Protein AF-0000000086077188 (afdb_homodimer)

Solvent-accessible surface area (backbone atoms only — not comparable to full-atom values): 38128 Å² total; per-residue (Å²): 114,81,85,46,65,80,54,94,76,17,74,54,53,53,44,50,48,44,51,46,35,63,73,73,45,93,58,84,50,59,42,67,45,66,60,66,55,94,80,36,67,49,43,49,51,17,54,76,50,73,48,75,47,53,58,31,38,67,69,42,44,50,51,50,52,52,46,48,45,72,72,55,52,38,40,27,48,40,46,48,25,54,90,45,52,26,71,56,63,38,34,66,61,51,51,51,39,43,57,68,67,40,98,37,30,90,65,47,43,34,44,10,26,53,7,46,84,23,62,64,72,44,51,73,26,22,64,50,86,70,82,50,75,48,97,54,51,28,36,47,78,46,40,46,42,60,80,41,76,53,59,59,92,83,64,51,63,88,41,39,61,48,64,69,55,48,50,49,52,46,50,52,31,32,12,21,36,25,40,74,42,81,43,76,36,42,44,98,86,65,45,69,53,54,51,55,52,49,44,54,50,53,50,48,58,46,38,73,52,46,31,65,58,55,62,85,38,34,46,37,90,36,40,48,36,72,73,30,82,62,30,36,20,21,24,35,53,45,96,88,63,45,62,31,42,27,41,37,35,61,56,74,44,72,94,34,44,45,62,33,40,22,51,45,74,42,87,81,40,46,57,29,34,57,70,40,61,89,45,63,44,42,80,74,46,73,58,98,63,35,25,33,33,36,48,56,90,41,37,73,80,61,47,64,49,98,60,51,47,40,34,42,34,31,60,49,65,48,64,44,67,65,76,69,78,70,70,66,75,66,68,70,75,69,69,66,74,62,80,68,68,73,73,78,77,128,114,83,84,48,64,80,54,94,76,17,73,55,51,56,45,50,48,43,52,48,36,64,74,74,47,91,56,82,50,60,42,68,43,67,58,66,55,92,80,36,66,48,42,50,50,17,53,78,50,74,47,74,47,55,60,30,37,67,67,41,43,50,50,50,52,53,45,48,45,71,74,56,52,38,40,28,48,40,46,48,24,54,91,45,52,27,74,56,62,40,34,66,60,51,51,51,40,40,56,69,66,38,96,37,30,90,64,47,45,33,44,10,27,53,7,48,85,23,61,64,72,45,53,71,26,21,63,50,86,71,82,51,77,46,99,53,52,28,36,47,78,44,41,46,42,56,75,40,77,54,59,60,91,82,63,53,62,88,40,38,61,49,64,68,53,48,51,49,51,45,51,51,30,33,12,22,36,26,40,72,42,80,42,76,38,42,45,97,86,66,43,69,53,54,50,56,52,50,45,53,50,52,49,49,56,46,38,73,51,47,32,65,58,56,62,85,39,36,46,38,90,38,40,48,36,73,72,29,82,60,30,35,21,22,25,37,51,45,97,87,63,46,61,30,41,26,41,38,35,60,57,75,46,72,94,34,44,45,64,33,41,24,52,46,71,42,87,81,40,45,55,28,34,54,68,40,62,88,45,65,44,43,80,74,47,74,59,98,64,36,24,34,32,38,49,57,90,43,38,74,79,61,47,66,51,97,60,52,49,40,34,42,34,32,62,47,65,48,66,43,67,67,77,67,79,73,68,65,79,66,66,69,76,65,68,65,68,62,80,70,66,73,73,78,77,127

Organism: Haemaphysalis longicornis (NCBI:txid44386)

Radius of gyration: 31.58 Å; Cα contacts (8 Å, |Δi|>4): 1269; chains: 2; bounding box: 71×87×63 Å

pLDDT: mean 87.76, std 18.7, range [20.22, 98.88]

InterPro domains:
  IPR000933 Glycoside hydrolase, family 29 [PTHR10030] (13-274)
  IPR000933 Glycoside hydrolase, family 29 [SM00812] (1-263)
  IPR016286 Alpha-L-fucosidase, metazoa-type [PR00741] (27-46)
  IPR016286 Alpha-L-fucosidase, metazoa-type [PR00741] (67-83)
  IPR016286 Alpha-L-fucosidase, metazoa-type [PR00741] (94-115)
  IPR016286 Alpha-L-fucosidase, metazoa-type [PR00741] (165-186)
  IPR016286 Alpha-L-fucosidase, metazoa-type [PR00741] (198-220)
  IPR017853 Glycoside hydrolase superfamily [SSF51445] (14-215)
  IPR031919 Alpha-L-fucosidase, C-terminal [PF16757] (223-314)
  IPR057739 Glycoside hydrolase family 29, N-terminal [PF01120] (14-212)

Secondary structure (DSSP, 8-state):
-----SSSS-HHHHHHHHHHHHHH-SPPPEEEEES--TT-HHHHHHHHTTT---HHIIIIIHHHHHHHHHHH--SEEEEE-TTSBHHHHTHHHHHHHHHHTSTTTTT-EE-S-SSBTTTTTSSSSB--S--S--SS-EEEEEESBTT-SS--TT--GGGBPPHHHHHHHHHHHHHTTEEEEEE----TTSPPPHHHHHHHHHHHHHHHHHGGGTTT-EEEEEEE-SSSTTEEEEEEE-TTS-EEEEEEESSPPGGGEEEESSEEE-TT-EEEETT-TTS--EEEEE-SS-EEEE-----GGG-S-SS-EEEEEESSEEE---------------------------/----TTSSS-HHHHHHHHHHHHHH-SPPPEEEEES--TT-HHHHHHHHTTT---HHIIIIIHHHHHHHHHHH--SEEEEE-TTSBHHHHTHHHHHHHHHHTSTTTTT-EE-S-SSBTTTTTSSSSB--S--S--SS-EEEEEESBTT-SS--TT--GGGBPPHHHHHHHHHHHHHTTEEEEEE----TTSPPPHHHHHHHHHHHHHHHHHGGGTTT-EEEEEEE-SSSTTEEEEEEE-TTS-EEEEEEESSPPGGGEEEESSEEE-TT-EEEETT-TTS--EEEEE-SS-EEEE-----GGG-S-SS-EEEEEESSEEE------S--------------------

Structure (mmCIF, N/CA/C/O backbone):
data_AF-0000000086077188-model_v1
#
loop_
_entity.id
_entity.type
_entity.pdbx_description
1 polymer alpha-L-fucosidase
#
loop_
_atom_site.group_PDB
_atom_site.id
_atom_site.type_symbol
_atom_site.label_atom_id
_atom_site.label_alt_id
_atom_site.label_comp_id
_atom_site.label_asym_id
_atom_site.label_entity_id
_atom_site.label_seq_id
_atom_site.pdbx_PDB_ins_code
_atom_site.Cartn_x
_atom_site.Cartn_y
_atom_site.Cartn_z
_atom_site.occupancy
_atom_site.B_iso_or_equiv
_atom_site.auth_seq_id
_atom_site.auth_comp_id
_atom_site.auth_asym_id
_atom_site.auth_atom_id
_atom_site.pdbx_PDB_model_num
ATOM 1 N N . MET A 1 1 ? 12.008 19.062 2.436 1 27.91 1 MET A N 1
ATOM 2 C CA . MET A 1 1 ? 13.016 20.109 2.51 1 27.91 1 MET A CA 1
ATOM 3 C C . MET A 1 1 ? 14.383 19.594 2.08 1 27.91 1 MET A C 1
ATOM 5 O O . MET A 1 1 ? 14.859 18.578 2.607 1 27.91 1 MET A O 1
ATOM 9 N N . ALA A 1 2 ? 14.664 19.609 0.819 1 37 2 ALA A N 1
ATOM 10 C CA . ALA A 1 2 ? 15.875 19.062 0.235 1 37 2 ALA A CA 1
ATOM 11 C C . ALA A 1 2 ? 17.109 19.812 0.728 1 37 2 ALA A C 1
ATOM 13 O O . ALA A 1 2 ? 17.141 21.047 0.713 1 37 2 ALA A O 1
ATOM 14 N N . ALA A 1 3 ? 17.906 19.156 1.637 1 36.53 3 ALA A N 1
ATOM 15 C CA . ALA A 1 3 ? 19.219 19.719 1.94 1 36.53 3 ALA A CA 1
ATOM 16 C C . ALA A 1 3 ? 20.125 19.688 0.714 1 36.53 3 ALA A C 1
ATOM 18 O O . ALA A 1 3 ? 20.453 18.625 0.204 1 36.53 3 ALA A O 1
ATOM 19 N N . ALA A 1 4 ? 20.188 20.531 -0.135 1 38.97 4 ALA A N 1
ATOM 20 C CA . ALA A 1 4 ? 20.812 20.672 -1.448 1 38.97 4 ALA A CA 1
ATOM 21 C C . ALA A 1 4 ? 22.328 20.797 -1.327 1 38.97 4 ALA A C 1
ATOM 23 O O . ALA A 1 4 ? 23.016 21.109 -2.307 1 38.97 4 ALA A O 1
ATOM 24 N N . PHE A 1 5 ? 23.031 20.75 -0.168 1 38.28 5 PHE A N 1
ATOM 25 C CA . PHE A 1 5 ? 24.203 21.609 -0.259 1 38.28 5 PHE A CA 1
ATOM 26 C C . PHE A 1 5 ? 25.375 20.875 -0.865 1 38.28 5 PHE A C 1
ATOM 28 O O . PHE A 1 5 ? 26.453 21.453 -1.056 1 38.28 5 PHE A O 1
ATOM 35 N N . ARG A 1 6 ? 25.594 19.578 -0.832 1 36.03 6 ARG A N 1
ATOM 36 C CA . ARG A 1 6 ? 27.031 19.328 -0.754 1 36.03 6 ARG A CA 1
ATOM 37 C C . ARG A 1 6 ? 27.703 19.578 -2.1 1 36.03 6 ARG A C 1
ATOM 39 O O . ARG A 1 6 ? 28.922 19.438 -2.227 1 36.03 6 ARG A O 1
ATOM 46 N N . ASN A 1 7 ? 27.094 19.141 -3.188 1 38.06 7 ASN A N 1
ATOM 47 C CA . ASN A 1 7 ? 28.062 19.156 -4.281 1 38.06 7 ASN A CA 1
ATOM 48 C C . ASN A 1 7 ? 28.406 20.578 -4.711 1 38.06 7 ASN A C 1
ATOM 50 O O . ASN A 1 7 ? 27.656 21.516 -4.449 1 38.06 7 ASN A O 1
ATOM 54 N N . ASN A 1 8 ? 29.641 20.891 -5.184 1 40.06 8 ASN A N 1
ATOM 55 C CA . ASN A 1 8 ? 30.25 22.125 -5.652 1 40.06 8 ASN A CA 1
ATOM 56 C C . ASN A 1 8 ? 29.234 23 -6.383 1 40.06 8 ASN A C 1
ATOM 58 O O . ASN A 1 8 ? 29.5 24.172 -6.648 1 40.06 8 ASN A O 1
ATOM 62 N N . GLN A 1 9 ? 28.5 22.531 -7.32 1 42.41 9 GLN A N 1
ATOM 63 C CA . GLN A 1 9 ? 27.484 23.422 -7.875 1 42.41 9 GLN A CA 1
ATOM 64 C C . GLN A 1 9 ? 26.141 23.219 -7.172 1 42.41 9 GLN A C 1
ATOM 66 O O . GLN A 1 9 ? 25.219 22.625 -7.738 1 42.41 9 GLN A O 1
ATOM 71 N N . PRO A 1 10 ? 26.078 22.969 -5.926 1 45.88 10 PRO A N 1
ATOM 72 C CA . PRO A 1 10 ? 24.953 22.688 -5.027 1 45.88 10 PRO A CA 1
ATOM 73 C C . PRO A 1 10 ? 23.75 23.594 -5.297 1 45.88 10 PRO A C 1
ATOM 75 O O . PRO A 1 10 ? 22.609 23.156 -5.156 1 45.88 10 PRO A O 1
ATOM 78 N N . LEU A 1 11 ? 24.141 24.906 -5.289 1 48.66 11 LEU A N 1
ATOM 79 C CA . LEU A 1 11 ? 23.203 26.031 -5.238 1 48.66 11 LEU A CA 1
ATOM 80 C C . LEU A 1 11 ? 22.125 25.906 -6.309 1 48.66 11 LEU A C 1
ATOM 82 O O . LEU A 1 11 ? 21 26.359 -6.117 1 48.66 11 LEU A O 1
ATOM 86 N N . SER A 1 12 ? 22.453 25.031 -7.316 1 62.97 12 SER A N 1
ATOM 87 C CA . SER A 1 12 ? 21.625 25.078 -8.523 1 62.97 12 SER A CA 1
ATOM 88 C C . SER A 1 12 ? 20.422 24.156 -8.398 1 62.97 12 SER A C 1
ATOM 90 O O . SER A 1 12 ? 19.344 24.453 -8.922 1 62.97 12 SER A O 1
ATOM 92 N N . PHE A 1 13 ? 20.516 23.297 -7.34 1 77.88 13 PHE A N 1
ATOM 93 C CA . PHE A 1 13 ? 19.406 22.375 -7.32 1 77.88 13 PHE A CA 1
ATOM 94 C C . PHE A 1 13 ? 18.188 23 -6.652 1 77.88 13 PHE A C 1
ATOM 96 O O . PHE A 1 13 ? 17.062 22.844 -7.129 1 77.88 13 PHE A O 1
ATOM 103 N N . ALA A 1 14 ? 18.547 23.812 -5.555 1 84.81 14 ALA A N 1
ATOM 104 C CA . ALA A 1 14 ? 17.438 24.484 -4.883 1 84.81 14 ALA A CA 1
ATOM 105 C C . ALA A 1 14 ? 16.766 25.5 -5.809 1 84.81 14 ALA A C 1
ATOM 107 O O . ALA A 1 14 ? 15.547 25.641 -5.812 1 84.81 14 ALA A O 1
ATOM 108 N N . GLY A 1 15 ? 17.609 26.141 -6.523 1 88.25 15 GLY A N 1
ATOM 109 C CA . GLY A 1 15 ? 17.078 27.094 -7.473 1 88.25 15 GLY A CA 1
ATOM 110 C C . GLY A 1 15 ? 16.25 26.453 -8.57 1 88.25 15 GLY A C 1
ATOM 111 O O . GLY A 1 15 ? 15.164 26.938 -8.898 1 88.25 15 GLY A O 1
ATOM 112 N N . GLU A 1 16 ? 16.734 25.406 -9.039 1 88.19 16 GLU A N 1
ATOM 113 C CA . GLU A 1 16 ? 16 24.672 -10.062 1 88.19 16 GLU A CA 1
ATOM 114 C C . GLU A 1 16 ? 14.672 24.156 -9.523 1 88.19 16 GLU A C 1
ATOM 116 O O . GLU A 1 16 ? 13.656 24.203 -10.219 1 88.19 16 GLU A O 1
ATOM 121 N N . LEU A 1 17 ? 14.734 23.688 -8.352 1 89.56 17 LEU A N 1
ATOM 122 C CA . LEU A 1 17 ? 13.508 23.203 -7.73 1 89.56 17 LEU A CA 1
ATOM 123 C C . LEU A 1 17 ? 12.516 24.344 -7.516 1 89.56 17 LEU A C 1
ATOM 125 O O . LEU A 1 17 ? 11.328 24.203 -7.812 1 89.56 17 LEU A O 1
ATOM 129 N N . ALA A 1 18 ? 13.016 25.438 -7.016 1 92.88 18 ALA A N 1
ATOM 130 C CA . ALA A 1 18 ? 12.164 26.609 -6.797 1 92.88 18 ALA A CA 1
ATOM 131 C C . ALA A 1 18 ? 11.492 27.047 -8.094 1 92.88 18 ALA A C 1
ATOM 133 O O . ALA A 1 18 ? 10.281 27.281 -8.125 1 92.88 18 ALA A O 1
ATOM 134 N N . ASP A 1 19 ? 12.25 27.062 -9.156 1 92.62 19 ASP A N 1
ATOM 135 C CA . ASP A 1 19 ? 11.734 27.484 -10.461 1 92.62 19 ASP A CA 1
ATOM 136 C C . ASP A 1 19 ? 10.688 26.5 -10.977 1 92.62 19 ASP A C 1
ATOM 138 O O . ASP A 1 19 ? 9.656 26.906 -11.508 1 92.62 19 ASP A O 1
ATOM 142 N N . ALA A 1 20 ? 10.984 25.266 -10.773 1 92.62 20 ALA A N 1
ATOM 143 C CA . ALA A 1 20 ? 10.055 24.234 -11.234 1 92.62 20 ALA A CA 1
ATOM 144 C C . ALA A 1 20 ? 8.734 24.312 -10.477 1 92.62 20 ALA A C 1
ATOM 146 O O . ALA A 1 20 ? 7.66 24.203 -11.07 1 92.62 20 ALA A O 1
ATOM 147 N N . ILE A 1 21 ? 8.82 24.5 -9.219 1 93.38 21 ILE A N 1
ATOM 148 C CA . ILE A 1 21 ? 7.629 24.578 -8.375 1 93.38 21 ILE A CA 1
ATOM 149 C C . ILE A 1 21 ? 6.785 25.781 -8.789 1 93.38 21 ILE A C 1
ATOM 151 O O . ILE A 1 21 ? 5.574 25.672 -8.984 1 93.38 21 ILE A O 1
ATOM 155 N N . ARG A 1 22 ? 7.379 26.906 -9.055 1 94.31 22 ARG A N 1
ATOM 156 C CA . ARG A 1 22 ? 6.676 28.141 -9.375 1 94.31 22 ARG A CA 1
ATOM 157 C C . ARG A 1 22 ? 6.09 28.094 -10.781 1 94.31 22 ARG A C 1
ATOM 159 O O . ARG A 1 22 ? 4.992 28.609 -11.023 1 94.31 22 ARG A O 1
ATOM 166 N N . SER A 1 23 ? 6.75 27.406 -11.648 1 95.44 23 SER A N 1
ATOM 167 C CA . SER A 1 23 ? 6.348 27.453 -13.047 1 95.44 23 SER A CA 1
ATOM 168 C C . SER A 1 23 ? 5.422 26.297 -13.406 1 95.44 23 SER A C 1
ATOM 170 O O . SER A 1 23 ? 4.609 26.406 -14.328 1 95.44 23 SER A O 1
ATOM 172 N N . LYS A 1 24 ? 5.461 25.25 -12.594 1 94.81 24 LYS A N 1
ATOM 173 C CA . LYS A 1 24 ? 4.793 24.031 -13.062 1 94.81 24 LYS A CA 1
ATOM 174 C C . LYS A 1 24 ? 3.686 23.609 -12.109 1 94.81 24 LYS A C 1
ATOM 176 O O . LYS A 1 24 ? 2.906 22.703 -12.414 1 94.81 24 LYS A O 1
ATOM 181 N N . THR A 1 25 ? 3.703 24.188 -10.961 1 93.88 25 THR A N 1
ATOM 182 C CA . THR A 1 25 ? 2.746 23.734 -9.961 1 93.88 25 THR A CA 1
ATOM 183 C C . THR A 1 25 ? 2.051 24.906 -9.289 1 93.88 25 THR A C 1
ATOM 185 O O . THR A 1 25 ? 2.379 26.062 -9.562 1 93.88 25 THR A O 1
ATOM 188 N N . ASP A 1 26 ? 1.123 24.547 -8.461 1 91.75 26 ASP A N 1
ATOM 189 C CA . ASP A 1 26 ? 0.454 25.547 -7.629 1 91.75 26 ASP A CA 1
ATOM 190 C C . ASP A 1 26 ? 0.936 25.469 -6.18 1 91.75 26 ASP A C 1
ATOM 192 O O . ASP A 1 26 ? 0.268 25.953 -5.27 1 91.75 26 ASP A O 1
ATOM 196 N N . LEU A 1 27 ? 2.129 24.922 -6.062 1 92.88 27 LEU A N 1
ATOM 197 C CA . LEU A 1 27 ? 2.693 24.75 -4.73 1 92.88 27 LEU A CA 1
ATOM 198 C C . LEU A 1 27 ? 3.498 25.984 -4.316 1 92.88 27 LEU A C 1
ATOM 200 O O . LEU A 1 27 ? 3.934 26.766 -5.168 1 92.88 27 LEU A O 1
ATOM 204 N N . VAL A 1 28 ? 3.613 26.156 -3.016 1 94.19 28 VAL A N 1
ATOM 205 C CA . VAL A 1 28 ? 4.469 27.172 -2.436 1 94.19 28 VAL A CA 1
ATOM 206 C C . VAL A 1 28 ? 5.836 26.578 -2.098 1 94.19 28 VAL A C 1
ATOM 208 O O . VAL A 1 28 ? 5.922 25.453 -1.599 1 94.19 28 VAL A O 1
ATOM 211 N N . PHE A 1 29 ? 6.805 27.391 -2.42 1 95.56 29 PHE A N 1
ATOM 212 C CA . PHE A 1 29 ? 8.164 26.922 -2.172 1 95.56 29 PHE A CA 1
ATOM 213 C C . PHE A 1 29 ? 8.68 27.453 -0.832 1 95.56 29 PHE A C 1
ATOM 215 O O . PHE A 1 29 ? 8.5 28.625 -0.508 1 95.56 29 PHE A O 1
ATOM 222 N N . GLY A 1 30 ? 9.234 26.453 0.024 1 95.69 30 GLY A N 1
ATOM 223 C CA . GLY A 1 30 ? 9.867 26.781 1.291 1 95.69 30 GLY A CA 1
ATOM 224 C C . GLY A 1 30 ? 11.234 26.156 1.452 1 95.69 30 GLY A C 1
ATOM 225 O O . GLY A 1 30 ? 11.625 25.281 0.672 1 95.69 30 GLY A O 1
ATOM 226 N N . VAL A 1 31 ? 12.008 26.734 2.445 1 95 31 VAL A N 1
ATOM 227 C CA . VAL A 1 31 ? 13.344 26.203 2.686 1 95 31 VAL A CA 1
ATOM 228 C C . VAL A 1 31 ? 13.508 25.875 4.168 1 95 31 VAL A C 1
ATOM 230 O O . VAL A 1 31 ? 12.961 26.562 5.027 1 95 31 VAL A O 1
ATOM 233 N N . TYR A 1 32 ? 14.172 24.781 4.355 1 93.19 32 TYR A N 1
ATOM 234 C CA . TYR A 1 32 ? 14.68 24.422 5.68 1 93.19 32 TYR A CA 1
ATOM 235 C C . TYR A 1 32 ? 16.109 24.922 5.867 1 93.19 32 TYR A C 1
ATOM 237 O O . TYR A 1 32 ? 16.938 24.797 4.957 1 93.19 32 TYR A O 1
ATOM 245 N N . HIS A 1 33 ? 16.375 25.516 7.047 1 93.94 33 HIS A N 1
ATOM 246 C CA . HIS A 1 33 ? 17.734 25.953 7.379 1 93.94 33 HIS A CA 1
ATOM 247 C C . HIS A 1 33 ? 18.094 25.594 8.82 1 93.94 33 HIS A C 1
ATOM 249 O O . HIS A 1 33 ? 17.375 25.984 9.75 1 93.94 33 HIS A O 1
ATOM 255 N N . SER A 1 34 ? 19.141 24.828 8.906 1 92.81 34 SER A N 1
ATOM 256 C CA . SER A 1 34 ? 19.703 24.609 10.242 1 92.81 34 SER A CA 1
ATOM 257 C C . SER A 1 34 ? 20.609 25.766 10.664 1 92.81 34 SER A C 1
ATOM 259 O O . SER A 1 34 ? 21.625 26.031 10.016 1 92.81 34 SER A O 1
ATOM 261 N N . LEU A 1 35 ? 20.281 26.375 11.805 1 92.44 35 LEU A N 1
ATOM 262 C CA . LEU A 1 35 ? 21.094 27.5 12.25 1 92.44 35 LEU A CA 1
ATOM 263 C C . LEU A 1 35 ? 22.469 27.031 12.703 1 92.44 35 LEU A C 1
ATOM 265 O O . LEU A 1 35 ? 23.438 27.797 12.648 1 92.44 35 LEU A O 1
ATOM 269 N N . PHE A 1 36 ? 22.547 25.828 13.172 1 88.62 36 PHE A N 1
ATOM 270 C CA . PHE A 1 36 ? 23.812 25.391 13.734 1 88.62 36 PHE A CA 1
ATOM 271 C C . PHE A 1 36 ? 24.406 24.266 12.898 1 88.62 36 PHE A C 1
ATOM 273 O O . PHE A 1 36 ? 23.719 23.656 12.078 1 88.62 36 PHE A O 1
ATOM 280 N N . GLU A 1 37 ? 25.688 24.172 12.969 1 89.38 37 GLU A N 1
ATOM 281 C CA . GLU A 1 37 ? 26.5 23.031 12.555 1 89.38 37 GLU A CA 1
ATOM 282 C C . GLU A 1 37 ? 27.359 22.531 13.711 1 89.38 37 GLU A C 1
ATOM 284 O O . GLU A 1 37 ? 28.375 23.156 14.062 1 89.38 37 GLU A O 1
ATOM 289 N N . TRP A 1 38 ? 26.984 21.359 14.125 1 85.06 38 TRP A N 1
ATOM 290 C CA . TRP A 1 38 ? 27.438 20.844 15.414 1 85.06 38 TRP A CA 1
ATOM 291 C C . TRP A 1 38 ? 28.953 20.844 15.5 1 85.06 38 TRP A C 1
ATOM 293 O O . TRP A 1 38 ? 29.531 21.125 16.547 1 85.06 38 TRP A O 1
ATOM 303 N N . PHE A 1 39 ? 29.609 20.578 14.438 1 89.94 39 PHE A N 1
ATOM 304 C CA . PHE A 1 39 ? 31.047 20.344 14.539 1 89.94 39 PHE A CA 1
ATOM 305 C C . PHE A 1 39 ? 31.828 21.422 13.789 1 89.94 39 PHE A C 1
ATOM 307 O O . PHE A 1 39 ? 33.031 21.281 13.555 1 89.94 39 PHE A O 1
ATOM 314 N N . ASN A 1 40 ? 31.172 22.438 13.477 1 93.19 40 ASN A N 1
ATOM 315 C CA . ASN A 1 40 ? 31.859 23.547 12.82 1 93.19 40 ASN A CA 1
ATOM 316 C C . ASN A 1 40 ? 32.812 24.266 13.773 1 93.19 40 ASN A C 1
ATOM 318 O O . ASN A 1 40 ? 32.406 24.719 14.844 1 93.19 40 ASN A O 1
ATOM 322 N N . PRO A 1 41 ? 34 24.422 13.328 1 95.94 41 PRO A N 1
ATOM 323 C CA . PRO A 1 41 ? 34.969 25 14.242 1 95.94 41 PRO A CA 1
ATOM 324 C C . PRO A 1 41 ? 34.594 26.422 14.688 1 95.94 41 PRO A C 1
ATOM 326 O O . PRO A 1 41 ? 34.875 26.812 15.82 1 95.94 41 PRO A O 1
ATOM 329 N N . LEU A 1 42 ? 34.062 27.219 13.867 1 96.38 42 LEU A N 1
ATOM 330 C CA . LEU A 1 42 ? 33.656 28.578 14.211 1 96.38 42 LEU A CA 1
ATOM 331 C C . LEU A 1 42 ? 32.531 28.562 15.234 1 96.38 42 LEU A C 1
ATOM 333 O O . LEU A 1 42 ? 32.5 29.422 16.125 1 96.38 42 LEU A O 1
ATOM 337 N N . PHE A 1 43 ? 31.672 27.672 15.109 1 94.75 43 PHE A N 1
ATOM 338 C CA . PHE A 1 43 ? 30.578 27.547 16.078 1 94.75 43 PHE A CA 1
ATOM 339 C C . PHE A 1 43 ? 31.125 27.141 17.438 1 94.75 43 PHE A C 1
ATOM 341 O O . PHE A 1 43 ? 30.75 27.719 18.469 1 94.75 43 PHE A O 1
ATOM 348 N N . LEU A 1 44 ? 31.969 26.156 17.375 1 95.44 44 LEU A N 1
ATOM 349 C CA . LEU A 1 44 ? 32.562 25.656 18.609 1 95.44 44 LEU A CA 1
ATOM 350 C C . LEU A 1 44 ? 33.344 26.766 19.312 1 95.44 44 LEU A C 1
ATOM 352 O O . LEU A 1 44 ? 33.312 26.859 20.547 1 95.44 44 LEU A O 1
ATOM 356 N N . LEU A 1 45 ? 34 27.562 18.531 1 96.88 45 LEU A N 1
ATOM 357 C CA . LEU A 1 45 ? 34.719 28.703 19.094 1 96.88 45 LEU A CA 1
ATOM 358 C C . LEU A 1 45 ? 33.75 29.688 19.766 1 96.88 45 LEU A C 1
ATOM 360 O O . LEU A 1 45 ? 33.969 30.125 20.891 1 96.88 45 LEU A O 1
ATOM 364 N N . ASP A 1 46 ? 32.688 30.031 19.125 1 96.69 46 ASP A N 1
ATOM 365 C CA . ASP A 1 46 ? 31.688 30.938 19.688 1 96.69 46 ASP A CA 1
ATOM 366 C C . ASP A 1 46 ? 31.062 30.344 20.953 1 96.69 46 ASP A C 1
ATOM 368 O O . ASP A 1 46 ? 30.859 31.062 21.938 1 96.69 46 ASP A O 1
ATOM 372 N N . GLN A 1 47 ? 30.812 29.047 20.906 1 94.88 47 GLN A N 1
ATOM 373 C CA . GLN A 1 47 ? 30.25 28.359 22.062 1 94.88 47 GLN A CA 1
ATOM 374 C C . GLN A 1 47 ? 31.203 28.391 23.25 1 94.88 47 GLN A C 1
ATOM 376 O O . GLN A 1 47 ? 30.797 28.625 24.391 1 94.88 47 GLN A O 1
ATOM 381 N N . SER A 1 48 ? 32.469 28.125 22.922 1 96.25 48 SER A N 1
ATOM 382 C CA . SER A 1 48 ? 33.469 28.141 23.969 1 96.25 48 SER A CA 1
ATOM 383 C C . SER A 1 48 ? 33.594 29.531 24.594 1 96.25 48 SER A C 1
ATOM 385 O O . SER A 1 48 ? 34.031 29.672 25.734 1 96.25 48 SER A O 1
ATOM 387 N N . ASN A 1 49 ? 33.156 30.562 23.797 1 97.5 49 ASN A N 1
ATOM 388 C CA . ASN A 1 49 ? 33.188 31.938 24.281 1 97.5 49 ASN A CA 1
ATOM 389 C C . ASN A 1 49 ? 31.828 32.344 24.828 1 97.5 49 ASN A C 1
ATOM 391 O O . ASN A 1 49 ? 31.516 33.562 24.891 1 97.5 49 ASN A O 1
ATOM 395 N N . ASN A 1 50 ? 31.031 31.375 25.141 1 96.19 50 ASN A N 1
ATOM 396 C CA . ASN A 1 50 ? 29.688 31.594 25.703 1 96.19 50 ASN A CA 1
ATOM 397 C C . ASN A 1 50 ? 28.844 32.469 24.812 1 96.19 50 ASN A C 1
ATOM 399 O O . ASN A 1 50 ? 28.094 33.312 25.297 1 96.19 50 ASN A O 1
ATOM 403 N N . PHE A 1 51 ? 29.156 32.438 23.5 1 95.62 51 PHE A N 1
ATOM 404 C CA . PHE A 1 51 ? 28.391 33.094 22.469 1 95.62 51 PHE A CA 1
ATOM 405 C C . PHE A 1 51 ? 28.516 34.625 22.594 1 95.62 51 PHE A C 1
ATOM 407 O O . PHE A 1 51 ? 27.594 35.344 22.25 1 95.62 51 PHE A O 1
ATOM 414 N N . THR A 1 52 ? 29.578 35.062 23.109 1 96 52 THR A N 1
ATOM 415 C CA . THR A 1 52 ? 29.891 36.469 23.125 1 96 52 THR A CA 1
ATOM 416 C C . THR A 1 52 ? 30.578 36.906 21.828 1 96 52 THR A C 1
ATOM 418 O O . THR A 1 52 ? 30.688 38.094 21.531 1 96 52 THR A O 1
ATOM 421 N N . THR A 1 53 ? 31.156 35.969 21.172 1 96.94 53 THR A N 1
ATOM 422 C CA . THR A 1 53 ? 31.625 36.156 19.812 1 96.94 53 THR A CA 1
ATOM 423 C C . THR A 1 53 ? 30.625 35.594 18.797 1 96.94 53 THR A C 1
ATOM 425 O O . THR A 1 53 ? 29.734 34.844 19.156 1 96.94 53 THR A O 1
ATOM 428 N N . ASP A 1 54 ? 30.75 36.094 17.594 1 97.12 54 ASP A N 1
ATOM 429 C CA . ASP A 1 54 ? 29.703 35.75 16.625 1 97.12 54 ASP A CA 1
ATOM 430 C C . ASP A 1 54 ? 30.312 35.375 15.273 1 97.12 54 ASP A C 1
ATOM 432 O O . ASP A 1 54 ? 29.766 35.719 14.227 1 97.12 54 ASP A O 1
ATOM 436 N N . HIS A 1 55 ? 31.406 34.688 15.234 1 97.19 55 HIS A N 1
ATOM 437 C CA . HIS A 1 55 ? 32.125 34.344 14.016 1 97.19 55 HIS A CA 1
ATOM 438 C C . HIS A 1 55 ? 31.281 33.438 13.117 1 97.19 55 HIS A C 1
ATOM 440 O O . HIS A 1 55 ? 31.156 33.688 11.914 1 97.19 55 HIS A O 1
ATOM 446 N N . PHE A 1 56 ? 30.734 32.469 13.664 1 96.44 56 PHE A N 1
ATOM 447 C CA . PHE A 1 56 ? 29.969 31.5 12.906 1 96.44 56 PHE A CA 1
ATOM 448 C C . PHE A 1 56 ? 28.688 32.125 12.344 1 96.44 56 PHE A C 1
ATOM 450 O O . PHE A 1 56 ? 28.406 32 11.156 1 96.44 56 PHE A O 1
ATOM 457 N N . VAL A 1 57 ? 27.922 32.812 13.211 1 96.06 57 VAL A N 1
ATOM 458 C CA . VAL A 1 57 ? 26.625 33.344 12.789 1 96.06 57 VAL A CA 1
ATOM 459 C C . VAL A 1 57 ? 26.812 34.406 11.734 1 96.06 57 VAL A C 1
ATOM 461 O O . VAL A 1 57 ? 26.062 34.469 10.75 1 96.06 57 VAL A O 1
ATOM 464 N N . LYS A 1 58 ? 27.781 35.281 11.836 1 96.19 58 LYS A N 1
ATOM 465 C CA . LYS A 1 58 ? 28.016 36.375 10.891 1 96.19 58 LYS A CA 1
ATOM 466 C C . LYS A 1 58 ? 28.688 35.844 9.617 1 96.19 58 LYS A C 1
ATOM 468 O O . LYS A 1 58 ? 28.469 36.375 8.531 1 96.19 58 LYS A O 1
ATOM 473 N N . GLY A 1 59 ? 29.438 34.844 9.828 1 95.38 59 GLY A N 1
ATOM 474 C CA . GLY A 1 59 ? 30.25 34.375 8.711 1 95.38 59 GLY A CA 1
ATOM 475 C C . GLY A 1 59 ? 29.562 33.281 7.891 1 95.38 59 GLY A C 1
ATOM 476 O O . GLY A 1 59 ? 29.953 33.031 6.75 1 95.38 59 GLY A O 1
ATOM 477 N N . LYS A 1 60 ? 28.625 32.656 8.438 1 95.06 60 LYS A N 1
ATOM 478 C CA . LYS A 1 60 ? 28.047 31.531 7.727 1 95.06 60 LYS A CA 1
ATOM 479 C C . LYS A 1 60 ? 26.516 31.578 7.789 1 95.06 60 LYS A C 1
ATOM 481 O O . LYS A 1 60 ? 25.859 31.719 6.762 1 95.06 60 LYS A O 1
ATOM 486 N N . THR A 1 61 ? 25.953 31.5 8.977 1 95.75 61 THR A N 1
ATOM 487 C CA . THR A 1 61 ? 24.516 31.297 9.141 1 95.75 61 THR A CA 1
ATOM 488 C C . THR A 1 61 ? 23.75 32.438 8.492 1 95.75 61 THR A C 1
ATOM 490 O O . THR A 1 61 ? 22.891 32.219 7.637 1 95.75 61 THR A O 1
ATOM 493 N N . LEU A 1 62 ? 24.047 33.719 8.836 1 96.56 62 LEU A N 1
ATOM 494 C CA . LEU A 1 62 ? 23.328 34.844 8.305 1 96.56 62 LEU A CA 1
ATOM 495 C C . LEU A 1 62 ? 23.594 35.031 6.812 1 96.56 62 LEU A C 1
ATOM 497 O O . LEU A 1 62 ? 22.688 35.375 6.055 1 96.56 62 LEU A O 1
ATOM 501 N N . VAL A 1 63 ? 24.766 34.75 6.406 1 96 63 VAL A N 1
ATOM 502 C CA . VAL A 1 63 ? 25.125 34.844 4.992 1 96 63 VAL A CA 1
ATOM 503 C C . VAL A 1 63 ? 24.234 33.906 4.18 1 96 63 VAL A C 1
ATOM 505 O O . VAL A 1 63 ? 23.672 34.281 3.162 1 96 63 VAL A O 1
ATOM 508 N N . GLU A 1 64 ? 24.125 32.688 4.699 1 95 64 GLU A N 1
ATOM 509 C CA . GLU A 1 64 ? 23.312 31.688 4.016 1 95 64 GLU A CA 1
ATOM 510 C C . GLU A 1 64 ? 21.844 32.062 4.012 1 95 64 GLU A C 1
ATOM 512 O O . GLU A 1 64 ? 21.156 31.906 3 1 95 64 GLU A O 1
ATOM 517 N N . LEU A 1 65 ? 21.391 32.562 5.09 1 96.88 65 LEU A N 1
ATOM 518 C CA . LEU A 1 65 ? 19.984 32.938 5.199 1 96.88 65 LEU A CA 1
ATOM 519 C C . LEU A 1 65 ? 19.641 34.031 4.223 1 96.88 65 LEU A C 1
ATOM 521 O O . LEU A 1 65 ? 18.641 33.969 3.506 1 96.88 65 LEU A O 1
ATOM 525 N N . TYR A 1 66 ? 20.438 35.062 4.195 1 97.25 66 TYR A N 1
ATOM 526 C CA . TYR A 1 66 ? 20.203 36.156 3.258 1 97.25 66 TYR A CA 1
ATOM 527 C C . TYR A 1 66 ? 20.266 35.656 1.818 1 97.25 66 TYR A C 1
ATOM 529 O O . TYR A 1 66 ? 19.453 36.062 0.982 1 97.25 66 TYR A O 1
ATOM 537 N N . GLU A 1 67 ? 21.219 34.812 1.562 1 95.25 67 GLU A N 1
ATOM 538 C CA . GLU A 1 67 ? 21.344 34.281 0.217 1 95.25 67 GLU A CA 1
ATOM 539 C C . GLU A 1 67 ? 20.109 33.469 -0.18 1 95.25 67 GLU A C 1
ATOM 541 O O . GLU A 1 67 ? 19.609 33.625 -1.3 1 95.25 67 GLU A O 1
ATOM 546 N N . LEU A 1 68 ? 19.641 32.625 0.707 1 95.81 68 LEU A N 1
ATOM 547 C CA . LEU A 1 68 ? 18.453 31.844 0.444 1 95.81 68 LEU A CA 1
ATOM 548 C C . LEU A 1 68 ? 17.266 32.719 0.081 1 95.81 68 LEU A C 1
ATOM 550 O O . LEU A 1 68 ? 16.531 32.438 -0.861 1 95.81 68 LEU A O 1
ATOM 554 N N . VAL A 1 69 ? 17.156 33.844 0.802 1 96.88 69 VAL A N 1
ATOM 555 C CA . VAL A 1 69 ? 16.016 34.75 0.602 1 96.88 69 VAL A CA 1
ATOM 556 C C . VAL A 1 69 ? 16.172 35.5 -0.724 1 96.88 69 VAL A C 1
ATOM 558 O O . VAL A 1 69 ? 15.242 35.531 -1.522 1 96.88 69 VAL A O 1
ATOM 561 N N . HIS A 1 70 ? 17.344 35.938 -0.973 1 95.94 70 HIS A N 1
ATOM 562 C CA . HIS A 1 70 ? 17.562 36.75 -2.164 1 95.94 70 HIS A CA 1
ATOM 563 C C . HIS A 1 70 ? 17.531 35.875 -3.428 1 95.94 70 HIS A C 1
ATOM 565 O O . HIS A 1 70 ? 16.969 36.281 -4.445 1 95.94 70 HIS A O 1
ATOM 571 N N . ARG A 1 71 ? 18.062 34.75 -3.332 1 93.69 71 ARG A N 1
ATOM 572 C CA . ARG A 1 71 ? 18.234 33.938 -4.531 1 93.69 71 ARG A CA 1
ATOM 573 C C . ARG A 1 71 ? 16.969 33.156 -4.836 1 93.69 71 ARG A C 1
ATOM 575 O O . ARG A 1 71 ? 16.578 33 -6 1 93.69 71 ARG A O 1
ATOM 582 N N . TYR A 1 72 ? 16.344 32.594 -3.793 1 94.38 72 TYR A N 1
ATOM 583 C CA . TYR A 1 72 ? 15.297 31.625 -4.055 1 94.38 72 TYR A CA 1
ATOM 584 C C . TYR A 1 72 ? 13.93 32.156 -3.654 1 94.38 72 TYR A C 1
ATOM 586 O O . TYR A 1 72 ? 12.898 31.547 -3.957 1 94.38 72 TYR A O 1
ATOM 594 N N . LYS A 1 73 ? 13.875 33.219 -2.895 1 96 73 LYS A N 1
ATOM 595 C CA . LYS A 1 73 ? 12.648 33.938 -2.531 1 96 73 LYS A CA 1
ATOM 596 C C . LYS A 1 73 ? 11.617 32.969 -1.954 1 96 73 LYS A C 1
ATOM 598 O O . LYS A 1 73 ? 10.477 32.906 -2.428 1 96 73 LYS A O 1
ATOM 603 N N . PRO A 1 74 ? 11.984 32.219 -0.933 1 96.88 74 PRO A N 1
ATOM 604 C CA . PRO A 1 74 ? 11.055 31.25 -0.334 1 96.88 74 PRO A CA 1
ATOM 605 C C . PRO A 1 74 ? 9.875 31.938 0.362 1 96.88 74 PRO A C 1
ATOM 607 O O . PRO A 1 74 ? 10.016 33.062 0.87 1 96.88 74 PRO A O 1
ATOM 610 N N . GLU A 1 75 ? 8.789 31.266 0.374 1 96.56 75 GLU A N 1
ATOM 611 C CA . GLU A 1 75 ? 7.621 31.766 1.086 1 96.56 75 GLU A CA 1
ATOM 612 C C . GLU A 1 75 ? 7.516 31.156 2.479 1 96.56 75 GLU A C 1
ATOM 614 O O . GLU A 1 75 ? 6.664 31.547 3.275 1 96.56 75 GLU A O 1
ATOM 619 N N . ILE A 1 76 ? 8.297 30.188 2.717 1 96.25 76 ILE A N 1
ATOM 620 C CA . ILE A 1 76 ? 8.445 29.594 4.047 1 96.25 76 ILE A CA 1
ATOM 621 C C . ILE A 1 76 ? 9.93 29.469 4.387 1 96.25 76 ILE A C 1
ATOM 623 O O . ILE A 1 76 ? 10.719 28.953 3.59 1 96.25 76 ILE A O 1
ATOM 627 N N . ILE A 1 77 ? 10.328 29.969 5.496 1 95.94 77 ILE A N 1
ATOM 628 C CA . ILE A 1 77 ? 11.641 29.672 6.055 1 95.94 77 ILE A CA 1
ATOM 629 C C . ILE A 1 77 ? 11.492 28.891 7.359 1 95.94 77 ILE A C 1
ATOM 631 O O . ILE A 1 77 ? 11.023 29.438 8.359 1 95.94 77 ILE A O 1
ATOM 635 N N . TRP A 1 78 ? 11.82 27.688 7.266 1 95.19 78 TRP A N 1
ATOM 636 C CA . TRP A 1 78 ? 11.75 26.781 8.414 1 95.19 78 TRP A CA 1
ATOM 637 C C . TRP A 1 78 ? 13.109 26.672 9.094 1 95.19 78 TRP A C 1
ATOM 639 O O . TRP A 1 78 ? 14.016 26 8.586 1 95.19 78 TRP A O 1
ATOM 649 N N . SER A 1 79 ? 13.219 27.312 10.25 1 93.94 79 SER A N 1
ATOM 650 C CA . SER A 1 79 ? 14.484 27.375 10.977 1 93.94 79 SER A CA 1
ATOM 651 C C . SER A 1 79 ? 14.562 26.266 12.023 1 93.94 79 SER A C 1
ATOM 653 O O . SER A 1 79 ? 13.57 25.953 12.688 1 93.94 79 SER A O 1
ATOM 655 N N . ASP A 1 80 ? 15.711 25.719 12.078 1 89.62 80 ASP A N 1
ATOM 656 C CA . ASP A 1 80 ? 16.047 24.797 13.164 1 89.62 80 ASP A CA 1
ATOM 657 C C . ASP A 1 80 ? 17.234 25.312 13.977 1 89.62 80 ASP A C 1
ATOM 659 O O . ASP A 1 80 ? 18.391 25.094 13.602 1 89.62 80 ASP A O 1
ATOM 663 N N . GLY A 1 81 ? 17.016 26.062 15.102 1 81.44 81 GLY A N 1
ATOM 664 C CA . GLY A 1 81 ? 18.109 26.734 15.789 1 81.44 81 GLY A CA 1
ATOM 665 C C . GLY A 1 81 ? 17.906 26.828 17.297 1 81.44 81 GLY A C 1
ATOM 666 O O . GLY A 1 81 ? 18.188 27.859 17.906 1 81.44 81 GLY A O 1
ATOM 667 N N . ASP A 1 82 ? 17.531 25.719 18.031 1 77.56 82 ASP A N 1
ATOM 668 C CA . ASP A 1 82 ? 17.156 25.781 19.453 1 77.56 82 ASP A CA 1
ATOM 669 C C . ASP A 1 82 ? 18.391 25.797 20.344 1 77.56 82 ASP A C 1
ATOM 671 O O . ASP A 1 82 ? 18.391 26.438 21.391 1 77.56 82 ASP A O 1
ATOM 675 N N . PRO A 1 83 ? 19.484 25.391 19.906 1 81.25 83 PRO A N 1
ATOM 676 C CA . PRO A 1 83 ? 20.562 25.094 20.859 1 81.25 83 PRO A CA 1
ATOM 677 C C . PRO A 1 83 ? 21.297 26.359 21.312 1 81.25 83 PRO A C 1
ATOM 679 O O . PRO A 1 83 ? 22.109 26.297 22.25 1 81.25 83 PRO A O 1
ATOM 682 N N . ALA A 1 84 ? 21.188 27.656 20.844 1 90.88 84 ALA A N 1
ATOM 683 C CA . ALA A 1 84 ? 21.859 28.875 21.219 1 90.88 84 ALA A CA 1
ATOM 684 C C . ALA A 1 84 ? 20.875 30.031 21.359 1 90.88 84 ALA A C 1
ATOM 686 O O . ALA A 1 84 ? 19.75 29.953 20.891 1 90.88 84 ALA A O 1
ATOM 687 N N . PRO A 1 85 ? 21.359 31.094 22.109 1 93.44 85 PRO A N 1
ATOM 688 C CA . PRO A 1 85 ? 20.453 32.219 22.312 1 93.44 85 PRO A CA 1
ATOM 689 C C . PRO A 1 85 ? 20.047 32.906 21.016 1 93.44 85 PRO A C 1
ATOM 691 O O . PRO A 1 85 ? 20.844 32.969 20.062 1 93.44 85 PRO A O 1
ATOM 694 N N . ALA A 1 86 ? 18.828 33.438 21.016 1 93.69 86 ALA A N 1
ATOM 695 C CA . ALA A 1 86 ? 18.312 34.156 19.844 1 93.69 86 ALA A CA 1
ATOM 696 C C . ALA A 1 86 ? 19.188 35.344 19.469 1 93.69 86 ALA A C 1
ATOM 698 O O . ALA A 1 86 ? 19.344 35.688 18.297 1 93.69 86 ALA A O 1
ATOM 699 N N . GLU A 1 87 ? 19.766 35.938 20.484 1 94.44 87 GLU A N 1
ATOM 700 C CA . GLU A 1 87 ? 20.625 37.094 20.266 1 94.44 87 GLU A CA 1
ATOM 701 C C . GLU A 1 87 ? 21.891 36.688 19.5 1 94.44 87 GLU A C 1
ATOM 703 O O . GLU A 1 87 ? 22.344 37.438 18.641 1 94.44 87 GLU A O 1
ATOM 708 N N . TYR A 1 88 ? 22.391 35.594 19.875 1 95.31 88 TYR A N 1
ATOM 709 C CA . TYR A 1 88 ? 23.562 35.062 19.172 1 95.31 88 TYR A CA 1
ATOM 710 C C . TYR A 1 88 ? 23.25 34.844 17.703 1 95.31 88 TYR A C 1
ATOM 712 O O . TYR A 1 88 ? 24.016 35.25 16.828 1 95.31 88 TYR A O 1
ATOM 720 N N . TRP A 1 89 ? 22.125 34.281 17.438 1 95.75 89 TRP A N 1
ATOM 721 C CA . TRP A 1 89 ? 21.719 33.969 16.078 1 95.75 89 TRP A CA 1
ATOM 722 C C . TRP A 1 89 ? 21.344 35.219 15.305 1 95.75 89 TRP A C 1
ATOM 724 O O . TRP A 1 89 ? 21.109 35.156 14.094 1 95.75 89 TRP A O 1
ATOM 734 N N . LYS A 1 90 ? 21.203 36.375 16 1 95.81 90 LYS A N 1
ATOM 735 C CA . LYS A 1 90 ? 20.719 37.625 15.406 1 95.81 90 LYS A CA 1
ATOM 736 C C . LYS A 1 90 ? 19.344 37.438 14.781 1 95.81 90 LYS A C 1
ATOM 738 O O . LYS A 1 90 ? 19.047 37.969 13.719 1 95.81 90 LYS A O 1
ATOM 743 N N . SER A 1 91 ? 18.547 36.625 15.477 1 95.5 91 SER A N 1
ATOM 744 C CA . SER A 1 91 ? 17.25 36.219 14.953 1 95.5 91 SER A CA 1
ATOM 745 C C . SER A 1 91 ? 16.328 37.438 14.82 1 95.5 91 SER A C 1
ATOM 747 O O . SER A 1 91 ? 15.641 37.594 13.805 1 95.5 91 SER A O 1
ATOM 749 N N . ARG A 1 92 ? 16.344 38.281 15.797 1 94.75 92 ARG A N 1
ATOM 750 C CA . ARG A 1 92 ? 15.492 39.469 15.766 1 94.75 92 ARG A CA 1
ATOM 751 C C . ARG A 1 92 ? 15.828 40.344 14.57 1 94.75 92 ARG A C 1
ATOM 753 O O . ARG A 1 92 ? 14.938 40.812 13.859 1 94.75 92 ARG A O 1
ATOM 760 N N . GLU A 1 93 ? 17.078 40.531 14.391 1 95.88 93 GLU A N 1
ATOM 761 C CA . GLU A 1 93 ? 17.547 41.375 13.297 1 95.88 93 GLU A CA 1
ATOM 762 C C . GLU A 1 93 ? 17.156 40.781 11.945 1 95.88 93 GLU A C 1
ATOM 764 O O . GLU A 1 93 ? 16.656 41.5 11.062 1 95.88 93 GLU A O 1
ATOM 769 N N . PHE A 1 94 ? 17.469 39.594 11.812 1 96.75 94 PHE A N 1
ATOM 770 C CA . PHE A 1 94 ? 17.172 38.938 10.547 1 96.75 94 PHE A CA 1
ATOM 771 C C . PHE A 1 94 ? 15.672 38.938 10.266 1 96.75 94 PHE A C 1
ATOM 773 O O . PHE A 1 94 ? 15.25 39.281 9.156 1 96.75 94 PHE A O 1
ATOM 780 N N . LEU A 1 95 ? 14.781 38.594 11.227 1 97.25 95 LEU A N 1
ATOM 781 C CA . LEU A 1 95 ? 13.336 38.531 11.047 1 97.25 95 LEU A CA 1
ATOM 782 C C . LEU A 1 95 ? 12.758 39.906 10.766 1 97.25 95 LEU A C 1
ATOM 784 O O . LEU A 1 95 ? 11.82 40.031 9.977 1 97.25 95 LEU A O 1
ATOM 788 N N . ALA A 1 96 ? 13.32 40.906 11.469 1 97.06 96 ALA A N 1
ATOM 789 C CA . ALA A 1 96 ? 12.891 42.25 11.18 1 97.06 96 ALA A CA 1
ATOM 790 C C . ALA A 1 96 ? 13.148 42.625 9.719 1 97.06 96 ALA A C 1
ATOM 792 O O . ALA A 1 96 ? 12.273 43.188 9.055 1 97.06 96 ALA A O 1
ATOM 793 N N . TRP A 1 97 ? 14.305 42.312 9.289 1 98.06 97 TRP A N 1
ATOM 794 C CA . TRP A 1 97 ? 14.625 42.562 7.887 1 98.06 97 TRP A CA 1
ATOM 795 C C . TRP A 1 97 ? 13.711 41.75 6.973 1 98.06 97 TRP A C 1
ATOM 797 O O . TRP A 1 97 ? 13.203 42.25 5.973 1 98.06 97 TRP A O 1
ATOM 807 N N . LEU A 1 98 ? 13.531 40.5 7.328 1 98 98 LEU A N 1
ATOM 808 C CA . LEU A 1 98 ? 12.742 39.562 6.52 1 98 98 LEU A CA 1
ATOM 809 C C . LEU A 1 98 ? 11.336 40.125 6.293 1 98 98 LEU A C 1
ATOM 811 O O . LEU A 1 98 ? 10.852 40.156 5.16 1 98 98 LEU A O 1
ATOM 815 N N . TYR A 1 99 ? 10.695 40.656 7.27 1 97.12 99 TYR A N 1
ATOM 816 C CA . TYR A 1 99 ? 9.289 41.062 7.219 1 97.12 99 TYR A CA 1
ATOM 817 C C . TYR A 1 99 ? 9.141 42.5 6.773 1 97.12 99 TYR A C 1
ATOM 819 O O . TYR A 1 99 ? 8.047 42.938 6.418 1 97.12 99 TYR A O 1
ATOM 827 N N . ASN A 1 100 ? 10.281 43.25 6.797 1 97.88 100 ASN A N 1
ATOM 828 C CA . ASN A 1 100 ? 10.141 44.656 6.488 1 97.88 100 ASN A CA 1
ATOM 829 C C . ASN A 1 100 ? 10.828 45.031 5.168 1 97.88 100 ASN A C 1
ATOM 831 O O . ASN A 1 100 ? 10.391 45.938 4.461 1 97.88 100 ASN A O 1
ATOM 835 N N . ASP A 1 101 ? 11.891 44.375 4.867 1 97.94 101 ASP A N 1
ATOM 836 C CA . ASP A 1 101 ? 12.742 44.906 3.807 1 97.94 101 ASP A CA 1
ATOM 837 C C . ASP A 1 101 ? 13.031 43.844 2.746 1 97.94 101 ASP A C 1
ATOM 839 O O . ASP A 1 101 ? 13.461 44.156 1.637 1 97.94 101 ASP A O 1
ATOM 843 N N . SER A 1 102 ? 12.789 42.625 3.061 1 98 102 SER A N 1
ATOM 844 C CA . SER A 1 102 ? 13.188 41.562 2.148 1 98 102 SER A CA 1
ATOM 845 C C . SER A 1 102 ? 12.297 41.531 0.911 1 98 102 SER A C 1
ATOM 847 O O . SER A 1 102 ? 11.219 42.094 0.902 1 98 102 SER A O 1
ATOM 849 N N . PRO A 1 103 ? 12.75 40.812 -0.112 1 97.69 103 PRO A N 1
ATOM 850 C CA . PRO A 1 103 ? 11.93 40.688 -1.319 1 97.69 103 PRO A CA 1
ATOM 851 C C . PRO A 1 103 ? 10.672 39.844 -1.096 1 97.69 103 PRO A C 1
ATOM 853 O O . PRO A 1 103 ? 9.781 39.844 -1.943 1 97.69 103 PRO A O 1
ATOM 856 N N . VAL A 1 104 ? 10.57 39.125 -0.008 1 97.56 104 VAL A N 1
ATOM 857 C CA . VAL A 1 104 ? 9.438 38.25 0.221 1 97.56 104 VAL A CA 1
ATOM 858 C C . VAL A 1 104 ? 8.625 38.75 1.42 1 97.56 104 VAL A C 1
ATOM 860 O O . VAL A 1 104 ? 7.797 38 1.96 1 97.56 104 VAL A O 1
ATOM 863 N N . LYS A 1 105 ? 8.781 39.969 1.853 1 97.19 105 LYS A N 1
ATOM 864 C CA . LYS A 1 105 ? 8.266 40.531 3.1 1 97.19 105 LYS A CA 1
ATOM 865 C C . LYS A 1 105 ? 6.746 40.406 3.162 1 97.19 105 LYS A C 1
ATOM 867 O O . LYS A 1 105 ? 6.168 40.312 4.246 1 97.19 105 LYS A O 1
ATOM 872 N N . ASP A 1 106 ? 6.082 40.312 2.039 1 96.5 106 ASP A N 1
ATOM 873 C CA . ASP A 1 106 ? 4.621 40.375 2.023 1 96.5 106 ASP A CA 1
ATOM 874 C C . ASP A 1 106 ? 4.023 38.969 2.033 1 96.5 106 ASP A C 1
ATOM 876 O O . ASP A 1 106 ? 2.812 38.781 2.184 1 96.5 106 ASP A O 1
ATOM 880 N N . LYS A 1 107 ? 4.875 37.906 1.924 1 95.62 107 LYS A N 1
ATOM 881 C CA . LYS A 1 107 ? 4.285 36.562 1.735 1 95.62 107 LYS A CA 1
ATOM 882 C C . LYS A 1 107 ? 4.957 35.531 2.639 1 95.62 107 LYS A C 1
ATOM 884 O O . LYS A 1 107 ? 4.402 34.469 2.877 1 95.62 107 LYS A O 1
ATOM 889 N N . VAL A 1 108 ? 6.07 35.781 3.193 1 96.69 108 VAL A N 1
ATOM 890 C CA . VAL A 1 108 ? 6.895 34.781 3.863 1 96.69 108 VAL A CA 1
ATOM 891 C C . VAL A 1 108 ? 6.34 34.5 5.258 1 96.69 108 VAL A C 1
ATOM 893 O O . VAL A 1 108 ? 5.859 35.438 5.934 1 96.69 108 VAL A O 1
ATOM 896 N N . VAL A 1 109 ? 6.367 33.25 5.688 1 95.25 109 VAL A N 1
ATOM 897 C CA . VAL A 1 109 ? 6.074 32.844 7.062 1 95.25 109 VAL A CA 1
ATOM 898 C C . VAL A 1 109 ? 7.234 32.031 7.625 1 95.25 109 VAL A C 1
ATOM 900 O O . VAL A 1 109 ? 7.973 31.391 6.871 1 95.25 109 VAL A O 1
ATOM 903 N N . THR A 1 110 ? 7.434 32.062 8.945 1 95.62 110 THR A N 1
ATOM 904 C CA . THR A 1 110 ? 8.508 31.328 9.602 1 95.62 110 THR A CA 1
ATOM 905 C C . THR A 1 110 ? 7.969 30.531 10.773 1 95.62 110 THR A C 1
ATOM 907 O O . THR A 1 110 ? 6.953 30.891 11.375 1 95.62 110 THR A O 1
ATOM 910 N N . ASN A 1 111 ? 8.641 29.422 11.047 1 94 111 ASN A N 1
ATOM 911 C CA . ASN A 1 111 ? 8.328 28.688 12.273 1 94 111 ASN A CA 1
ATOM 912 C C . ASN A 1 111 ? 8.891 29.391 13.508 1 94 111 ASN A C 1
ATOM 914 O O . ASN A 1 111 ? 9.18 30.578 13.461 1 94 111 ASN A O 1
ATOM 918 N N . ASP A 1 112 ? 9.016 28.688 14.656 1 92.25 112 ASP A N 1
ATOM 919 C CA . ASP A 1 112 ? 9.328 29.328 15.93 1 92.25 112 ASP A CA 1
ATOM 920 C C . ASP A 1 112 ? 10.648 28.828 16.484 1 92.25 112 ASP A C 1
ATOM 922 O O . ASP A 1 112 ? 10.883 28.891 17.703 1 92.25 112 ASP A O 1
ATOM 926 N N . ARG A 1 113 ? 11.492 28.328 15.602 1 92.75 113 ARG A N 1
ATOM 927 C CA . ARG A 1 113 ? 12.727 27.75 16.109 1 92.75 113 ARG A CA 1
ATOM 928 C C . ARG A 1 113 ? 13.922 28.641 15.773 1 92.75 113 ARG A C 1
ATOM 930 O O . ARG A 1 113 ? 14.875 28.188 15.125 1 92.75 113 ARG A O 1
ATOM 937 N N . TRP A 1 114 ? 13.961 29.812 16.328 1 94.38 114 TRP A N 1
ATOM 938 C CA . TRP A 1 114 ? 14.945 30.828 15.984 1 94.38 114 TRP A CA 1
ATOM 939 C C . TRP A 1 114 ? 15.891 31.094 17.156 1 94.38 114 TRP A C 1
ATOM 941 O O . TRP A 1 114 ? 16.562 32.125 17.203 1 94.38 114 TRP A O 1
ATOM 951 N N . GLY A 1 115 ? 15.906 30.188 18.109 1 92.75 115 GLY A N 1
ATOM 952 C CA . GLY A 1 115 ? 16.797 30.266 19.25 1 92.75 115 GLY A CA 1
ATOM 953 C C . GLY A 1 115 ? 16.172 29.766 20.531 1 92.75 115 GLY A C 1
ATOM 954 O O . GLY A 1 115 ? 14.984 29.469 20.578 1 92.75 115 GLY A O 1
ATOM 955 N N . GLN A 1 116 ? 17.062 29.719 21.484 1 90.31 116 GLN A N 1
ATOM 956 C CA . GLN A 1 116 ? 16.594 29.266 22.797 1 90.31 116 GLN A CA 1
ATOM 957 C C . GLN A 1 116 ? 15.438 30.141 23.297 1 90.31 116 GLN A C 1
ATOM 959 O O . GLN A 1 116 ? 15.508 31.375 23.234 1 90.31 116 GLN A O 1
ATOM 964 N N . GLY A 1 117 ? 14.367 29.391 23.719 1 86.5 117 GLY A N 1
ATOM 965 C CA . GLY A 1 117 ? 13.242 30.094 24.312 1 86.5 117 GLY A CA 1
ATOM 966 C C . GLY A 1 117 ? 12.234 30.578 23.297 1 86.5 117 GLY A C 1
ATOM 967 O O . GLY A 1 117 ? 11.172 31.094 23.656 1 86.5 117 GLY A O 1
ATOM 968 N N . CYS A 1 118 ? 12.492 30.438 22.062 1 88.75 118 CYS A N 1
ATOM 969 C CA . CYS A 1 118 ? 11.617 30.938 21.016 1 88.75 118 CYS A CA 1
ATOM 970 C C . CYS A 1 118 ? 10.5 29.953 20.719 1 88.75 118 CYS A C 1
ATOM 972 O O . CYS A 1 118 ? 9.398 30.344 20.344 1 88.75 118 CYS A O 1
ATOM 974 N N . SER A 1 119 ? 10.734 28.641 20.875 1 86.25 119 SER A N 1
ATOM 975 C CA . SER A 1 119 ? 9.773 27.594 20.531 1 86.25 119 SER A CA 1
ATOM 976 C C . SER A 1 119 ? 8.461 27.781 21.266 1 86.25 119 SER A C 1
ATOM 978 O O . SER A 1 119 ? 8.453 28.047 22.469 1 86.25 119 SER A O 1
ATOM 980 N N . CYS A 1 120 ? 7.402 27.844 20.531 1 85.81 120 CYS A N 1
ATOM 981 C CA . CYS A 1 120 ? 6.031 27.953 21.031 1 85.81 120 CYS A CA 1
ATOM 982 C C . CYS A 1 120 ? 5.746 29.359 21.531 1 85.81 120 CYS A C 1
ATOM 984 O O . CYS A 1 120 ? 4.754 29.594 22.219 1 85.81 120 CYS A O 1
ATOM 986 N N . HIS A 1 121 ? 6.609 30.297 21.234 1 84.69 121 HIS A N 1
ATOM 987 C CA . HIS A 1 121 ? 6.402 31.656 21.719 1 84.69 121 HIS A CA 1
ATOM 988 C C . HIS A 1 121 ? 6.457 32.656 20.578 1 84.69 121 HIS A C 1
ATOM 990 O O . HIS A 1 121 ? 5.656 33.594 20.531 1 84.69 121 HIS A O 1
ATOM 996 N N . HIS A 1 122 ? 7.441 32.438 19.703 1 83.56 122 HIS A N 1
ATOM 997 C CA . HIS A 1 122 ? 7.648 33.438 18.641 1 83.56 122 HIS A CA 1
ATOM 998 C C . HIS A 1 122 ? 7.73 32.75 17.281 1 83.56 122 HIS A C 1
ATOM 1000 O O . HIS A 1 122 ? 8.547 31.859 17.078 1 83.56 122 HIS A O 1
ATOM 1006 N N . GLY A 1 123 ? 6.848 33.188 16.312 1 83.19 123 GLY A N 1
ATOM 1007 C CA . GLY A 1 123 ? 6.824 32.625 14.969 1 83.19 123 GLY A CA 1
ATOM 1008 C C . GLY A 1 123 ? 5.5 32.844 14.258 1 83.19 123 GLY A C 1
ATOM 1009 O O . GLY A 1 123 ? 4.484 33.125 14.898 1 83.19 123 GLY A O 1
ATOM 1010 N N . GLY A 1 124 ? 5.559 32.844 12.938 1 85.5 124 GLY A N 1
ATOM 1011 C CA . GLY A 1 124 ? 4.316 32.844 12.18 1 85.5 124 GLY A CA 1
ATOM 1012 C C . GLY A 1 124 ? 3.404 31.688 12.547 1 85.5 124 GLY A C 1
ATOM 1013 O O . GLY A 1 124 ? 2.182 31.828 12.578 1 85.5 124 GLY A O 1
ATOM 1014 N N . TYR A 1 125 ? 4.004 30.578 12.797 1 88.31 125 TYR A N 1
ATOM 1015 C CA . TYR A 1 125 ? 3.33 29.406 13.352 1 88.31 125 TYR A CA 1
ATOM 1016 C C . TYR A 1 125 ? 4.234 28.672 14.328 1 88.31 125 TYR A C 1
ATOM 1018 O O . TYR A 1 125 ? 5.453 28.859 14.312 1 88.31 125 TYR A O 1
ATOM 1026 N N . PHE A 1 126 ? 3.615 27.859 15.156 1 86.38 126 PHE A N 1
ATOM 1027 C CA . PHE A 1 126 ? 4.363 27.172 16.203 1 86.38 126 PHE A CA 1
ATOM 1028 C C . PHE A 1 126 ? 4.551 25.703 15.875 1 86.38 126 PHE A C 1
ATOM 1030 O O . PHE A 1 126 ? 3.721 25.109 15.18 1 86.38 126 PHE A O 1
ATOM 1037 N N . THR A 1 127 ? 5.625 25.156 16.344 1 84.25 127 THR A N 1
ATOM 1038 C CA . THR A 1 127 ? 5.887 23.734 16.172 1 84.25 127 THR A CA 1
ATOM 1039 C C . THR A 1 127 ? 5.938 23.031 17.531 1 84.25 127 THR A C 1
ATOM 1041 O O . THR A 1 127 ? 6.762 22.141 17.75 1 84.25 127 THR A O 1
ATOM 1044 N N . CYS A 1 128 ? 4.914 23.469 18.359 1 72.69 128 CYS A N 1
ATOM 1045 C CA . CYS A 1 128 ? 4.863 22.938 19.703 1 72.69 128 CYS A CA 1
ATOM 1046 C C . CYS A 1 128 ? 4.457 21.469 19.703 1 72.69 128 CYS A C 1
ATOM 1048 O O . CYS A 1 128 ? 3.934 20.969 18.703 1 72.69 128 CYS A O 1
ATOM 1050 N N . ASP A 1 129 ? 4.867 20.734 20.719 1 64.94 129 ASP A N 1
ATOM 1051 C CA . ASP A 1 129 ? 4.691 19.297 20.828 1 64.94 129 ASP A CA 1
ATOM 1052 C C . ASP A 1 129 ? 3.221 18.938 21.031 1 64.94 129 ASP A C 1
ATOM 1054 O O . ASP A 1 129 ? 2.77 17.875 20.594 1 64.94 129 ASP A O 1
ATOM 1058 N N . ASP A 1 130 ? 2.49 19.797 21.625 1 60.78 130 ASP A N 1
ATOM 1059 C CA . ASP A 1 130 ? 1.168 19.359 22.062 1 60.78 130 ASP A CA 1
ATOM 1060 C C . ASP A 1 130 ? 0.179 19.359 20.891 1 60.78 130 ASP A C 1
ATOM 1062 O O . ASP A 1 130 ? 0.18 20.281 20.078 1 60.78 130 ASP A O 1
ATOM 1066 N N . ARG A 1 131 ? -0.385 18.219 20.594 1 64.5 131 ARG A N 1
ATOM 1067 C CA . ARG A 1 131 ? -1.364 18.062 19.516 1 64.5 131 ARG A CA 1
ATOM 1068 C C . ARG A 1 131 ? -2.771 18.375 20.016 1 64.5 131 ARG A C 1
ATOM 1070 O O . ARG A 1 131 ? -3.711 17.625 19.75 1 64.5 131 ARG A O 1
ATOM 1077 N N . ILE A 1 132 ? -2.867 19.344 20.859 1 69.31 132 ILE A N 1
ATOM 1078 C CA . ILE A 1 132 ? -4.145 19.828 21.375 1 69.31 132 ILE A CA 1
ATOM 1079 C C . ILE A 1 132 ? -4.496 21.156 20.688 1 69.31 132 ILE A C 1
ATOM 1081 O O . ILE A 1 132 ? -3.662 21.734 20 1 69.31 132 ILE A O 1
ATOM 1085 N N . LEU A 1 133 ? -5.727 21.438 20.891 1 75.81 133 LEU A N 1
ATOM 1086 C CA . LEU A 1 133 ? -6.172 22.703 20.312 1 75.81 133 LEU A CA 1
ATOM 1087 C C . LEU A 1 133 ? -5.305 23.859 20.812 1 75.81 133 LEU A C 1
ATOM 1089 O O . LEU A 1 133 ? -5.102 24.016 22.016 1 75.81 133 LEU A O 1
ATOM 1093 N N . GLN A 1 134 ? -4.73 24.547 19.812 1 73.06 134 GLN A N 1
ATOM 1094 C CA . GLN A 1 134 ? -3.877 25.672 20.125 1 73.06 134 GLN A CA 1
ATOM 1095 C C . GLN A 1 134 ? -4.48 26.984 19.609 1 73.06 134 GLN A C 1
ATOM 1097 O O . GLN A 1 134 ? -5.117 27 18.562 1 73.06 134 GLN A O 1
ATOM 1102 N N . PRO A 1 135 ? -4.32 28.016 20.422 1 78.62 135 PRO A N 1
ATOM 1103 C CA . PRO A 1 135 ? -4.836 29.312 19.984 1 78.62 135 PRO A CA 1
ATOM 1104 C C . PRO A 1 135 ? -4.059 29.875 18.797 1 78.62 135 PRO A C 1
ATOM 1106 O O . PRO A 1 135 ? -4.566 30.75 18.078 1 78.62 135 PRO A O 1
ATOM 1109 N N . HIS A 1 136 ? -2.875 29.406 18.672 1 85.12 136 HIS A N 1
ATOM 1110 C CA . HIS A 1 136 ? -2.014 29.859 17.578 1 85.12 136 HIS A CA 1
ATOM 1111 C C . HIS A 1 136 ? -1.822 28.766 16.531 1 85.12 136 HIS A C 1
ATOM 1113 O O . HIS A 1 136 ? -1.724 27.578 16.891 1 85.12 136 HIS A O 1
ATOM 1119 N N . LYS A 1 137 ? -1.772 29.234 15.289 1 88.94 137 LYS A N 1
ATOM 1120 C CA . LYS A 1 137 ? -1.507 28.234 14.25 1 88.94 137 LYS A CA 1
ATOM 1121 C C . LYS A 1 137 ? -0.239 27.453 14.555 1 88.94 137 LYS A C 1
ATOM 1123 O O . LYS A 1 137 ? 0.742 28 15.055 1 88.94 137 LYS A O 1
ATOM 1128 N N . TRP A 1 138 ? -0.358 26.188 14.281 1 90.62 138 TRP A N 1
ATOM 1129 C CA . TRP A 1 138 ? 0.784 25.328 14.578 1 90.62 138 TRP A CA 1
ATOM 1130 C C . TRP A 1 138 ? 0.937 24.234 13.523 1 90.62 138 TRP A C 1
ATOM 1132 O O . TRP A 1 138 ? 0.073 24.078 12.656 1 90.62 138 TRP A O 1
ATOM 1142 N N . GLU A 1 139 ? 2.125 23.672 13.562 1 92.31 139 GLU A N 1
ATOM 1143 C CA . GLU A 1 139 ? 2.482 22.656 12.578 1 92.31 139 GLU A CA 1
ATOM 1144 C C . GLU A 1 139 ? 2.977 21.375 13.258 1 92.31 139 GLU A C 1
ATOM 1146 O O . GLU A 1 139 ? 3.844 21.438 14.133 1 92.31 139 GLU A O 1
ATOM 1151 N N . ASN A 1 140 ? 2.258 20.297 12.914 1 91.75 140 ASN A N 1
ATOM 1152 C CA . ASN A 1 140 ? 2.762 18.984 13.297 1 91.75 140 ASN A CA 1
ATOM 1153 C C . ASN A 1 140 ? 3.865 18.516 12.359 1 91.75 140 ASN A C 1
ATOM 1155 O O . ASN A 1 140 ? 3.602 18.172 11.203 1 91.75 140 ASN A O 1
ATOM 1159 N N . CYS A 1 141 ? 5.051 18.484 12.914 1 91.38 141 CYS A N 1
ATOM 1160 C CA . CYS A 1 141 ? 6.191 18.016 12.141 1 91.38 141 CYS A CA 1
ATOM 1161 C C . CYS A 1 141 ? 6.422 16.516 12.367 1 91.38 141 CYS A C 1
ATOM 1163 O O . CYS A 1 141 ? 6.695 16.094 13.484 1 91.38 141 CYS A O 1
ATOM 1165 N N . MET A 1 142 ? 6.281 15.789 11.289 1 91.31 142 MET A N 1
ATOM 1166 C CA . MET A 1 142 ? 6.438 14.344 11.469 1 91.31 142 MET A CA 1
ATOM 1167 C C . MET A 1 142 ? 7.121 13.719 10.258 1 91.31 142 MET A C 1
ATOM 1169 O O . MET A 1 142 ? 7.293 14.375 9.227 1 91.31 142 MET A O 1
ATOM 1173 N N . THR A 1 143 ? 7.629 12.523 10.484 1 94.44 143 THR A N 1
ATOM 1174 C CA . THR A 1 143 ? 8.289 11.758 9.438 1 94.44 143 THR A CA 1
ATOM 1175 C C . THR A 1 143 ? 7.512 10.484 9.117 1 94.44 143 THR A C 1
ATOM 1177 O O . THR A 1 143 ? 6.883 9.898 10 1 94.44 143 THR A O 1
ATOM 1180 N N . LEU A 1 144 ? 7.543 10.094 7.875 1 96 144 LEU A N 1
ATOM 1181 C CA . LEU A 1 144 ? 6.906 8.836 7.512 1 96 144 LEU A CA 1
ATOM 1182 C C . LEU A 1 144 ? 7.598 7.656 8.188 1 96 144 LEU A C 1
ATOM 1184 O O . LEU A 1 144 ? 6.938 6.723 8.648 1 96 144 LEU A O 1
ATOM 1188 N N . ASP A 1 145 ? 8.961 7.727 8.109 1 95.75 145 ASP A N 1
ATOM 1189 C CA . ASP A 1 145 ? 9.719 6.797 8.945 1 95.75 145 ASP A CA 1
ATOM 1190 C C . ASP A 1 145 ? 9.664 7.215 10.414 1 95.75 145 ASP A C 1
ATOM 1192 O O . ASP A 1 145 ? 10.305 8.195 10.805 1 95.75 145 ASP A O 1
ATOM 1196 N N . GLN A 1 146 ? 9.07 6.48 11.188 1 95.38 146 GLN A N 1
ATOM 1197 C CA . GLN A 1 146 ? 8.773 6.867 12.562 1 95.38 146 GLN A CA 1
ATOM 1198 C C . GLN A 1 146 ? 10.039 6.906 13.414 1 95.38 146 GLN A C 1
ATOM 1200 O O . GLN A 1 146 ? 10.023 7.406 14.539 1 95.38 146 GLN A O 1
ATOM 1205 N N . ARG A 1 147 ? 11.164 6.48 12.852 1 94.25 147 ARG A N 1
ATOM 1206 C CA . ARG A 1 147 ? 12.359 6.344 13.672 1 94.25 147 ARG A CA 1
ATOM 1207 C C . ARG A 1 147 ? 13.453 7.297 13.203 1 94.25 147 ARG A C 1
ATOM 1209 O O . ARG A 1 147 ? 14.531 7.348 13.797 1 94.25 147 ARG A O 1
ATOM 1216 N N . SER A 1 148 ? 13.148 7.949 12.102 1 93.12 148 SER A N 1
ATOM 1217 C CA . SER A 1 148 ? 14.25 8.758 11.594 1 93.12 148 SER A CA 1
ATOM 1218 C C . SER A 1 148 ? 13.742 9.883 10.695 1 93.12 148 SER A C 1
ATOM 1220 O O . SER A 1 148 ? 12.781 9.703 9.953 1 93.12 148 SER A O 1
ATOM 1222 N N . TRP A 1 149 ? 14.461 10.977 10.727 1 91.06 149 TRP A N 1
ATOM 1223 C CA . TRP A 1 149 ? 14.219 12.094 9.828 1 91.06 149 TRP A CA 1
ATOM 1224 C C . TRP A 1 149 ? 14.945 11.898 8.5 1 91.06 149 TRP A C 1
ATOM 1226 O O . TRP A 1 149 ? 14.648 12.586 7.52 1 91.06 149 TRP A O 1
ATOM 1236 N N . GLY A 1 150 ? 15.93 11.055 8.508 1 91.81 150 GLY A N 1
ATOM 1237 C CA . GLY A 1 150 ? 16.688 10.734 7.305 1 91.81 150 GLY A CA 1
ATOM 1238 C C . GLY A 1 150 ? 16.469 9.312 6.82 1 91.81 150 GLY A C 1
ATOM 1239 O O . GLY A 1 150 ? 15.766 8.531 7.473 1 91.81 150 GLY A O 1
ATOM 1240 N N . TYR A 1 151 ? 17.109 9.023 5.727 1 91.5 151 TYR A N 1
ATOM 1241 C CA . TYR A 1 151 ? 16.969 7.711 5.113 1 91.5 151 TYR A CA 1
ATOM 1242 C C . TYR A 1 151 ? 17.641 6.637 5.961 1 91.5 151 TYR A C 1
ATOM 1244 O O . TYR A 1 151 ? 18.781 6.809 6.398 1 91.5 151 TYR A O 1
ATOM 1252 N N . ARG A 1 152 ? 16.922 5.531 6.145 1 90 152 ARG A N 1
ATOM 1253 C CA . ARG A 1 152 ? 17.469 4.34 6.793 1 90 152 ARG A CA 1
ATOM 1254 C C . ARG A 1 152 ? 17.375 3.127 5.875 1 90 152 ARG A C 1
ATOM 1256 O O . ARG A 1 152 ? 16.266 2.688 5.535 1 90 152 ARG A O 1
ATOM 1263 N N . ARG A 1 153 ? 18.469 2.572 5.648 1 87.44 153 ARG A N 1
ATOM 1264 C CA . ARG A 1 153 ? 18.484 1.382 4.805 1 87.44 153 ARG A CA 1
ATOM 1265 C C . ARG A 1 153 ? 17.938 0.17 5.551 1 87.44 153 ARG A C 1
ATOM 1267 O O . ARG A 1 153 ? 17.484 -0.795 4.934 1 87.44 153 ARG A O 1
ATOM 1274 N N . ASP A 1 154 ? 18.062 0.234 6.832 1 91.06 154 ASP A N 1
ATOM 1275 C CA . ASP A 1 154 ? 17.688 -0.925 7.633 1 91.06 154 ASP A CA 1
ATOM 1276 C C . ASP A 1 154 ? 16.266 -0.775 8.172 1 91.06 154 ASP A C 1
ATOM 1278 O O . ASP A 1 154 ? 15.844 -1.523 9.055 1 91.06 154 ASP A O 1
ATOM 1282 N N . ALA A 1 155 ? 15.547 0.243 7.672 1 92.56 155 ALA A N 1
ATOM 1283 C CA . ALA A 1 155 ? 14.164 0.417 8.102 1 92.56 155 ALA A CA 1
ATOM 1284 C C . ALA A 1 155 ? 13.328 -0.822 7.781 1 92.56 155 ALA A C 1
ATOM 1286 O O . ALA A 1 155 ? 13.578 -1.506 6.785 1 92.56 155 ALA A O 1
ATOM 1287 N N . SER A 1 156 ? 12.398 -1.144 8.648 1 93.94 156 SER A N 1
ATOM 1288 C CA . SER A 1 156 ? 11.406 -2.182 8.406 1 93.94 156 SER A CA 1
ATOM 1289 C C . SER A 1 156 ? 10.047 -1.577 8.078 1 93.94 156 SER A C 1
ATOM 1291 O O . SER A 1 156 ? 9.812 -0.392 8.328 1 93.94 156 SER A O 1
ATOM 1293 N N . LEU A 1 157 ? 9.188 -2.33 7.516 1 94.88 157 LEU A N 1
ATOM 1294 C CA . LEU A 1 157 ? 7.855 -1.854 7.148 1 94.88 157 LEU A CA 1
ATOM 1295 C C . LEU A 1 157 ? 7.121 -1.31 8.367 1 94.88 157 LEU A C 1
ATOM 1297 O O . LEU A 1 157 ? 6.371 -0.334 8.266 1 94.88 157 LEU A O 1
ATOM 1301 N N . ALA A 1 158 ? 7.383 -1.904 9.5 1 95 158 ALA A N 1
ATOM 1302 C CA . ALA A 1 158 ? 6.715 -1.516 10.742 1 95 158 ALA A CA 1
ATOM 1303 C C . ALA A 1 158 ? 7.137 -0.116 11.18 1 95 158 ALA A C 1
ATOM 1305 O O . ALA A 1 158 ? 6.473 0.513 12 1 95 158 ALA A O 1
ATOM 1306 N N . ASP A 1 159 ? 8.227 0.337 10.633 1 96.19 159 ASP A N 1
ATOM 1307 C CA . ASP A 1 159 ? 8.742 1.655 10.984 1 96.19 159 ASP A CA 1
ATOM 1308 C C . ASP A 1 159 ? 8.062 2.75 10.172 1 96.19 159 ASP A C 1
ATOM 1310 O O . ASP A 1 159 ? 8.172 3.934 10.492 1 96.19 159 ASP A O 1
ATOM 1314 N N . VAL A 1 160 ? 7.414 2.369 9.125 1 97.25 160 VAL A N 1
ATOM 1315 C CA . VAL A 1 160 ? 6.82 3.344 8.219 1 97.25 160 VAL A CA 1
ATOM 1316 C C . VAL A 1 160 ? 5.32 3.441 8.477 1 97.25 160 VAL A C 1
ATOM 1318 O O . VAL A 1 160 ? 4.625 2.424 8.539 1 97.25 160 VAL A O 1
ATOM 1321 N N . LEU A 1 161 ? 4.797 4.613 8.586 1 97.75 161 LEU A N 1
ATOM 1322 C CA . LEU A 1 161 ? 3.367 4.816 8.797 1 97.75 161 LEU A CA 1
ATOM 1323 C C . LEU A 1 161 ? 2.555 4.207 7.66 1 97.75 161 LEU A C 1
ATOM 1325 O O . LEU A 1 161 ? 2.906 4.359 6.488 1 97.75 161 LEU A O 1
ATOM 1329 N N . SER A 1 162 ? 1.523 3.488 8.016 1 97.56 162 SER A N 1
ATOM 1330 C CA . SER A 1 162 ? 0.537 3.074 7.023 1 97.56 162 SER A CA 1
ATOM 1331 C C . SER A 1 162 ? -0.286 4.262 6.535 1 97.56 162 SER A C 1
ATOM 1333 O O . SER A 1 162 ? -0.222 5.348 7.109 1 97.56 162 SER A O 1
ATOM 1335 N N . ILE A 1 163 ? -0.989 4.129 5.469 1 98.12 163 ILE A N 1
ATOM 1336 C CA . ILE A 1 163 ? -1.824 5.199 4.938 1 98.12 163 ILE A CA 1
ATOM 1337 C C . ILE A 1 163 ? -2.91 5.559 5.949 1 98.12 163 ILE A C 1
ATOM 1339 O O . ILE A 1 163 ? -3.262 6.73 6.105 1 98.12 163 ILE A O 1
ATOM 1343 N N . GLU A 1 164 ? -3.436 4.582 6.723 1 98 164 GLU A N 1
ATOM 1344 C CA . GLU A 1 164 ? -4.445 4.848 7.746 1 98 164 GLU A CA 1
ATOM 1345 C C . GLU A 1 164 ? -3.873 5.699 8.875 1 98 164 GLU A C 1
ATOM 1347 O O . GLU A 1 164 ? -4.516 6.648 9.328 1 98 164 GLU A O 1
ATOM 1352 N N . GLU A 1 165 ? -2.672 5.359 9.258 1 97.88 165 GLU A N 1
ATOM 1353 C CA . GLU A 1 165 ? -2.002 6.117 10.305 1 97.88 165 GLU A CA 1
ATOM 1354 C C . GLU A 1 165 ? -1.68 7.535 9.844 1 97.88 165 GLU A C 1
ATOM 1356 O O . GLU A 1 165 ? -1.804 8.492 10.609 1 97.88 165 GLU A O 1
ATOM 1361 N N . LEU A 1 166 ? -1.209 7.621 8.633 1 98.19 166 LEU A N 1
ATOM 1362 C CA . LEU A 1 166 ? -0.863 8.922 8.07 1 98.19 166 LEU A CA 1
ATOM 1363 C C . LEU A 1 166 ? -2.088 9.828 8 1 98.19 166 LEU A C 1
ATOM 1365 O O . LEU A 1 166 ? -2.029 10.992 8.414 1 98.19 166 LEU A O 1
ATOM 1369 N N . ILE A 1 167 ? -3.254 9.297 7.527 1 98.62 167 ILE A N 1
ATOM 1370 C CA . ILE A 1 167 ? -4.488 10.07 7.445 1 98.62 167 ILE A CA 1
ATOM 1371 C C . ILE A 1 167 ? -4.953 10.453 8.852 1 98.62 167 ILE A C 1
ATOM 1373 O O . ILE A 1 167 ? -5.387 11.586 9.078 1 98.62 167 ILE A O 1
ATOM 1377 N N . THR A 1 168 ? -4.82 9.539 9.758 1 97.62 168 THR A N 1
ATOM 1378 C CA . THR A 1 168 ? -5.195 9.812 11.141 1 97.62 168 THR A CA 1
ATOM 1379 C C . THR A 1 168 ? -4.371 10.969 11.703 1 97.62 168 THR A C 1
ATOM 1381 O O . THR A 1 168 ? -4.91 11.852 12.375 1 97.62 168 THR A O 1
ATOM 1384 N N . THR A 1 169 ? -3.121 10.953 11.406 1 96.06 169 THR A N 1
ATOM 1385 C CA . THR A 1 169 ? -2.229 12.008 11.875 1 96.06 169 THR A CA 1
ATOM 1386 C C . THR A 1 169 ? -2.617 13.352 11.273 1 96.06 169 THR A C 1
ATOM 1388 O O . THR A 1 169 ? -2.684 14.359 11.977 1 96.06 169 THR A O 1
ATOM 1391 N N . LEU A 1 170 ? -2.867 13.352 10.023 1 97.06 170 LEU A N 1
ATOM 1392 C CA . LEU A 1 170 ? -3.289 14.578 9.352 1 97.06 170 LEU A CA 1
ATOM 1393 C C . LEU A 1 170 ? -4.582 15.109 9.953 1 97.06 170 LEU A C 1
ATOM 1395 O O . LEU A 1 170 ? -4.656 16.281 10.344 1 97.06 170 LEU A O 1
ATOM 1399 N N . VAL A 1 171 ? -5.559 14.227 10.117 1 97.19 171 VAL A N 1
ATOM 1400 C CA . VAL A 1 171 ? -6.898 14.609 10.547 1 97.19 171 VAL A CA 1
ATOM 1401 C C . VAL A 1 171 ? -6.855 15.125 11.977 1 97.19 171 VAL A C 1
ATOM 1403 O O . VAL A 1 171 ? -7.453 16.156 12.297 1 97.19 171 VAL A O 1
ATOM 1406 N N . SER A 1 172 ? -6.141 14.438 12.82 1 95.06 172 SER A N 1
ATOM 1407 C CA . SER A 1 172 ? -6.039 14.891 14.203 1 95.06 172 SER A CA 1
ATOM 1408 C C . SER A 1 172 ? -5.324 16.234 14.297 1 95.06 172 SER A C 1
ATOM 1410 O O . SER A 1 172 ? -5.676 17.078 15.133 1 95.06 172 SER A O 1
ATOM 1412 N N . SER A 1 173 ? -4.359 16.438 13.414 1 94 173 SER A N 1
ATOM 1413 C CA . SER A 1 173 ? -3.617 17.703 13.422 1 94 173 SER A CA 1
ATOM 1414 C C . SER A 1 173 ? -4.5 18.859 12.984 1 94 173 SER A C 1
ATOM 1416 O O . SER A 1 173 ? -4.555 19.891 13.664 1 94 173 SER A O 1
ATOM 1418 N N . VAL A 1 174 ? -5.246 18.703 11.961 1 95.25 174 VAL A N 1
ATOM 1419 C CA . VAL A 1 174 ? -6.031 19.812 11.43 1 95.25 174 VAL A CA 1
ATOM 1420 C C . VAL A 1 174 ? -7.254 20.047 12.312 1 95.25 174 VAL A C 1
ATOM 1422 O O . VAL A 1 174 ? -7.719 21.188 12.453 1 95.25 174 VAL A O 1
ATOM 1425 N N . SER A 1 175 ? -7.738 18.984 12.922 1 95.25 175 SER A N 1
ATOM 1426 C CA . SER A 1 175 ? -8.867 19.125 13.844 1 95.25 175 SER A CA 1
ATOM 1427 C C . SER A 1 175 ? -8.484 19.953 15.062 1 95.25 175 SER A C 1
ATOM 1429 O O . SER A 1 175 ? -9.352 20.547 15.711 1 95.25 175 SER A O 1
ATOM 1431 N N . CYS A 1 176 ? -7.23 20.016 15.297 1 92.06 176 CYS A N 1
ATOM 1432 C CA . CYS A 1 176 ? -6.742 20.781 16.438 1 92.06 176 CYS A CA 1
ATOM 1433 C C . CYS A 1 176 ? -6.137 22.109 15.984 1 92.06 176 CYS A C 1
ATOM 1435 O O . CYS A 1 176 ? -5.363 22.719 16.719 1 92.06 176 CYS A O 1
ATOM 1437 N N . GLY A 1 177 ? -6.445 22.469 14.766 1 91.19 177 GLY A N 1
ATOM 1438 C CA . GLY A 1 177 ? -6.062 23.781 14.281 1 91.19 177 GLY A CA 1
ATOM 1439 C C . GLY A 1 177 ? -4.66 23.828 13.711 1 91.19 177 GLY A C 1
ATOM 1440 O O . GLY A 1 177 ? -4.098 24.906 13.508 1 91.19 177 GLY A O 1
ATOM 1441 N N . GLY A 1 178 ? -4.086 22.688 13.484 1 91.88 178 GLY A N 1
ATOM 1442 C CA . GLY A 1 178 ? -2.725 22.625 12.977 1 91.88 178 GLY A CA 1
ATOM 1443 C C . GLY A 1 178 ? -2.65 22.25 11.508 1 91.88 178 GLY A C 1
ATOM 1444 O O . GLY A 1 178 ? -3.68 22.031 10.867 1 91.88 178 GLY A O 1
ATOM 1445 N N . ASN A 1 179 ? -1.458 22.328 10.945 1 93 179 ASN A N 1
ATOM 1446 C CA . ASN A 1 179 ? -1.084 21.766 9.648 1 93 179 ASN A CA 1
ATOM 1447 C C . ASN A 1 179 ? -0.098 20.609 9.797 1 93 179 ASN A C 1
ATOM 1449 O O . ASN A 1 179 ? 0.438 20.391 10.891 1 93 179 ASN A O 1
ATOM 1453 N N . LEU A 1 180 ? 0.016 19.891 8.75 1 94.25 180 LEU A N 1
ATOM 1454 C CA . LEU A 1 180 ? 0.925 18.75 8.812 1 94.25 180 LEU A CA 1
ATOM 1455 C C . LEU A 1 180 ? 2.123 18.969 7.891 1 94.25 180 LEU A C 1
ATOM 1457 O O . LEU A 1 180 ? 1.958 19.344 6.727 1 94.25 180 LEU A O 1
ATOM 1461 N N . LEU A 1 181 ? 3.262 18.844 8.469 1 94.69 181 LEU A N 1
ATOM 1462 C CA . LEU A 1 181 ? 4.492 18.75 7.691 1 94.69 181 LEU A CA 1
ATOM 1463 C C . LEU A 1 181 ? 5.012 17.312 7.668 1 94.69 181 LEU A C 1
ATOM 1465 O O . LEU A 1 181 ? 5.312 16.75 8.719 1 94.69 181 LEU A O 1
ATOM 1469 N N . ILE A 1 182 ? 5.109 16.734 6.457 1 95.38 182 ILE A N 1
ATOM 1470 C CA . ILE A 1 182 ? 5.555 15.359 6.309 1 95.38 182 ILE A CA 1
ATOM 1471 C C . ILE A 1 182 ? 6.977 15.336 5.754 1 95.38 182 ILE A C 1
ATOM 1473 O O . ILE A 1 182 ? 7.207 15.734 4.609 1 95.38 182 ILE A O 1
ATOM 1477 N N . ASN A 1 183 ? 7.852 14.812 6.578 1 94.44 183 ASN A N 1
ATOM 1478 C CA . ASN A 1 183 ? 9.227 14.617 6.129 1 94.44 183 ASN A CA 1
ATOM 1479 C C . ASN A 1 183 ? 9.422 13.242 5.504 1 94.44 183 ASN A C 1
ATOM 1481 O O . ASN A 1 183 ? 8.922 12.242 6.023 1 94.44 183 ASN A O 1
ATOM 1485 N N . VAL A 1 184 ? 10.133 13.227 4.395 1 93.31 184 VAL A N 1
ATOM 1486 C CA . VAL A 1 184 ? 10.578 11.992 3.746 1 93.31 184 VAL A CA 1
ATOM 1487 C C . VAL A 1 184 ? 12.078 12.07 3.473 1 93.31 184 VAL A C 1
ATOM 1489 O O . VAL A 1 184 ? 12.547 12.969 2.762 1 93.31 184 VAL A O 1
ATOM 1492 N N . GLY A 1 185 ? 12.812 11.156 4 1 91.75 185 GLY A N 1
ATOM 1493 C CA . GLY A 1 185 ? 14.25 11.148 3.764 1 91.75 185 GLY A CA 1
ATOM 1494 C C . GLY A 1 185 ? 14.633 10.477 2.461 1 91.75 185 GLY A C 1
ATOM 1495 O O . GLY A 1 185 ? 14.367 9.289 2.262 1 91.75 185 GLY A O 1
ATOM 1496 N N . PRO A 1 186 ? 15.219 11.195 1.567 1 90.75 186 PRO A N 1
ATOM 1497 C CA . PRO A 1 186 ? 15.641 10.578 0.305 1 90.75 186 PRO A CA 1
ATOM 1498 C C . PRO A 1 186 ? 16.859 9.68 0.462 1 90.75 186 PRO A C 1
ATOM 1500 O O . PRO A 1 186 ? 17.562 9.75 1.479 1 90.75 186 PRO A O 1
ATOM 1503 N N . THR A 1 187 ? 17.062 8.828 -0.55 1 88.56 187 THR A N 1
ATOM 1504 C CA . THR A 1 187 ? 18.297 8.039 -0.626 1 88.56 187 THR A CA 1
ATOM 1505 C C . THR A 1 187 ? 19.484 8.938 -0.946 1 88.56 187 THR A C 1
ATOM 1507 O O . THR A 1 187 ? 19.328 10.133 -1.204 1 88.56 187 THR A O 1
ATOM 1510 N N . ARG A 1 188 ? 20.656 8.328 -0.926 1 83.81 188 ARG A N 1
ATOM 1511 C CA . ARG A 1 188 ? 21.891 9.07 -1.148 1 83.81 188 ARG A CA 1
ATOM 1512 C C . ARG A 1 188 ? 21.906 9.719 -2.529 1 83.81 188 ARG A C 1
ATOM 1514 O O . ARG A 1 188 ? 22.516 10.766 -2.729 1 83.81 188 ARG A O 1
ATOM 1521 N N . ASP A 1 189 ? 21.156 9.109 -3.453 1 84.75 189 ASP A N 1
ATOM 1522 C CA . ASP A 1 189 ? 21.125 9.656 -4.809 1 84.75 189 ASP A CA 1
ATOM 1523 C C . ASP A 1 189 ? 19.875 10.5 -5.035 1 84.75 189 ASP A C 1
ATOM 1525 O O . ASP A 1 189 ? 19.547 10.836 -6.176 1 84.75 189 ASP A O 1
ATOM 1529 N N . GLY A 1 190 ? 19.156 10.812 -3.957 1 86.25 190 GLY A N 1
ATOM 1530 C CA . GLY A 1 190 ? 18.094 11.797 -4.023 1 86.25 190 GLY A CA 1
ATOM 1531 C C . GLY A 1 190 ? 16.734 11.188 -4.34 1 86.25 190 GLY A C 1
ATOM 1532 O O . GLY A 1 190 ? 15.758 11.906 -4.512 1 86.25 190 GLY A O 1
ATOM 1533 N N . ARG A 1 191 ? 16.641 9.906 -4.391 1 89.12 191 ARG A N 1
ATOM 1534 C CA . ARG A 1 191 ? 15.367 9.273 -4.715 1 89.12 191 ARG A CA 1
ATOM 1535 C C . ARG A 1 191 ? 14.547 9.008 -3.457 1 89.12 191 ARG A C 1
ATOM 1537 O O . ARG A 1 191 ? 15.109 8.891 -2.361 1 89.12 191 ARG A O 1
ATOM 1544 N N . LEU A 1 192 ? 13.273 8.992 -3.691 1 92.5 192 LEU A N 1
ATOM 1545 C CA . LEU A 1 192 ? 12.391 8.562 -2.613 1 92.5 192 LEU A CA 1
ATOM 1546 C C . LEU A 1 192 ? 12.133 7.059 -2.688 1 92.5 192 LEU A C 1
ATOM 1548 O O . LEU A 1 192 ? 11.906 6.516 -3.773 1 92.5 192 LEU A O 1
ATOM 1552 N N . ALA A 1 193 ? 12.25 6.414 -1.511 1 93.5 193 ALA A N 1
ATOM 1553 C CA . ALA A 1 193 ? 11.875 5 -1.472 1 93.5 193 ALA A CA 1
ATOM 1554 C C . ALA A 1 193 ? 10.461 4.793 -2.012 1 93.5 193 ALA A C 1
ATOM 1556 O O . ALA A 1 193 ? 9.586 5.645 -1.83 1 93.5 193 ALA A O 1
ATOM 1557 N N . LEU A 1 194 ? 10.203 3.688 -2.623 1 95.5 194 LEU A N 1
ATOM 1558 C CA . LEU A 1 194 ? 8.938 3.43 -3.303 1 95.5 194 LEU A CA 1
ATOM 1559 C C . LEU A 1 194 ? 7.777 3.443 -2.314 1 95.5 194 LEU A C 1
ATOM 1561 O O . LEU A 1 194 ? 6.676 3.889 -2.648 1 95.5 194 LEU A O 1
ATOM 1565 N N . VAL A 1 195 ? 8.023 3.008 -1.126 1 96.62 195 VAL A N 1
ATOM 1566 C CA . VAL A 1 195 ? 6.969 2.965 -0.121 1 96.62 195 VAL A CA 1
ATOM 1567 C C . VAL A 1 195 ? 6.535 4.387 0.231 1 96.62 195 VAL A C 1
ATOM 1569 O O . VAL A 1 195 ? 5.352 4.633 0.487 1 96.62 195 VAL A O 1
ATOM 1572 N N . TYR A 1 196 ? 7.43 5.301 0.234 1 96.81 196 TYR A N 1
ATOM 1573 C CA . TYR A 1 196 ? 7.086 6.691 0.495 1 96.81 196 TYR A CA 1
ATOM 1574 C C . TYR A 1 196 ? 6.27 7.277 -0.652 1 96.81 196 TYR A C 1
ATOM 1576 O O . TYR A 1 196 ? 5.289 7.984 -0.425 1 96.81 196 TYR A O 1
ATOM 1584 N N . GLN A 1 197 ? 6.77 6.941 -1.841 1 96.44 197 GLN A N 1
ATOM 1585 C CA . GLN A 1 197 ? 6.004 7.375 -3.006 1 96.44 197 GLN A CA 1
ATOM 1586 C C . GLN A 1 197 ? 4.559 6.898 -2.926 1 96.44 197 GLN A C 1
ATOM 1588 O O . GLN A 1 197 ? 3.627 7.672 -3.156 1 96.44 197 GLN A O 1
ATOM 1593 N N . GLU A 1 198 ? 4.43 5.727 -2.566 1 97.81 198 GLU A N 1
ATOM 1594 C CA . GLU A 1 198 ? 3.094 5.141 -2.498 1 97.81 198 GLU A CA 1
ATOM 1595 C C . GLU A 1 198 ? 2.25 5.812 -1.419 1 97.81 198 GLU A C 1
ATOM 1597 O O . GLU A 1 198 ? 1.074 6.109 -1.639 1 97.81 198 GLU A O 1
ATOM 1602 N N . ARG A 1 199 ? 2.83 6.059 -0.269 1 98.38 199 ARG A N 1
ATOM 1603 C CA . ARG A 1 199 ? 2.098 6.699 0.818 1 98.38 199 ARG A CA 1
ATOM 1604 C C . ARG A 1 199 ? 1.644 8.102 0.42 1 98.38 199 ARG A C 1
ATOM 1606 O O . ARG A 1 199 ? 0.502 8.484 0.682 1 98.38 199 ARG A O 1
ATOM 1613 N N . LEU A 1 200 ? 2.482 8.828 -0.205 1 97.62 200 LEU A N 1
ATOM 1614 C CA . LEU A 1 200 ? 2.158 10.195 -0.603 1 97.62 200 LEU A CA 1
ATOM 1615 C C . LEU A 1 200 ? 1.095 10.203 -1.695 1 97.62 200 LEU A C 1
ATOM 1617 O O . LEU A 1 200 ? 0.202 11.055 -1.69 1 97.62 200 LEU A O 1
ATOM 1621 N N . GLN A 1 201 ? 1.181 9.242 -2.598 1 97.56 201 GLN A N 1
ATOM 1622 C CA . GLN A 1 201 ? 0.161 9.141 -3.637 1 97.56 201 GLN A CA 1
ATOM 1623 C C . GLN A 1 201 ? -1.19 8.758 -3.045 1 97.56 201 GLN A C 1
ATOM 1625 O O . GLN A 1 201 ? -2.229 9.273 -3.461 1 97.56 201 GLN A O 1
ATOM 1630 N N . GLN A 1 202 ? -1.151 7.832 -2.129 1 98.25 202 GLN A N 1
ATOM 1631 C CA . GLN A 1 202 ? -2.377 7.434 -1.444 1 98.25 202 GLN A CA 1
ATOM 1632 C C . GLN A 1 202 ? -3.012 8.617 -0.721 1 98.25 202 GLN A C 1
ATOM 1634 O O . GLN A 1 202 ? -4.223 8.828 -0.807 1 98.25 202 GLN A O 1
ATOM 1639 N N . LEU A 1 203 ? -2.201 9.367 -0.066 1 98.56 203 LEU A N 1
ATOM 1640 C CA . LEU A 1 203 ? -2.701 10.555 0.615 1 98.56 203 LEU A CA 1
ATOM 1641 C C . LEU A 1 203 ? -3.305 11.539 -0.382 1 98.56 203 LEU A C 1
ATOM 1643 O O . LEU A 1 203 ? -4.367 12.117 -0.128 1 98.56 203 LEU A O 1
ATOM 1647 N N . GLY A 1 204 ? -2.619 11.742 -1.504 1 98.19 204 GLY A N 1
ATOM 1648 C CA . GLY A 1 204 ? -3.145 12.609 -2.545 1 98.19 204 GLY A CA 1
ATOM 1649 C C . GLY A 1 204 ? -4.5 12.172 -3.061 1 98.19 204 GLY A C 1
ATOM 1650 O O . GLY A 1 204 ? -5.395 13 -3.262 1 98.19 204 GLY A O 1
ATOM 1651 N N . ARG A 1 205 ? -4.625 10.906 -3.211 1 98.06 205 ARG A N 1
ATOM 1652 C CA . ARG A 1 205 ? -5.898 10.359 -3.664 1 98.06 205 ARG A CA 1
ATOM 1653 C C . ARG A 1 205 ? -7.004 10.633 -2.652 1 98.06 205 ARG A C 1
ATOM 1655 O O . ARG A 1 205 ? -8.125 10.984 -3.031 1 98.06 205 ARG A O 1
ATOM 1662 N N . TRP A 1 206 ? -6.715 10.461 -1.459 1 98.75 206 TRP A N 1
ATOM 1663 C CA . TRP A 1 206 ? -7.691 10.719 -0.407 1 98.75 206 TRP A CA 1
ATOM 1664 C C . TRP A 1 206 ? -8.055 12.203 -0.356 1 98.75 206 TRP A C 1
ATOM 1666 O O . TRP A 1 206 ? -9.234 12.555 -0.244 1 98.75 206 TRP A O 1
ATOM 1676 N N . LEU A 1 207 ? -7.086 13.07 -0.527 1 98.56 207 LEU A N 1
ATOM 1677 C CA . LEU A 1 207 ? -7.293 14.516 -0.43 1 98.56 207 LEU A CA 1
ATOM 1678 C C . LEU A 1 207 ? -8.062 15.031 -1.638 1 98.56 207 LEU A C 1
ATOM 1680 O O . LEU A 1 207 ? -8.758 16.047 -1.548 1 98.56 207 LEU A O 1
ATOM 1684 N N . LYS A 1 208 ? -7.961 14.367 -2.727 1 98.19 208 LYS A N 1
ATOM 1685 C CA . LYS A 1 208 ? -8.734 14.766 -3.9 1 98.19 208 LYS A CA 1
ATOM 1686 C C . LYS A 1 208 ? -10.234 14.719 -3.613 1 98.19 208 LYS A C 1
ATOM 1688 O O . LYS A 1 208 ? -10.992 15.555 -4.121 1 98.19 208 LYS A O 1
ATOM 1693 N N . VAL A 1 209 ? -10.609 13.82 -2.754 1 98.56 209 VAL A N 1
ATOM 1694 C CA . VAL A 1 209 ? -12.016 13.633 -2.432 1 98.56 209 VAL A CA 1
ATOM 1695 C C . VAL A 1 209 ? -12.375 14.438 -1.184 1 98.56 209 VAL A C 1
ATOM 1697 O O . VAL A 1 209 ? -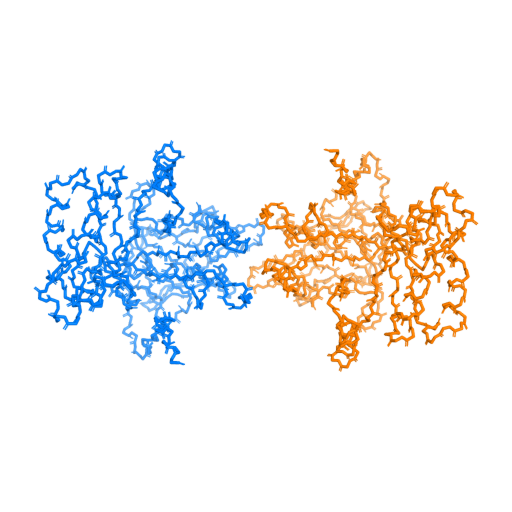13.414 15.102 -1.139 1 98.56 209 VAL A O 1
ATOM 1700 N N . ASN A 1 210 ? -11.469 14.445 -0.22 1 98.69 210 ASN A N 1
ATOM 1701 C CA . ASN A 1 210 ? -11.828 14.93 1.111 1 98.69 210 ASN A CA 1
ATOM 1702 C C . ASN A 1 210 ? -11.141 16.25 1.433 1 98.69 210 ASN A C 1
ATOM 1704 O O . ASN A 1 210 ? -11.25 16.766 2.549 1 98.69 210 ASN A O 1
ATOM 1708 N N . GLY A 1 211 ? -10.445 16.812 0.456 1 98.06 211 GLY A N 1
ATOM 1709 C CA . GLY A 1 211 ? -9.656 18.016 0.663 1 98.06 211 GLY A CA 1
ATOM 1710 C C . GLY A 1 211 ? -10.484 19.203 1.15 1 98.06 211 GLY A C 1
ATOM 1711 O O . GLY A 1 211 ? -9.977 20.062 1.864 1 98.06 211 GLY A O 1
ATOM 1712 N N . GLU A 1 212 ? -11.766 19.203 0.814 1 97.69 212 GLU A N 1
ATOM 1713 C CA . GLU A 1 212 ? -12.68 20.266 1.237 1 97.69 212 GLU A CA 1
ATOM 1714 C C . GLU A 1 212 ? -12.711 20.391 2.758 1 97.69 212 GLU A C 1
ATOM 1716 O O . GLU A 1 212 ? -12.852 21.484 3.293 1 97.69 212 GLU A O 1
ATOM 1721 N N . ALA A 1 213 ? -12.508 19.297 3.41 1 98.56 213 ALA A N 1
ATOM 1722 C CA . ALA A 1 213 ? -12.594 19.281 4.867 1 98.56 213 ALA A CA 1
ATOM 1723 C C . ALA A 1 213 ? -11.242 19.578 5.504 1 98.56 213 ALA A C 1
ATOM 1725 O O . ALA A 1 213 ? -11.141 19.734 6.723 1 98.56 213 ALA A O 1
ATOM 1726 N N . VAL A 1 214 ? -10.203 19.641 4.676 1 98.12 214 VAL A N 1
ATOM 1727 C CA . VAL A 1 214 ? -8.844 19.766 5.18 1 98.12 214 VAL A CA 1
ATOM 1728 C C . VAL A 1 214 ? -8.297 21.156 4.816 1 98.12 214 VAL A C 1
ATOM 1730 O O . VAL A 1 214 ? -7.895 21.922 5.699 1 98.12 214 VAL A O 1
ATOM 1733 N N . TYR A 1 215 ? -8.32 21.516 3.574 1 96.25 215 TYR A N 1
ATOM 1734 C CA . TYR A 1 215 ? -7.754 22.781 3.111 1 96.25 215 TYR A CA 1
ATOM 1735 C C . TYR A 1 215 ? -8.586 23.969 3.604 1 96.25 215 TYR A C 1
ATOM 1737 O O . TYR A 1 215 ? -9.797 24 3.406 1 96.25 215 TYR A O 1
ATOM 1745 N N . GLY A 1 216 ? -7.887 24.891 4.25 1 94.31 216 GLY A N 1
ATOM 1746 C CA . GLY A 1 216 ? -8.547 26.078 4.727 1 94.31 216 GLY A CA 1
ATOM 1747 C C . GLY A 1 216 ? -9.484 25.828 5.895 1 94.31 216 GLY A C 1
ATOM 1748 O O . GLY A 1 216 ? -10.305 26.672 6.242 1 94.31 216 GLY A O 1
ATOM 1749 N N . SER A 1 217 ? -9.414 24.656 6.48 1 95.06 217 SER A N 1
ATOM 1750 C CA . SER A 1 217 ? -10.281 24.312 7.598 1 95.06 217 SER A CA 1
ATOM 1751 C C . SER A 1 217 ? -9.805 24.938 8.898 1 95.06 217 SER A C 1
ATOM 1753 O O . SER A 1 217 ? -8.68 25.453 8.969 1 95.06 217 SER A O 1
ATOM 1755 N N . ALA A 1 218 ? -10.695 25.031 9.883 1 95 218 ALA A N 1
ATOM 1756 C CA . ALA A 1 218 ? -10.414 25.484 11.242 1 95 218 ALA A CA 1
ATOM 1757 C C . ALA A 1 218 ? -10.945 24.484 12.266 1 95 218 ALA A C 1
ATOM 1759 O O . ALA A 1 218 ? -11.781 23.641 11.945 1 95 218 ALA A O 1
ATOM 1760 N N . ALA A 1 219 ? -10.414 24.547 13.406 1 94.56 219 ALA A N 1
ATOM 1761 C CA . ALA A 1 219 ? -10.93 23.719 14.5 1 94.56 219 ALA A CA 1
ATOM 1762 C C . ALA A 1 219 ? -12.398 24.016 14.773 1 94.56 219 ALA A C 1
ATOM 1764 O O . ALA A 1 219 ? -12.805 25.188 14.758 1 94.56 219 ALA A O 1
ATOM 1765 N N . TRP A 1 220 ? -13.188 23.031 14.977 1 95.5 220 TRP A N 1
ATOM 1766 C CA . TRP A 1 220 ? -14.578 23.188 15.383 1 95.5 220 TRP A CA 1
ATOM 1767 C C . TRP A 1 220 ? -14.695 23.266 16.906 1 95.5 220 TRP A C 1
ATOM 1769 O O . TRP A 1 220 ? -13.68 23.297 17.609 1 95.5 220 TRP A O 1
ATOM 1779 N N . THR A 1 221 ? -15.914 23.359 17.359 1 92.75 221 THR A N 1
ATOM 1780 C CA . THR A 1 221 ? -16.156 23.422 18.797 1 92.75 221 THR A CA 1
ATOM 1781 C C . THR A 1 221 ? -15.508 22.25 19.516 1 92.75 221 THR A C 1
ATOM 1783 O O . THR A 1 221 ? -14.836 22.422 20.531 1 92.75 221 THR A O 1
ATOM 1786 N N . CYS A 1 222 ? -15.727 21.047 18.984 1 92.94 222 CYS A N 1
ATOM 1787 C CA . CYS A 1 222 ? -15.102 19.828 19.453 1 92.94 222 CYS A CA 1
ATOM 1788 C C . CYS A 1 222 ? -14.102 19.297 18.422 1 92.94 222 CYS A C 1
ATOM 1790 O O . CYS A 1 222 ? -14.383 19.281 17.219 1 92.94 222 CYS A O 1
ATOM 1792 N N . GLN A 1 223 ? -12.953 18.891 18.875 1 93.19 223 GLN A N 1
ATOM 1793 C CA . GLN A 1 223 ? -11.945 18.391 17.938 1 93.19 223 GLN A CA 1
ATOM 1794 C C . GLN A 1 223 ? -12.188 16.922 17.578 1 93.19 223 GLN A C 1
ATOM 1796 O O . GLN A 1 223 ? -11.984 16.516 16.438 1 93.19 223 GLN A O 1
ATOM 1801 N N . ASN A 1 224 ? -12.586 16.125 18.516 1 94.06 224 ASN A N 1
ATOM 1802 C CA . ASN A 1 224 ? -12.984 14.734 18.328 1 94.06 224 ASN A CA 1
ATOM 1803 C C . ASN A 1 224 ? -14.281 14.422 19.078 1 94.06 224 ASN A C 1
ATOM 1805 O O . ASN A 1 224 ? -14.766 15.234 19.859 1 94.06 224 ASN A O 1
ATOM 1809 N N . ASP A 1 225 ? -14.805 13.336 18.688 1 92.75 225 ASP A N 1
ATOM 1810 C CA . ASP A 1 225 ? -16.062 12.984 19.344 1 92.75 225 ASP A CA 1
ATOM 1811 C C . ASP A 1 225 ? -15.82 12.43 20.734 1 92.75 225 ASP A C 1
ATOM 1813 O O . ASP A 1 225 ? -14.961 11.57 20.938 1 92.75 225 ASP A O 1
ATOM 1817 N N . THR A 1 226 ? -16.5 12.828 21.641 1 81 226 THR A N 1
ATOM 1818 C CA . THR A 1 226 ? -16.281 12.57 23.062 1 81 226 THR A CA 1
ATOM 1819 C C . THR A 1 226 ? -16.531 11.102 23.391 1 81 226 THR A C 1
ATOM 1821 O O . THR A 1 226 ? -15.945 10.562 24.328 1 81 226 THR A O 1
ATOM 1824 N N . LYS A 1 227 ? -17.328 10.469 22.703 1 86.94 227 LYS A N 1
ATOM 1825 C CA . LYS A 1 227 ? -17.734 9.109 23.062 1 86.94 227 LYS A CA 1
ATOM 1826 C C . LYS A 1 227 ? -17.344 8.117 21.969 1 86.94 227 LYS A C 1
ATOM 1828 O O . LYS A 1 227 ? -17.062 6.953 22.25 1 86.94 227 LYS A O 1
ATOM 1833 N N . THR A 1 228 ? -17.375 8.625 20.75 1 91.44 228 THR A N 1
ATOM 1834 C CA . THR A 1 228 ? -17.125 7.727 19.641 1 91.44 228 THR A CA 1
ATOM 1835 C C . THR A 1 228 ? -15.672 7.84 19.172 1 91.44 228 THR A C 1
ATOM 1837 O O . THR A 1 228 ? -15.25 8.883 18.672 1 91.44 228 THR A O 1
ATOM 1840 N N . PRO A 1 229 ? -14.945 6.781 19.344 1 93.62 229 PRO A N 1
ATOM 1841 C CA . PRO A 1 229 ? -13.555 6.82 18.906 1 93.62 229 PRO A CA 1
ATOM 1842 C C . PRO A 1 229 ? -13.414 6.953 17.391 1 93.62 229 PRO A C 1
ATOM 1844 O O . PRO A 1 229 ? -14.352 6.656 16.641 1 93.62 229 PRO A O 1
ATOM 1847 N N . HIS A 1 230 ? -12.32 7.484 16.875 1 96.19 230 HIS A N 1
ATOM 1848 C CA . HIS A 1 230 ? -11.945 7.547 15.469 1 96.19 230 HIS A CA 1
ATOM 1849 C C . HIS A 1 230 ? -12.836 8.523 14.703 1 96.19 230 HIS A C 1
ATOM 1851 O O . HIS A 1 230 ? -13.094 8.336 13.516 1 96.19 230 HIS A O 1
ATOM 1857 N N . VAL A 1 231 ? -13.406 9.461 15.461 1 97.94 231 VAL A N 1
ATOM 1858 C CA . VAL A 1 231 ? -14.188 10.523 14.828 1 97.94 231 VAL A CA 1
ATOM 1859 C C . VAL A 1 231 ? -13.602 11.883 15.195 1 97.94 231 VAL A C 1
ATOM 1861 O O . VAL A 1 231 ? -13.359 12.172 16.359 1 97.94 231 VAL A O 1
ATOM 1864 N N . TRP A 1 232 ? -13.344 12.68 14.211 1 97.5 232 TRP A N 1
ATOM 1865 C CA . TRP A 1 232 ? -12.773 14.016 14.375 1 97.5 232 TRP A CA 1
ATOM 1866 C C . TRP A 1 232 ? -13.594 15.055 13.625 1 97.5 232 TRP A C 1
ATOM 1868 O O . TRP A 1 232 ? -14.43 14.703 12.781 1 97.5 232 TRP A O 1
ATOM 1878 N N . TYR A 1 233 ? -13.367 16.344 14 1 97.56 233 TYR A N 1
ATOM 1879 C CA . TYR A 1 233 ? -14.188 17.391 13.414 1 97.56 233 TYR A CA 1
ATOM 1880 C C . TYR A 1 233 ? -13.32 18.562 12.938 1 97.56 233 TYR A C 1
ATOM 1882 O O . TYR A 1 233 ? -12.328 18.906 13.57 1 97.56 233 TYR A O 1
ATOM 1890 N N . THR A 1 234 ? -13.703 19.125 11.875 1 97.81 234 THR A N 1
ATOM 1891 C CA . THR A 1 234 ? -13.258 20.438 11.461 1 97.81 234 THR A CA 1
ATOM 1892 C C . THR A 1 234 ? -14.438 21.297 11.016 1 97.81 234 THR A C 1
ATOM 1894 O O . THR A 1 234 ? -15.57 20.828 10.969 1 97.81 234 THR A O 1
ATOM 1897 N N . GLN A 1 235 ? -14.188 22.578 10.82 1 98.06 235 GLN A N 1
ATOM 1898 C CA . GLN A 1 235 ? -15.156 23.469 10.203 1 98.06 235 GLN A CA 1
ATOM 1899 C C . GLN A 1 235 ? -14.531 24.266 9.062 1 98.06 235 GLN A C 1
ATOM 1901 O O . GLN A 1 235 ? -13.312 24.438 9.023 1 98.06 235 GLN A O 1
ATOM 1906 N N . GLY A 1 236 ? -15.375 24.625 8.172 1 97.38 236 GLY A N 1
ATOM 1907 C CA . GLY A 1 236 ? -14.938 25.422 7.027 1 97.38 236 GLY A CA 1
ATOM 1908 C C . GLY A 1 236 ? -16.078 25.828 6.121 1 97.38 236 GLY A C 1
ATOM 1909 O O . GLY A 1 236 ? -17.219 26.016 6.582 1 97.38 236 GLY A O 1
ATOM 1910 N N . ARG A 1 237 ? -15.664 26.125 4.891 1 96.06 237 ARG A N 1
ATOM 1911 C CA . ARG A 1 237 ? -16.641 26.531 3.895 1 96.06 237 ARG A CA 1
ATOM 1912 C C . ARG A 1 237 ? -16.625 25.594 2.689 1 96.06 237 ARG A C 1
ATOM 1914 O O . ARG A 1 237 ? -15.57 25.156 2.26 1 96.06 237 ARG A O 1
ATOM 1921 N N . THR A 1 238 ? -17.797 25.344 2.221 1 96.56 238 THR A N 1
ATOM 1922 C CA . THR A 1 238 ? -17.922 24.562 0.998 1 96.56 238 THR A CA 1
ATOM 1923 C C . THR A 1 238 ? -17.438 25.359 -0.209 1 96.56 238 THR A C 1
ATOM 1925 O O . THR A 1 238 ? -17.172 26.562 -0.095 1 96.56 238 THR A O 1
ATOM 1928 N N . GLU A 1 239 ? -17.297 24.672 -1.312 1 88.69 239 GLU A N 1
ATOM 1929 C CA . GLU A 1 239 ? -16.953 25.375 -2.549 1 88.69 239 GLU A CA 1
ATOM 1930 C C . GLU A 1 239 ? -17.969 26.469 -2.873 1 88.69 239 GLU A C 1
ATOM 1932 O O . GLU A 1 239 ? -17.594 27.5 -3.434 1 88.69 239 GLU A O 1
ATOM 1937 N N . ALA A 1 240 ? -19.188 26.219 -2.443 1 91.56 240 ALA A N 1
ATOM 1938 C CA . ALA A 1 240 ? -20.266 27.172 -2.709 1 91.56 240 ALA A CA 1
ATOM 1939 C C . ALA A 1 240 ? -20.266 28.281 -1.668 1 91.56 240 ALA A C 1
ATOM 1941 O O . ALA A 1 240 ? -21.078 29.219 -1.757 1 91.56 240 ALA A O 1
ATOM 1942 N N . GLY A 1 241 ? -19.438 28.219 -0.665 1 92.75 241 GLY A N 1
ATOM 1943 C CA . GLY A 1 241 ? -19.281 29.297 0.29 1 92.75 241 GLY A CA 1
ATOM 1944 C C . GLY A 1 241 ? -20.078 29.109 1.562 1 92.75 241 GLY A C 1
ATOM 1945 O O . GLY A 1 241 ? -20.016 29.922 2.477 1 92.75 241 GLY A O 1
ATOM 1946 N N . SER A 1 242 ? -20.781 28.031 1.647 1 95.25 242 SER A N 1
ATOM 1947 C CA . SER A 1 242 ? -21.578 27.781 2.838 1 95.25 242 SER A CA 1
ATOM 1948 C C . SER A 1 242 ? -20.719 27.25 3.979 1 95.25 242 SER A C 1
ATOM 1950 O O . SER A 1 242 ? -19.812 26.438 3.754 1 95.25 242 SER A O 1
ATOM 1952 N N . GLU A 1 243 ? -21.094 27.719 5.164 1 96.94 243 GLU A N 1
ATOM 1953 C CA . GLU A 1 243 ? -20.422 27.172 6.336 1 96.94 243 GLU A CA 1
ATOM 1954 C C . GLU A 1 243 ? -20.75 25.688 6.512 1 96.94 243 GLU A C 1
ATOM 1956 O O . GLU A 1 243 ? -21.875 25.266 6.254 1 96.94 243 GLU A O 1
ATOM 1961 N N . ALA A 1 244 ? -19.75 24.984 6.949 1 98.38 244 ALA A N 1
ATOM 1962 C CA . ALA A 1 244 ? -19.953 23.547 7.117 1 98.38 244 ALA A CA 1
ATOM 1963 C C . ALA A 1 244 ? -19.125 23.016 8.273 1 98.38 244 ALA A C 1
ATOM 1965 O O . ALA A 1 244 ? -18.047 23.531 8.562 1 98.38 244 ALA A O 1
ATOM 1966 N N . VAL A 1 245 ? -19.703 22.031 8.969 1 98.62 245 VAL A N 1
ATOM 1967 C CA . VAL A 1 245 ? -18.953 21.172 9.875 1 98.62 245 VAL A CA 1
ATOM 1968 C C . VAL A 1 245 ? -18.625 19.844 9.188 1 98.62 245 VAL A C 1
ATOM 1970 O O . VAL A 1 245 ? -19.484 19.266 8.523 1 98.62 245 VAL A O 1
ATOM 1973 N N . TYR A 1 246 ? -17.406 19.453 9.297 1 98.81 246 TYR A N 1
ATOM 1974 C CA . TYR A 1 246 ? -16.984 18.203 8.68 1 98.81 246 TYR A CA 1
ATOM 1975 C C . TYR A 1 246 ? -16.719 17.125 9.742 1 98.81 246 TYR A C 1
ATOM 1977 O O . TYR A 1 246 ? -16.062 17.406 10.75 1 98.81 246 TYR A O 1
ATOM 1985 N N . VAL A 1 247 ? -17.219 15.953 9.516 1 98.88 247 VAL A N 1
ATOM 1986 C CA . VAL A 1 247 ? -17.062 14.805 10.398 1 98.88 247 VAL A CA 1
ATOM 1987 C C . VAL A 1 247 ? -16.172 13.758 9.734 1 98.88 247 VAL A C 1
ATOM 1989 O O . VAL A 1 247 ? -16.547 13.148 8.734 1 98.88 247 VAL A O 1
ATOM 1992 N N . PHE A 1 248 ? -14.977 13.594 10.266 1 98.88 248 PHE A N 1
ATOM 1993 C CA . PHE A 1 248 ? -14.078 12.562 9.773 1 98.88 248 PHE A CA 1
ATOM 1994 C C . PHE A 1 248 ? -14.375 11.219 10.43 1 98.88 248 PHE A C 1
ATOM 1996 O O . PHE A 1 248 ? -14.352 11.109 11.664 1 98.88 248 PHE A O 1
ATOM 2003 N N . VAL A 1 249 ? -14.656 10.227 9.641 1 98.69 249 VAL A N 1
ATOM 2004 C CA . VAL A 1 249 ? -14.891 8.859 10.094 1 98.69 249 VAL A CA 1
ATOM 2005 C C . VAL A 1 249 ? -13.719 7.973 9.688 1 98.69 249 VAL A C 1
ATOM 2007 O O . VAL A 1 249 ? -13.617 7.551 8.531 1 98.69 249 VAL A O 1
ATOM 2010 N N . LEU A 1 250 ? -12.875 7.652 10.672 1 98.44 250 LEU A N 1
ATOM 2011 C CA . LEU A 1 250 ? -11.609 6.996 10.352 1 98.44 250 LEU A CA 1
ATOM 2012 C C . LEU A 1 250 ? -11.773 5.477 10.359 1 98.44 250 LEU A C 1
ATOM 2014 O O . LEU A 1 250 ? -10.914 4.754 9.852 1 98.44 250 LEU A O 1
ATOM 2018 N N . LYS A 1 251 ? -12.82 4.992 10.961 1 97.38 251 LYS A N 1
ATOM 2019 C CA . LYS A 1 251 ? -13.25 3.596 10.938 1 97.38 251 LYS A CA 1
ATOM 2020 C C . LYS A 1 251 ? -14.742 3.486 10.633 1 97.38 251 LYS A C 1
ATOM 2022 O O . LYS A 1 251 ? -15.555 4.172 11.25 1 97.38 251 LYS A O 1
ATOM 2027 N N . TRP A 1 252 ? -15.047 2.699 9.641 1 97.25 252 TRP A N 1
ATOM 2028 C CA . TRP A 1 252 ? -16.453 2.557 9.289 1 97.25 252 TRP A CA 1
ATOM 2029 C C . TRP A 1 252 ? -17.25 1.979 10.453 1 97.25 252 TRP A C 1
ATOM 2031 O O . TRP A 1 252 ? -16.844 0.981 11.055 1 97.25 252 TRP A O 1
ATOM 2041 N N . PRO A 1 253 ? -18.328 2.559 10.82 1 96.88 253 PRO A N 1
ATOM 2042 C CA . PRO A 1 253 ? -19.062 2.1 12 1 96.88 253 PRO A CA 1
ATOM 2043 C C . PRO A 1 253 ? -19.859 0.821 11.742 1 96.88 253 PRO A C 1
ATOM 2045 O O . PRO A 1 253 ? -20.328 0.602 10.617 1 96.88 253 PRO A O 1
ATOM 2048 N N . ALA A 1 254 ? -20.062 0.074 12.758 1 94.81 254 ALA A N 1
ATOM 2049 C CA . ALA A 1 254 ? -20.859 -1.153 12.664 1 94.81 254 ALA A CA 1
ATOM 2050 C C . ALA A 1 254 ? -22.281 -0.862 12.195 1 94.81 254 ALA A C 1
ATOM 2052 O O . ALA A 1 254 ? -22.891 0.112 12.633 1 94.81 254 ALA A O 1
ATOM 2053 N N . GLN A 1 255 ? -22.734 -1.688 11.227 1 94.75 255 GLN A N 1
ATOM 2054 C CA . GLN A 1 255 ? -24.078 -1.612 10.695 1 94.75 255 GLN A CA 1
ATOM 2055 C C . GLN A 1 255 ? -24.328 -0.285 9.984 1 94.75 255 GLN A C 1
ATOM 2057 O O . GLN A 1 255 ? -25.469 0.107 9.758 1 94.75 255 GLN A O 1
ATOM 2062 N N . SER A 1 256 ? -23.266 0.504 9.797 1 96.88 256 SER A N 1
ATOM 2063 C CA . SER A 1 256 ? -23.297 1.797 9.125 1 96.88 256 SER A CA 1
ATOM 2064 C C . SER A 1 256 ? -24.094 2.822 9.938 1 96.88 256 SER A C 1
ATOM 2066 O O . SER A 1 256 ? -24.75 3.695 9.375 1 96.88 256 SER A O 1
ATOM 2068 N N . LEU A 1 257 ? -24.078 2.627 11.242 1 97.75 257 LEU A N 1
ATOM 2069 C CA . LEU A 1 257 ? -24.703 3.57 12.172 1 97.75 257 LEU A CA 1
ATOM 2070 C C . LEU A 1 257 ? -23.641 4.336 12.953 1 97.75 257 LEU A C 1
ATOM 2072 O O . LEU A 1 257 ? -22.875 3.74 13.727 1 97.75 257 LEU A O 1
ATOM 2076 N N . LEU A 1 258 ? -23.578 5.605 12.719 1 98.19 258 LEU A N 1
ATOM 2077 C CA . LEU A 1 258 ? -22.594 6.465 13.367 1 98.19 258 LEU A CA 1
ATOM 2078 C C . LEU A 1 258 ? -23.234 7.223 14.531 1 98.19 258 LEU A C 1
ATOM 2080 O O . LEU A 1 258 ? -24.109 8.055 14.336 1 98.19 258 LEU A O 1
ATOM 2084 N N . GLN A 1 259 ? -22.766 6.902 15.68 1 97.44 259 GLN A N 1
ATOM 2085 C CA . GLN A 1 259 ? -23.234 7.59 16.875 1 97.44 259 GLN A CA 1
ATOM 2086 C C . GLN A 1 259 ? -22.297 8.734 17.25 1 97.44 259 GLN A C 1
ATOM 2088 O O . GLN A 1 259 ? -21.094 8.531 17.453 1 97.44 259 GLN A O 1
ATOM 2093 N N . LEU A 1 260 ? -22.859 9.883 17.391 1 97.56 260 LEU A N 1
ATOM 2094 C CA . LEU A 1 260 ? -22.062 11.062 17.719 1 97.56 260 LEU A CA 1
ATOM 2095 C C . LEU A 1 260 ? -22.562 11.695 19.016 1 97.56 260 LEU A C 1
ATOM 2097 O O . LEU A 1 260 ? -23.766 11.922 19.188 1 97.56 260 LEU A O 1
ATOM 2101 N N . ALA A 1 261 ? -21.625 12 19.875 1 96.06 261 ALA A N 1
ATOM 2102 C CA . ALA A 1 261 ? -21.969 12.648 21.125 1 96.06 261 ALA A CA 1
ATOM 2103 C C . ALA A 1 261 ? -21.703 14.148 21.078 1 96.06 261 ALA A C 1
ATOM 2105 O O . ALA A 1 261 ? -22.25 14.922 21.859 1 96.06 261 ALA A O 1
ATOM 2106 N N . SER A 1 262 ? -20.938 14.555 20.141 1 96.5 262 SER A N 1
ATOM 2107 C CA . SER A 1 262 ? -20.453 15.93 20.172 1 96.5 262 SER A CA 1
ATOM 2108 C C . SER A 1 262 ? -21.219 16.812 19.203 1 96.5 262 SER A C 1
ATOM 2110 O O . SER A 1 262 ? -21.172 18.031 19.297 1 96.5 262 SER A O 1
ATOM 2112 N N . LEU A 1 263 ? -21.969 16.25 18.219 1 97.5 263 LEU A N 1
ATOM 2113 C CA . LEU A 1 263 ? -22.609 17.016 17.156 1 97.5 263 LEU A CA 1
ATOM 2114 C C . LEU A 1 263 ? -24.141 16.891 17.234 1 97.5 263 LEU A C 1
ATOM 2116 O O . LEU A 1 263 ? -24.656 15.789 17.453 1 97.5 263 LEU A O 1
ATOM 2120 N N . ARG A 1 264 ? -24.859 18 17.188 1 97.44 264 ARG A N 1
ATOM 2121 C CA . ARG A 1 264 ? -26.297 18.047 16.953 1 97.44 264 ARG A CA 1
ATOM 2122 C C . ARG A 1 264 ? -26.625 18.844 15.695 1 97.44 264 ARG A C 1
ATOM 2124 O O . ARG A 1 264 ? -25.891 19.766 15.336 1 97.44 264 ARG A O 1
ATOM 2131 N N . VAL A 1 265 ? -27.656 18.422 15.086 1 97.88 265 VAL A N 1
ATOM 2132 C CA . VAL A 1 265 ? -28.078 19.125 13.875 1 97.88 265 VAL A CA 1
ATOM 2133 C C . VAL A 1 265 ? -29.469 19.703 14.055 1 97.88 265 VAL A C 1
ATOM 2135 O O . VAL A 1 265 ? -30.328 19.094 14.703 1 97.88 265 VAL A O 1
ATOM 2138 N N . GLY A 1 266 ? -29.688 20.844 13.562 1 96.31 266 GLY A N 1
ATOM 2139 C CA . GLY A 1 266 ? -30.984 21.5 13.641 1 96.31 266 GLY A CA 1
ATOM 2140 C C . GLY A 1 266 ? -31.812 21.328 12.383 1 96.31 266 GLY A C 1
ATOM 2141 O O . GLY A 1 266 ? -31.375 20.688 11.422 1 96.31 266 GLY A O 1
ATOM 2142 N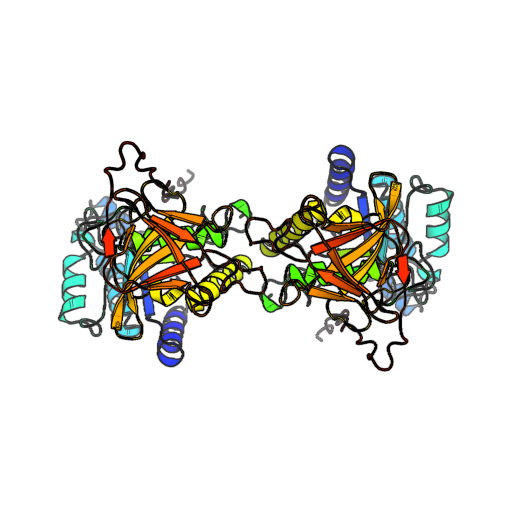 N . PRO A 1 267 ? -33.062 21.906 12.453 1 95 267 PRO A N 1
ATOM 2143 C CA . PRO A 1 267 ? -33.906 21.844 11.266 1 95 267 PRO A CA 1
ATOM 2144 C C . PRO A 1 267 ? -33.281 22.5 10.039 1 95 267 PRO A C 1
ATOM 2146 O O . PRO A 1 267 ? -32.688 23.594 10.141 1 95 267 PRO A O 1
ATOM 2149 N N . GLY A 1 268 ? -33.312 21.797 8.898 1 94.62 268 GLY A N 1
ATOM 2150 C CA . GLY A 1 268 ? -32.75 22.344 7.66 1 94.62 268 GLY A CA 1
ATOM 2151 C C . GLY A 1 268 ? -31.328 21.922 7.395 1 94.62 268 GLY A C 1
ATOM 2152 O O . GLY A 1 268 ? -30.781 22.203 6.332 1 94.62 268 GLY A O 1
ATOM 2153 N N . SER A 1 269 ? -30.719 21.281 8.367 1 96.75 269 SER A N 1
ATOM 2154 C CA . SER A 1 269 ? -29.359 20.781 8.164 1 96.75 269 SER A CA 1
ATOM 2155 C C . SER A 1 269 ? -29.328 19.656 7.148 1 96.75 269 SER A C 1
ATOM 2157 O O . SER A 1 269 ? -30.312 18.922 7.004 1 96.75 269 SER A O 1
ATOM 2159 N N . ARG A 1 270 ? -28.219 19.609 6.426 1 96.81 270 ARG A N 1
ATOM 2160 C CA . ARG A 1 270 ? -27.984 18.547 5.449 1 96.81 270 ARG A CA 1
ATOM 2161 C C . ARG A 1 270 ? -26.672 17.828 5.707 1 96.81 270 ARG A C 1
ATOM 2163 O O . ARG A 1 270 ? -25.641 18.484 5.898 1 96.81 270 ARG A O 1
ATOM 2170 N N . VAL A 1 271 ? -26.734 16.5 5.73 1 98.38 271 VAL A N 1
ATOM 2171 C CA . VAL A 1 271 ? -25.531 15.68 5.902 1 98.38 271 VAL A CA 1
ATOM 2172 C C . VAL A 1 271 ? -25.266 14.891 4.625 1 98.38 271 VAL A C 1
ATOM 2174 O O . VAL A 1 271 ? -26.156 14.211 4.109 1 98.38 271 VAL A O 1
ATOM 2177 N N . ALA A 1 272 ? -24.016 15.031 4.105 1 98.12 272 ALA A N 1
ATOM 2178 C CA . ALA A 1 272 ? -23.625 14.305 2.9 1 98.12 272 ALA A CA 1
ATOM 2179 C C . ALA A 1 272 ? -22.203 13.773 3.023 1 98.12 272 ALA A C 1
ATOM 2181 O O . ALA A 1 272 ? -21.359 14.391 3.674 1 98.12 272 ALA A O 1
ATOM 2182 N N . MET A 1 273 ? -21.984 12.664 2.428 1 98.5 273 MET A N 1
ATOM 2183 C CA . MET A 1 273 ? -20.641 12.125 2.406 1 98.5 273 MET A CA 1
ATOM 2184 C C . MET A 1 273 ? -19.859 12.656 1.209 1 98.5 273 MET A C 1
ATOM 2186 O O . MET A 1 273 ? -20.312 12.555 0.07 1 98.5 273 MET A O 1
ATOM 2190 N N . LEU A 1 274 ? -18.656 13.164 1.455 1 98.56 274 LEU A N 1
ATOM 2191 C CA . LEU A 1 274 ? -17.828 13.672 0.362 1 98.56 274 LEU A CA 1
ATOM 2192 C C . LEU A 1 274 ? -17.453 12.547 -0.6 1 98.56 274 LEU A C 1
ATOM 2194 O O . LEU A 1 274 ? -17 11.477 -0.172 1 98.56 274 LEU A O 1
ATOM 2198 N N . GLY A 1 275 ? -17.672 12.758 -1.928 1 98.19 275 GLY A N 1
ATOM 2199 C CA . GLY A 1 275 ? -17.391 11.766 -2.955 1 98.19 275 GLY A CA 1
ATOM 2200 C C . GLY A 1 275 ? -18.562 10.828 -3.211 1 98.19 275 GLY A C 1
ATOM 2201 O O . GLY A 1 275 ? -18.531 10.039 -4.16 1 98.19 275 GLY A O 1
ATOM 2202 N N . ALA A 1 276 ? -19.578 10.852 -2.359 1 97.94 276 ALA A N 1
ATOM 2203 C CA . ALA A 1 276 ? -20.797 10.062 -2.504 1 97.94 276 ALA A CA 1
ATOM 2204 C C . ALA A 1 276 ? -22.016 10.875 -2.104 1 97.94 276 ALA A C 1
ATOM 2206 O O . ALA A 1 276 ? -22.875 10.391 -1.357 1 97.94 276 ALA A O 1
ATOM 2207 N N . GLU A 1 277 ? -22.109 12.031 -2.574 1 96.38 277 GLU A N 1
ATOM 2208 C CA . GLU A 1 277 ? -23.125 12.984 -2.139 1 96.38 277 GLU A CA 1
ATOM 2209 C C . GLU A 1 277 ? -24.516 12.539 -2.574 1 96.38 277 GLU A C 1
ATOM 2211 O O . GLU A 1 277 ? -25.516 12.953 -1.992 1 96.38 277 GLU A O 1
ATOM 2216 N N . GLU A 1 278 ? -24.594 11.742 -3.602 1 95.75 278 GLU A N 1
ATOM 2217 C CA . GLU A 1 278 ? -25.875 11.266 -4.094 1 95.75 278 GLU A CA 1
ATOM 2218 C C . GLU A 1 278 ? -26.453 10.188 -3.174 1 95.75 278 GLU A C 1
ATOM 2220 O O . GLU A 1 278 ? -27.641 9.867 -3.256 1 95.75 278 GLU A O 1
ATOM 2225 N N . GLU A 1 279 ? -25.641 9.609 -2.359 1 95.69 279 GLU A N 1
ATOM 2226 C CA . GLU A 1 279 ? -26.094 8.586 -1.418 1 95.69 279 GLU A CA 1
ATOM 2227 C C . GLU A 1 279 ? -26.625 9.211 -0.137 1 95.69 279 GLU A C 1
ATOM 2229 O O . GLU A 1 279 ? -25.984 10.078 0.457 1 95.69 279 GLU A O 1
ATOM 2234 N N . PRO A 1 280 ? -27.703 8.82 0.287 1 94.81 280 PRO A N 1
ATOM 2235 C CA . PRO A 1 280 ? -28.344 9.484 1.422 1 94.81 280 PRO A CA 1
ATOM 2236 C C . PRO A 1 280 ? -27.672 9.156 2.756 1 94.81 280 PRO A C 1
ATOM 2238 O O . PRO A 1 280 ? -27.297 8.008 2.986 1 94.81 280 PRO A O 1
ATOM 2241 N N . VAL A 1 281 ? -27.469 10.109 3.574 1 98.19 281 VAL A N 1
ATOM 2242 C CA . VAL A 1 281 ? -27.188 9.984 4.996 1 98.19 281 VAL A CA 1
ATOM 2243 C C . VAL A 1 281 ? -28.375 10.461 5.816 1 98.19 281 VAL A C 1
ATOM 2245 O O . VAL A 1 281 ? -28.828 11.594 5.656 1 98.19 281 VAL A O 1
ATOM 2248 N N . ALA A 1 282 ? -28.891 9.641 6.719 1 97.31 282 ALA A N 1
ATOM 2249 C CA . ALA A 1 282 ? -30.125 9.977 7.406 1 97.31 282 ALA A CA 1
ATOM 2250 C C . ALA A 1 282 ? -29.891 10.172 8.898 1 97.31 282 ALA A C 1
ATOM 2252 O O . ALA A 1 282 ? -29.109 9.438 9.516 1 97.31 282 ALA A O 1
ATOM 2253 N N . VAL A 1 283 ? -30.578 11.141 9.398 1 97.62 283 VAL A N 1
ATOM 2254 C CA . VAL A 1 283 ? -30.672 11.258 10.852 1 97.62 283 VAL A CA 1
ATOM 2255 C C . VAL A 1 283 ? -31.719 10.273 11.383 1 97.62 283 VAL A C 1
ATOM 2257 O O . VAL A 1 283 ? -32.906 10.438 11.148 1 97.62 283 VAL A O 1
ATOM 2260 N N . VAL A 1 284 ? -31.281 9.32 12.078 1 97.62 284 VAL A N 1
ATOM 2261 C CA . VAL A 1 284 ? -32.125 8.258 12.594 1 97.62 284 VAL A CA 1
ATOM 2262 C C . VAL A 1 284 ? -32.781 8.703 13.906 1 97.62 284 VAL A C 1
ATOM 2264 O O . VAL A 1 284 ? -33.938 8.445 14.156 1 97.62 284 VAL A O 1
ATOM 2267 N N . ALA A 1 285 ? -31.922 9.25 14.742 1 97.5 285 ALA A N 1
ATOM 2268 C CA . ALA A 1 285 ? -32.375 9.727 16.047 1 97.5 285 ALA A CA 1
ATOM 2269 C C . ALA A 1 285 ? -31.453 10.828 16.562 1 97.5 285 ALA A C 1
ATOM 2271 O O . ALA A 1 285 ? -30.25 10.836 16.281 1 97.5 285 ALA A O 1
ATOM 2272 N N . GLN A 1 286 ? -32.125 11.719 17.281 1 97 286 GLN A N 1
ATOM 2273 C CA . GLN A 1 286 ? -31.344 12.758 17.938 1 97 286 GLN A CA 1
ATOM 2274 C C . GLN A 1 286 ? -31.922 13.094 19.312 1 97 286 GLN A C 1
ATOM 2276 O O . GLN A 1 286 ? -33.125 13.266 19.438 1 97 286 GLN A O 1
ATOM 2281 N N . THR A 1 287 ? -31.109 13.008 20.281 1 94.75 287 THR A N 1
ATOM 2282 C CA . THR A 1 287 ? -31.422 13.477 21.625 1 94.75 287 THR A CA 1
ATOM 2283 C C . THR A 1 287 ? -30.469 14.602 22.031 1 94.75 287 THR A C 1
ATOM 2285 O O . THR A 1 287 ? -29.719 15.117 21.203 1 94.75 287 THR A O 1
ATOM 2288 N N . ARG A 1 288 ? -30.641 14.984 23.266 1 90.19 288 ARG A N 1
ATOM 2289 C CA . ARG A 1 288 ? -29.766 16.047 23.781 1 90.19 288 ARG A CA 1
ATOM 2290 C C . ARG A 1 288 ? -28.312 15.594 23.797 1 90.19 288 ARG A C 1
ATOM 2292 O O . ARG A 1 288 ? -27.406 16.406 23.625 1 90.19 288 ARG A O 1
ATOM 2299 N N . ASP A 1 289 ? -28.109 14.312 23.875 1 89.56 289 ASP A N 1
ATOM 2300 C CA . ASP A 1 289 ? -26.75 13.859 24.156 1 89.56 289 ASP A CA 1
ATOM 2301 C C . ASP A 1 289 ? -26.219 13.008 23.016 1 89.56 289 ASP A C 1
ATOM 2303 O O . ASP A 1 289 ? -25.078 12.547 23.047 1 89.56 289 ASP A O 1
ATOM 2307 N N . LYS A 1 290 ? -27.078 12.844 22.031 1 94.25 290 LYS A N 1
ATOM 2308 C CA . LYS A 1 290 ? -26.609 11.898 21.016 1 94.25 290 LYS A CA 1
ATOM 2309 C C . LYS A 1 290 ? -27.266 12.188 19.672 1 94.25 290 LYS A C 1
ATOM 2311 O O . LYS A 1 290 ? -28.438 12.539 19.609 1 94.25 290 LYS A O 1
ATOM 2316 N N . LEU A 1 291 ? -26.5 12.047 18.625 1 97.44 291 LEU A N 1
ATOM 2317 C CA . LEU A 1 291 ? -26.969 12.055 17.25 1 97.44 291 LEU A CA 1
ATOM 2318 C C . LEU A 1 291 ? -26.641 10.734 16.562 1 97.44 291 LEU A C 1
ATOM 2320 O O . LEU A 1 291 ? -25.5 10.281 16.594 1 97.44 291 LEU A O 1
ATOM 2324 N N . LEU A 1 292 ? -27.594 10.07 16.109 1 98.38 292 LEU A N 1
ATOM 2325 C CA . LEU A 1 292 ? -27.406 8.812 15.391 1 98.38 292 LEU A CA 1
ATOM 2326 C C . LEU A 1 292 ? -27.641 9.008 13.898 1 98.38 292 LEU A C 1
ATOM 2328 O O . LEU A 1 292 ? -28.75 9.383 13.477 1 98.38 292 LEU A O 1
ATOM 2332 N N . LEU A 1 293 ? -26.594 8.789 13.094 1 98.69 293 LEU A N 1
ATOM 2333 C CA . LEU A 1 293 ? -26.672 8.898 11.641 1 98.69 293 LEU A CA 1
ATOM 2334 C C . LEU A 1 293 ? -26.609 7.527 10.984 1 98.69 293 LEU A C 1
ATOM 2336 O O . LEU A 1 293 ? -25.812 6.68 11.375 1 98.69 293 LEU A O 1
ATOM 2340 N N . ALA A 1 294 ? -27.484 7.281 10.062 1 98.5 294 ALA A N 1
ATOM 2341 C CA . ALA A 1 294 ? -27.375 6.121 9.188 1 98.5 294 ALA A CA 1
ATOM 2342 C C . ALA A 1 294 ? -26.562 6.461 7.938 1 98.5 294 ALA A C 1
ATOM 2344 O O . ALA A 1 294 ? -27 7.23 7.086 1 98.5 294 ALA A O 1
ATOM 2345 N N . LEU A 1 295 ? -25.359 5.895 7.824 1 98.06 295 LEU A N 1
ATOM 2346 C CA . LEU A 1 295 ? -24.531 6.082 6.637 1 98.06 295 LEU A CA 1
ATOM 2347 C C . LEU A 1 295 ? -25.047 5.223 5.48 1 98.06 295 LEU A C 1
ATOM 2349 O O . LEU A 1 295 ? -25.719 4.219 5.699 1 98.06 295 LEU A O 1
ATOM 2353 N N . PRO A 1 296 ? -24.766 5.691 4.25 1 95.25 296 PRO A N 1
ATOM 2354 C CA . PRO A 1 296 ? -25.156 4.832 3.129 1 95.25 296 PRO A CA 1
ATOM 2355 C C . PRO A 1 296 ? -24.438 3.482 3.139 1 95.25 296 PRO A C 1
ATOM 2357 O O . PRO A 1 296 ? -23.266 3.406 3.506 1 95.25 296 PRO A O 1
ATOM 2360 N N . VAL A 1 297 ? -25.203 2.486 2.83 1 91.62 297 VAL A N 1
ATOM 2361 C CA . VAL A 1 297 ? -24.609 1.158 2.727 1 91.62 297 VAL A CA 1
ATOM 2362 C C . VAL A 1 297 ? -23.812 1.046 1.424 1 91.62 297 VAL A C 1
ATOM 2364 O O . VAL A 1 297 ? -24.391 0.727 0.375 1 91.62 297 VAL A O 1
ATOM 2367 N N . LEU A 1 298 ? -22.609 1.307 1.489 1 94.31 298 LEU A N 1
ATOM 2368 C CA . LEU A 1 298 ? -21.75 1.338 0.312 1 94.31 298 LEU A CA 1
ATOM 2369 C C . LEU A 1 298 ? -20.859 0.1 0.256 1 94.31 298 LEU A C 1
ATOM 2371 O O . LEU A 1 298 ? -20.094 -0.16 1.186 1 94.31 298 LEU A O 1
ATOM 2375 N N . THR A 1 299 ? -21.047 -0.625 -0.838 1 93.69 299 THR A N 1
ATOM 2376 C CA . THR A 1 299 ? -20.094 -1.704 -1.103 1 93.69 299 THR A CA 1
ATOM 2377 C C . THR A 1 299 ? -18.766 -1.146 -1.605 1 93.69 299 THR A C 1
ATOM 2379 O O . THR A 1 299 ? -18.656 0.045 -1.904 1 93.69 299 THR A O 1
ATOM 2382 N N . VAL A 1 300 ? -17.781 -2.002 -1.624 1 94.06 300 VAL A N 1
ATOM 2383 C CA . VAL A 1 300 ? -16.406 -1.583 -1.854 1 94.06 300 VAL A CA 1
ATOM 2384 C C . VAL A 1 300 ? -16.297 -0.848 -3.189 1 94.06 300 VAL A C 1
ATOM 2386 O O . VAL A 1 300 ? -15.508 0.09 -3.33 1 94.06 300 VAL A O 1
ATOM 2389 N N . ASP A 1 301 ? -17.094 -1.199 -4.188 1 93.44 301 ASP A N 1
ATOM 2390 C CA . ASP A 1 301 ? -17.047 -0.598 -5.52 1 93.44 301 ASP A CA 1
ATOM 2391 C C . ASP A 1 301 ? -17.641 0.809 -5.508 1 93.44 301 ASP A C 1
ATOM 2393 O O . ASP A 1 301 ? -17.406 1.594 -6.43 1 93.44 301 ASP A O 1
ATOM 2397 N N . ARG A 1 302 ? -18.281 1.147 -4.445 1 94.56 302 ARG A N 1
ATOM 2398 C CA . ARG A 1 302 ? -19 2.416 -4.406 1 94.56 302 ARG A CA 1
ATOM 2399 C C . ARG A 1 302 ? -18.359 3.375 -3.406 1 94.56 302 ARG A C 1
ATOM 2401 O O . ARG A 1 302 ? -18.781 4.527 -3.283 1 94.56 302 ARG A O 1
ATOM 2408 N N . LEU A 1 303 ? -17.359 2.971 -2.73 1 96.19 303 LEU A N 1
ATOM 2409 C CA . LEU A 1 303 ? -16.688 3.834 -1.764 1 96.19 303 LEU A CA 1
ATOM 2410 C C . LEU A 1 303 ? -15.969 4.98 -2.465 1 96.19 303 LEU A C 1
ATOM 2412 O O . LEU A 1 303 ? -15.266 4.762 -3.455 1 96.19 303 LEU A O 1
ATOM 2416 N N . PRO A 1 304 ? -16.141 6.145 -1.965 1 97.5 304 PRO A N 1
ATOM 2417 C CA . PRO A 1 304 ? -15.406 7.25 -2.586 1 97.5 304 PRO A CA 1
ATOM 2418 C C . PRO A 1 304 ? -13.898 7.148 -2.3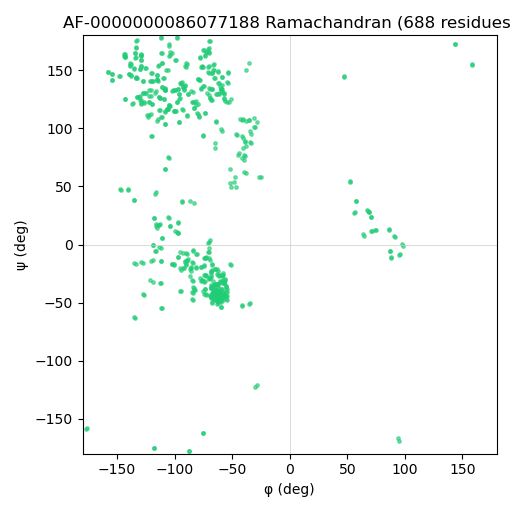85 1 97.5 304 PRO A C 1
ATOM 2420 O O . PRO A 1 304 ? -13.125 7.602 -3.236 1 97.5 304 PRO A O 1
ATOM 2423 N N . THR A 1 305 ? -13.469 6.668 -1.247 1 97.69 305 THR A N 1
ATOM 2424 C CA . THR A 1 305 ? -12.07 6.391 -0.919 1 97.69 305 THR A CA 1
ATOM 2425 C C . THR A 1 305 ? -11.945 5.07 -0.165 1 97.69 305 THR A C 1
ATOM 2427 O O . THR A 1 305 ? -12.875 4.652 0.527 1 97.69 305 THR A O 1
ATOM 2430 N N . PRO A 1 306 ? -10.734 4.48 -0.261 1 95.75 306 PRO A N 1
ATOM 2431 C CA . PRO A 1 306 ? -10.57 3.195 0.419 1 95.75 306 PRO A CA 1
ATOM 2432 C C . PRO A 1 306 ? -10.398 3.344 1.93 1 95.75 306 PRO A C 1
ATOM 2434 O O . PRO A 1 306 ? -10.57 2.375 2.674 1 95.75 306 PRO A O 1
ATOM 2437 N N . TRP A 1 307 ? -10.016 4.562 2.322 1 96.44 307 TRP A N 1
ATOM 2438 C CA . TRP A 1 307 ? -9.727 4.781 3.736 1 96.44 307 TRP A CA 1
ATOM 2439 C C . TRP A 1 307 ? -10.406 6.051 4.238 1 96.44 307 TRP A C 1
ATOM 2441 O O . TRP A 1 307 ? -10.477 7.051 3.52 1 96.44 307 TRP A O 1
ATOM 2451 N N . ALA A 1 308 ? -10.852 5.988 5.438 1 98.38 308 ALA A N 1
ATOM 2452 C CA . ALA A 1 308 ? -11.406 7.164 6.102 1 98.38 308 ALA A CA 1
ATOM 2453 C C . ALA A 1 308 ? -12.398 7.891 5.199 1 98.38 308 ALA A C 1
ATOM 2455 O O . ALA A 1 308 ? -12.227 7.918 3.977 1 98.38 308 ALA A O 1
ATOM 2456 N N . TRP A 1 309 ? -13.445 8.461 5.742 1 98.69 309 TRP A N 1
ATOM 2457 C CA . TRP A 1 309 ? -14.523 9.133 5.027 1 98.69 309 TRP A CA 1
ATOM 2458 C C . TRP A 1 309 ? -14.938 10.406 5.754 1 98.69 309 TRP A C 1
ATOM 2460 O O . TRP A 1 309 ? -14.727 10.539 6.961 1 98.69 309 TRP A O 1
ATOM 2470 N N . VAL A 1 310 ? -15.461 11.305 4.996 1 98.88 310 VAL A N 1
ATOM 2471 C CA . VAL A 1 310 ? -15.805 12.594 5.59 1 98.88 310 VAL A CA 1
ATOM 2472 C C . VAL A 1 310 ? -17.25 12.938 5.285 1 98.88 310 VAL A C 1
ATOM 2474 O O . VAL A 1 310 ? -17.703 12.82 4.141 1 98.88 310 VAL A O 1
ATOM 2477 N N . LEU A 1 311 ? -17.969 13.297 6.293 1 98.81 311 LEU A N 1
ATOM 2478 C CA . LEU A 1 311 ? -19.312 13.852 6.141 1 98.81 311 LEU A CA 1
ATOM 2479 C C . LEU A 1 311 ? -19.281 15.375 6.18 1 98.81 311 LEU A C 1
ATOM 2481 O O . LEU A 1 311 ? -18.625 15.961 7.031 1 98.81 311 LEU A O 1
ATOM 2485 N N . ARG A 1 312 ? -19.953 15.969 5.293 1 98.62 312 ARG A N 1
ATOM 2486 C CA . ARG A 1 312 ? -20.188 17.406 5.277 1 98.62 312 ARG A CA 1
ATOM 2487 C C . ARG A 1 312 ? -21.562 17.75 5.875 1 98.62 312 ARG A C 1
ATOM 2489 O O . ARG A 1 312 ? -22.578 17.234 5.418 1 98.62 312 ARG A O 1
ATOM 2496 N N . VAL A 1 313 ? -21.594 18.562 6.887 1 98.56 313 VAL A N 1
ATOM 2497 C CA . VAL A 1 313 ? -22.844 19 7.512 1 98.56 313 VAL A CA 1
ATOM 2498 C C . VAL A 1 313 ? -23.047 20.5 7.266 1 98.56 313 VAL A C 1
ATOM 2500 O O . VAL A 1 313 ? -22.25 21.312 7.727 1 98.56 313 VAL A O 1
ATOM 2503 N N . THR A 1 314 ? -24.047 20.844 6.559 1 98.06 314 THR A N 1
ATOM 2504 C CA . THR A 1 314 ? -24.422 22.234 6.324 1 98.06 314 THR A CA 1
ATOM 2505 C C . THR A 1 314 ? -25.734 22.562 7.027 1 98.06 314 THR A C 1
ATOM 2507 O O . THR A 1 314 ? -26.516 21.672 7.344 1 98.06 314 THR A O 1
ATOM 2510 N N . GLY A 1 315 ? -25.953 23.891 7.324 1 97.12 315 GLY A N 1
ATOM 2511 C CA . GLY A 1 315 ? -27.125 24.297 8.094 1 97.12 315 GLY A CA 1
ATOM 2512 C C . GLY A 1 315 ? -26.844 24.422 9.578 1 97.12 315 GLY A C 1
ATOM 2513 O O . GLY A 1 315 ? -25.688 24.438 10 1 97.12 315 GLY A O 1
ATOM 2514 N N . PRO A 1 316 ? -27.922 24.562 10.406 1 96.81 316 PRO A N 1
ATOM 2515 C CA . PRO A 1 316 ? -27.719 24.781 11.836 1 96.81 316 PRO A CA 1
ATOM 2516 C C . PRO A 1 316 ? -27.109 23.562 12.539 1 96.81 316 PRO A C 1
ATOM 2518 O O . PRO A 1 316 ? -27.625 22.453 12.406 1 96.81 316 PRO A O 1
ATOM 2521 N N . THR A 1 317 ? -26.047 23.734 13.188 1 96.5 317 THR A N 1
ATOM 2522 C CA . THR A 1 317 ? -25.344 22.719 13.961 1 96.5 317 THR A CA 1
ATOM 2523 C C . THR A 1 317 ? -24.906 23.266 15.312 1 96.5 317 THR A C 1
ATOM 2525 O O . THR A 1 317 ? -24.75 24.469 15.484 1 96.5 317 THR A O 1
ATOM 2528 N N . SER A 1 318 ? -24.812 22.391 16.266 1 95.25 318 SER A N 1
ATOM 2529 C CA . SER A 1 318 ? -24.25 22.75 17.562 1 95.25 318 SER A CA 1
ATOM 2530 C C . SER A 1 318 ? -23.328 21.656 18.078 1 95.25 318 SER A C 1
ATOM 2532 O O . SER A 1 318 ? -23.5 20.484 17.766 1 95.25 318 SER A O 1
ATOM 2534 N N . GLY A 1 319 ? -22.328 22.125 18.75 1 94.25 319 GLY A N 1
ATOM 2535 C CA . GLY A 1 319 ? -21.359 21.219 19.312 1 94.25 319 GLY A CA 1
ATOM 2536 C C . GLY A 1 319 ? -21.438 21.125 20.828 1 94.25 319 GLY A C 1
ATOM 2537 O O . GLY A 1 319 ? -21.641 22.125 21.5 1 94.25 319 GLY A O 1
ATOM 2538 N N . TYR A 1 320 ? -21.422 19.953 21.359 1 90 320 TYR A N 1
ATOM 2539 C CA . TYR A 1 320 ? -21.344 19.672 22.781 1 90 320 TYR A CA 1
ATOM 2540 C C . TYR A 1 320 ? -20.125 18.812 23.109 1 90 320 TYR A C 1
ATOM 2542 O O . TYR A 1 320 ? -20.047 17.656 22.688 1 90 320 TYR A O 1
ATOM 2550 N N . CYS A 1 321 ? -19.203 19.422 23.781 1 85.56 321 CYS A N 1
ATOM 2551 C CA . CYS A 1 321 ? -17.969 18.719 24.109 1 85.56 321 CYS A CA 1
ATOM 2552 C C . CYS A 1 321 ? -17.938 18.312 25.594 1 85.56 321 CYS A C 1
ATOM 2554 O O . CYS A 1 321 ? -17.438 19.062 26.438 1 85.56 321 CYS A O 1
ATOM 2556 N N . PRO A 1 322 ? -18.703 17.281 26 1 68.44 322 PRO A N 1
ATOM 2557 C CA . PRO A 1 322 ? -18.656 16.953 27.438 1 68.44 322 PRO A CA 1
ATOM 2558 C C . PRO A 1 322 ? -17.234 16.797 27.969 1 68.44 322 PRO A C 1
ATOM 2560 O O . PRO A 1 322 ? -16.328 16.422 27.219 1 68.44 322 PRO A O 1
ATOM 2563 N N . GLU A 1 323 ? -16.938 17.5 28.953 1 57.88 323 GLU A N 1
ATOM 2564 C CA . GLU A 1 323 ? -15.625 17.484 29.594 1 57.88 323 GLU A CA 1
ATOM 2565 C C . GLU A 1 323 ? -15.016 16.078 29.562 1 57.88 323 GLU A C 1
ATOM 2567 O O . GLU A 1 323 ? -15.703 15.102 29.859 1 57.88 323 GLU A O 1
ATOM 2572 N N . GLN A 1 324 ? -14.367 15.828 28.562 1 49.31 324 GLN A N 1
ATOM 2573 C CA . GLN A 1 324 ? -13.602 14.586 28.625 1 49.31 324 GLN A CA 1
ATOM 2574 C C . GLN A 1 324 ? -13 14.375 30.016 1 49.31 324 GLN A C 1
ATOM 2576 O O . GLN A 1 324 ? -12.234 15.219 30.5 1 49.31 324 GLN A O 1
ATOM 2581 N N . ALA A 1 325 ? -13.609 13.773 31 1 39.41 325 ALA A N 1
ATOM 2582 C CA . ALA A 1 325 ? -12.719 13.453 32.125 1 39.41 325 ALA A CA 1
ATOM 2583 C C . ALA A 1 325 ? -11.289 13.203 31.625 1 39.41 325 ALA A C 1
ATOM 2585 O O . ALA A 1 325 ? -10.406 14.031 31.828 1 39.41 325 ALA A O 1
ATOM 2586 N N . GLY A 1 326 ? -10.742 11.93 31.969 1 36.22 326 GLY A N 1
ATOM 2587 C CA . GLY A 1 326 ? -9.422 11.32 32.031 1 36.22 326 GLY A CA 1
ATOM 2588 C C . GLY A 1 326 ? -8.789 11.102 30.688 1 36.22 326 GLY A C 1
ATOM 2589 O O . GLY A 1 326 ? -7.961 10.203 30.516 1 36.22 326 GLY A O 1
ATOM 2590 N N . LEU A 1 327 ? -9.398 11.508 29.719 1 37.66 327 LEU A N 1
ATOM 2591 C CA . LEU A 1 327 ? -8.523 10.922 28.703 1 37.66 327 LEU A CA 1
ATOM 2592 C C . LEU A 1 327 ? -7.098 11.43 28.844 1 37.66 327 LEU A C 1
ATOM 2594 O O . LEU A 1 327 ? -6.867 12.641 28.906 1 37.66 327 LEU A O 1
ATOM 2598 N N . PRO A 1 328 ? -6.32 10.594 29.5 1 34.19 328 PRO A N 1
ATOM 2599 C CA . PRO A 1 328 ? -4.918 11.016 29.531 1 34.19 328 PRO A CA 1
ATOM 2600 C C . PRO A 1 328 ? -4.457 11.641 28.219 1 34.19 328 PRO A C 1
ATOM 2602 O O . PRO A 1 328 ? -4.926 11.234 27.141 1 34.19 328 PRO A O 1
ATOM 2605 N N . ARG A 1 329 ? -4.289 12.992 28.219 1 32.69 329 ARG A N 1
ATOM 2606 C CA . ARG A 1 329 ? -3.436 13.555 27.172 1 32.69 329 ARG A CA 1
ATOM 2607 C C . ARG A 1 329 ? -2.432 12.523 26.672 1 32.69 329 ARG A C 1
ATOM 2609 O O . ARG A 1 329 ? -1.465 12.203 27.375 1 32.69 329 ARG A O 1
ATOM 2616 N N . ARG A 1 330 ? -2.973 11.438 26.203 1 35.28 330 ARG A N 1
ATOM 2617 C CA . ARG A 1 330 ? -1.885 10.617 25.688 1 35.28 330 ARG A CA 1
ATOM 2618 C C . ARG A 1 330 ? -0.921 11.445 24.844 1 35.28 330 ARG A C 1
ATOM 2620 O O . ARG A 1 330 ? -1.325 12.07 23.859 1 35.28 330 ARG A O 1
ATOM 2627 N N . GLN A 1 331 ? 0.042 11.859 25.547 1 28.48 331 GLN A N 1
ATOM 2628 C CA . GLN A 1 331 ? 1.199 12.367 24.828 1 28.48 331 GLN A CA 1
ATOM 2629 C C . GLN A 1 331 ? 1.492 11.531 23.594 1 28.48 331 GLN A C 1
ATOM 2631 O O . GLN A 1 331 ? 1.719 10.32 23.688 1 28.48 331 GLN A O 1
ATOM 2636 N N . LEU A 1 332 ? 0.7 11.742 22.578 1 32.81 332 LEU A N 1
ATOM 2637 C CA . LEU A 1 332 ? 1.31 11.125 21.391 1 32.81 332 LEU A CA 1
ATOM 2638 C C . LEU A 1 332 ? 2.83 11.148 21.5 1 32.81 332 LEU A C 1
ATOM 2640 O O . LEU A 1 332 ? 3.426 12.188 21.781 1 32.81 332 LEU A O 1
ATOM 2644 N N . ARG A 1 333 ? 3.371 10.016 21.859 1 33.38 333 ARG A N 1
ATOM 2645 C CA . ARG A 1 333 ? 4.82 9.852 21.906 1 33.38 333 ARG A CA 1
ATOM 2646 C C . ARG A 1 333 ? 5.484 10.539 20.719 1 33.38 333 ARG A C 1
ATOM 2648 O O . ARG A 1 333 ? 5.199 10.203 19.562 1 33.38 333 ARG A O 1
ATOM 2655 N N . GLN A 1 334 ? 5.699 11.836 20.844 1 31.34 334 GLN A N 1
ATOM 2656 C CA . GLN A 1 334 ? 6.652 12.438 19.922 1 31.34 334 GLN A CA 1
ATOM 2657 C C . GLN A 1 334 ? 7.902 11.578 19.781 1 31.34 334 GLN A C 1
ATOM 2659 O O . GLN A 1 334 ? 8.57 11.273 20.766 1 31.34 334 GLN A O 1
ATOM 2664 N N . GLY A 1 335 ? 7.844 10.5 18.984 1 32.09 335 GLY A N 1
ATOM 2665 C CA . GLY A 1 335 ? 9.195 10.008 18.781 1 32.09 335 GLY A CA 1
ATOM 2666 C C . GLY A 1 335 ? 10.211 11.125 18.594 1 32.09 335 GLY A C 1
ATOM 2667 O O . GLY A 1 335 ? 10.25 11.758 17.531 1 32.09 335 GLY A O 1
ATOM 2668 N N . ASN A 1 336 ? 10.336 11.883 19.562 1 28.84 336 ASN A N 1
ATOM 2669 C CA . ASN A 1 336 ? 11.523 12.727 19.516 1 28.84 336 ASN A CA 1
ATOM 2670 C C . ASN A 1 336 ? 12.789 11.906 19.281 1 28.84 336 ASN A C 1
ATOM 2672 O O . ASN A 1 336 ? 13.336 11.305 20.203 1 28.84 336 ASN A O 1
ATOM 2676 N N . ALA A 1 337 ? 13.016 11.266 18.25 1 31.45 337 ALA A N 1
ATOM 2677 C CA . ALA A 1 337 ? 14.414 10.969 17.953 1 31.45 337 ALA A CA 1
ATOM 2678 C C . ALA A 1 337 ? 15.289 12.211 18.125 1 31.45 337 ALA A C 1
ATOM 2680 O O . ALA A 1 337 ? 15.383 13.031 17.203 1 31.45 337 ALA A O 1
ATOM 2681 N N . ALA A 1 338 ? 15.195 12.883 19.156 1 29.72 338 ALA A N 1
ATOM 2682 C CA . ALA A 1 338 ? 16.266 13.828 19.469 1 29.72 338 ALA A CA 1
ATOM 2683 C C . ALA A 1 338 ? 17.625 13.258 19.094 1 29.72 338 ALA A C 1
ATOM 2685 O O . ALA A 1 338 ? 17.828 12.039 19.094 1 29.72 338 ALA A O 1
ATOM 2686 N N . ASP A 1 339 ? 18.484 14.227 18.75 1 32.88 339 ASP A N 1
ATOM 2687 C CA . ASP A 1 339 ? 19.891 14.281 18.375 1 32.88 339 ASP A CA 1
ATOM 2688 C C . ASP A 1 339 ? 20.75 13.484 19.359 1 32.88 339 ASP A C 1
ATOM 2690 O O . ASP A 1 339 ? 21.031 13.945 20.453 1 32.88 339 ASP A O 1
ATOM 2694 N N . GLU A 1 340 ? 20.438 12.289 19.578 1 31.16 340 GLU A N 1
ATOM 2695 C CA . GLU A 1 340 ? 21.594 11.703 20.234 1 31.16 340 GLU A CA 1
ATOM 2696 C C . GLU A 1 340 ? 22.891 12.164 19.594 1 31.16 340 GLU A C 1
ATOM 2698 O O . GLU A 1 340 ? 23.078 12.016 18.375 1 31.16 340 GLU A O 1
ATOM 2703 N N . ILE A 1 341 ? 23.516 13.195 20.062 1 30.92 341 ILE A N 1
ATOM 2704 C CA . ILE A 1 341 ? 24.906 13.484 19.781 1 30.92 341 ILE A CA 1
ATOM 2705 C C . ILE A 1 341 ? 25.688 12.18 19.656 1 30.92 341 ILE A C 1
ATOM 2707 O O . ILE A 1 341 ? 25.656 11.336 20.547 1 30.92 341 ILE A O 1
ATOM 2711 N N . PRO A 1 342 ? 25.859 11.703 18.422 1 33.34 342 PRO A N 1
ATOM 2712 C CA . PRO A 1 342 ? 26.812 10.578 18.469 1 33.34 342 PRO A CA 1
ATOM 2713 C C . PRO A 1 342 ? 27.984 10.844 19.406 1 33.34 342 PRO A C 1
ATOM 2715 O O . PRO A 1 342 ? 28.453 11.977 19.5 1 33.34 342 PRO A O 1
ATOM 2718 N N . ASP A 1 343 ? 28 10.195 20.516 1 27.94 343 ASP A N 1
ATOM 2719 C CA . ASP A 1 343 ? 29.188 10.266 21.375 1 27.94 343 ASP A CA 1
ATOM 2720 C C . ASP A 1 343 ? 30.469 10.344 20.531 1 27.94 343 ASP A C 1
ATOM 2722 O O . ASP A 1 343 ? 30.625 9.586 19.578 1 27.94 343 ASP A O 1
ATOM 2726 N N . ALA A 1 344 ? 31.125 11.539 20.469 1 28.02 344 ALA A N 1
ATOM 2727 C CA . ALA A 1 344 ? 32.5 11.594 20 1 28.02 344 ALA A CA 1
ATOM 2728 C C . ALA A 1 344 ? 33.344 10.43 20.547 1 28.02 344 ALA A C 1
ATOM 2730 O O . ALA A 1 344 ? 33.406 10.25 21.766 1 28.02 344 ALA A O 1
ATOM 2731 N N . GLY A 1 345 ? 33.219 9.18 20.078 1 22.34 345 GLY A N 1
ATOM 2732 C CA . GLY A 1 345 ? 34.25 8.211 20.453 1 22.34 345 GLY A CA 1
ATOM 2733 C C . GLY A 1 345 ? 35.594 8.844 20.703 1 22.34 345 GLY A C 1
ATOM 2734 O O . GLY A 1 345 ? 36.094 9.625 19.875 1 22.34 345 GLY A O 1
ATOM 2735 N N . GLN A 1 346 ? 36 8.969 21.969 1 20.22 346 GLN A N 1
ATOM 2736 C CA . GLN A 1 346 ? 37.438 8.891 22.297 1 20.22 346 GLN A CA 1
ATOM 2737 C C . GLN A 1 346 ? 38.094 7.68 21.625 1 20.22 346 GLN A C 1
ATOM 2739 O O . GLN A 1 346 ? 37.5 6.598 21.594 1 20.22 346 GLN A O 1
ATOM 2744 N N . MET B 1 1 ? 15.086 -16.844 -4.691 1 27.67 1 MET B N 1
ATOM 2745 C CA . MET B 1 1 ? 16.25 -17.688 -4.902 1 27.67 1 MET B CA 1
ATOM 2746 C C . MET B 1 1 ? 17.547 -16.922 -4.645 1 27.67 1 MET B C 1
ATOM 2748 O O . MET B 1 1 ? 17.766 -15.852 -5.219 1 27.67 1 MET B O 1
ATOM 2752 N N . ALA B 1 2 ? 17.953 -16.875 -3.428 1 37.31 2 ALA B N 1
ATOM 2753 C CA . ALA B 1 2 ? 19.109 -16.078 -2.99 1 37.31 2 ALA B CA 1
ATOM 2754 C C . ALA B 1 2 ? 20.391 -16.578 -3.621 1 37.31 2 ALA B C 1
ATOM 2756 O O . ALA B 1 2 ? 20.672 -17.781 -3.598 1 37.31 2 ALA B O 1
ATOM 2757 N N . ALA B 1 3 ? 20.922 -15.812 -4.645 1 37.06 3 ALA B N 1
ATOM 2758 C CA . ALA B 1 3 ? 22.281 -16.125 -5.105 1 37.06 3 ALA B CA 1
ATOM 2759 C C . ALA B 1 3 ? 23.312 -15.875 -4.008 1 37.06 3 ALA B C 1
ATOM 2761 O O . ALA B 1 3 ? 23.531 -14.727 -3.607 1 37.06 3 ALA B O 1
ATOM 2762 N N . ALA B 1 4 ? 23.609 -16.609 -3.127 1 37.81 4 ALA B N 1
ATOM 2763 C CA . ALA B 1 4 ? 24.391 -16.547 -1.894 1 37.81 4 ALA B CA 1
ATOM 2764 C C . ALA B 1 4 ? 25.875 -16.422 -2.195 1 37.81 4 ALA B C 1
ATOM 2766 O O . ALA B 1 4 ? 26.719 -16.5 -1.288 1 37.81 4 ALA B O 1
ATOM 2767 N N . PHE B 1 5 ? 26.422 -16.438 -3.436 1 38.62 5 PHE B N 1
ATOM 2768 C CA . PHE B 1 5 ? 27.719 -17.094 -3.414 1 38.62 5 PHE B CA 1
ATOM 2769 C C . PHE B 1 5 ? 28.828 -16.094 -3.127 1 38.62 5 PHE B C 1
ATOM 2771 O O . PHE B 1 5 ? 30.016 -16.438 -3.189 1 38.62 5 PHE B O 1
ATOM 2778 N N . ARG B 1 6 ? 28.719 -14.781 -3.176 1 36.03 6 ARG B N 1
ATOM 2779 C CA . ARG B 1 6 ? 30.047 -14.25 -3.471 1 36.03 6 ARG B CA 1
ATOM 2780 C C . ARG B 1 6 ? 30.953 -14.32 -2.242 1 36.03 6 ARG B C 1
ATOM 2782 O O . ARG B 1 6 ? 32.125 -13.922 -2.299 1 36.03 6 ARG B O 1
ATOM 2789 N N . ASN B 1 7 ? 30.406 -14.031 -1.074 1 38.16 7 ASN B N 1
ATOM 2790 C CA . ASN B 1 7 ? 31.5 -13.82 -0.124 1 38.16 7 ASN B CA 1
ATOM 2791 C C . ASN B 1 7 ? 32.219 -15.125 0.222 1 38.16 7 ASN B C 1
ATOM 2793 O O . ASN B 1 7 ? 31.641 -16.203 0.035 1 38.16 7 ASN B O 1
ATOM 2797 N N . ASN B 1 8 ? 33.531 -15.164 0.514 1 40.22 8 ASN B N 1
ATOM 2798 C CA . ASN B 1 8 ? 34.438 -16.234 0.86 1 40.22 8 ASN B CA 1
ATOM 2799 C C . ASN B 1 8 ? 33.75 -17.312 1.711 1 40.22 8 ASN B C 1
ATOM 2801 O O . ASN B 1 8 ? 34.281 -18.406 1.893 1 40.22 8 ASN B O 1
ATOM 2805 N N . GLN B 1 9 ? 33.094 -17.031 2.738 1 42.75 9 GLN B N 1
ATOM 2806 C CA . GLN B 1 9 ? 32.375 -18.109 3.402 1 42.75 9 GLN B CA 1
ATOM 2807 C C . GLN B 1 9 ? 30.922 -18.188 2.912 1 42.75 9 GLN B C 1
ATOM 2809 O O . GLN B 1 9 ? 29.984 -17.812 3.633 1 42.75 9 GLN B O 1
ATOM 2814 N N . PRO B 1 10 ? 30.625 -17.969 1.688 1 46.12 10 PRO B N 1
ATOM 2815 C CA . PRO B 1 10 ? 29.359 -17.938 0.972 1 46.12 10 PRO B CA 1
ATOM 2816 C C . PRO B 1 10 ? 28.406 -19.062 1.393 1 46.12 10 PRO B C 1
ATOM 2818 O O . PRO B 1 10 ? 27.188 -18.859 1.445 1 46.12 10 PRO B O 1
ATOM 2821 N N . LEU B 1 11 ? 29.047 -20.266 1.302 1 48.88 11 LEU B N 1
ATOM 2822 C CA . LEU B 1 11 ? 28.375 -21.547 1.366 1 48.88 11 LEU B CA 1
ATOM 2823 C C . LEU B 1 11 ? 27.469 -21.641 2.596 1 48.88 11 LEU B C 1
ATOM 2825 O O . LEU B 1 11 ? 26.438 -22.297 2.57 1 48.88 11 LEU B O 1
ATOM 2829 N N . SER B 1 12 ? 27.75 -20.688 3.543 1 63.56 12 SER B N 1
ATOM 2830 C CA . SER B 1 12 ? 27.156 -20.875 4.859 1 63.56 12 SER B CA 1
ATOM 2831 C C . SER B 1 12 ? 25.781 -20.219 4.934 1 63.56 12 SER B C 1
ATOM 2833 O O . SER B 1 12 ? 24.875 -20.734 5.598 1 63.56 12 SER B O 1
ATOM 2835 N N . PHE B 1 13 ? 25.547 -19.375 3.885 1 78.19 13 PHE B N 1
ATOM 2836 C CA . PHE B 1 13 ? 24.281 -18.688 4.051 1 78.19 13 PHE B CA 1
ATOM 2837 C C . PHE B 1 13 ? 23.125 -19.531 3.555 1 78.19 13 PHE B C 1
ATOM 2839 O O . PHE B 1 13 ? 22.062 -19.594 4.188 1 78.19 13 PHE B O 1
ATOM 2846 N N . ALA B 1 14 ? 23.469 -20.281 2.404 1 84.81 14 ALA B N 1
ATOM 2847 C CA . ALA B 1 14 ? 22.422 -21.172 1.892 1 84.81 14 ALA B CA 1
ATOM 2848 C C . ALA B 1 14 ? 22.109 -22.281 2.889 1 84.81 14 ALA B C 1
ATOM 2850 O O . ALA B 1 14 ? 20.938 -22.641 3.072 1 84.81 14 ALA B O 1
ATOM 2851 N N . GLY B 1 15 ? 23.156 -22.734 3.465 1 88.12 15 GLY B N 1
ATOM 2852 C CA . GLY B 1 15 ? 22.953 -23.766 4.469 1 88.12 15 GLY B CA 1
ATOM 2853 C C . GLY B 1 15 ? 22.188 -23.281 5.684 1 88.12 15 GLY B C 1
ATOM 2854 O O . GLY B 1 15 ? 21.281 -23.953 6.164 1 88.12 15 GLY B O 1
ATOM 2855 N N . GLU B 1 16 ? 22.531 -22.156 6.098 1 88.06 16 GLU B N 1
ATOM 2856 C CA . GLU B 1 16 ? 21.828 -21.547 7.23 1 88.06 16 GLU B CA 1
ATOM 2857 C C . GLU B 1 16 ? 20.359 -21.297 6.898 1 88.06 16 GLU B C 1
ATOM 2859 O O . GLU B 1 16 ? 19.484 -21.531 7.734 1 88.06 16 GLU B O 1
ATOM 2864 N N . LEU B 1 17 ? 20.156 -20.859 5.727 1 89.62 17 LEU B N 1
ATOM 2865 C CA . LEU B 1 17 ? 18.781 -20.625 5.301 1 89.62 17 LEU B CA 1
ATOM 2866 C C . LEU B 1 17 ? 18.016 -21.938 5.211 1 89.62 17 LEU B C 1
ATOM 2868 O O . LEU B 1 17 ? 16.875 -22.031 5.68 1 89.62 17 LEU B O 1
ATOM 2872 N N . ALA B 1 18 ? 18.625 -22.922 4.633 1 92.75 18 ALA B N 1
ATOM 2873 C CA . ALA B 1 18 ? 18 -24.234 4.523 1 92.75 18 ALA B CA 1
ATOM 2874 C C . ALA B 1 18 ? 17.625 -24.781 5.898 1 92.75 18 ALA B C 1
ATOM 2876 O O . ALA B 1 18 ? 16.5 -25.234 6.105 1 92.75 18 ALA B O 1
ATOM 2877 N N . ASP B 1 19 ? 18.516 -24.641 6.84 1 92.5 19 ASP B N 1
ATOM 2878 C CA . ASP B 1 19 ? 18.297 -25.125 8.195 1 92.5 19 ASP B CA 1
ATOM 2879 C C . ASP B 1 19 ? 17.156 -24.359 8.875 1 92.5 19 ASP B C 1
ATOM 2881 O O . ASP B 1 19 ? 16.312 -24.953 9.547 1 92.5 19 ASP B O 1
ATOM 2885 N N . ALA B 1 20 ? 17.188 -23.078 8.648 1 92.44 20 ALA B N 1
ATOM 2886 C CA . ALA B 1 20 ? 16.156 -22.25 9.25 1 92.44 20 ALA B CA 1
ATOM 2887 C C . ALA B 1 20 ? 14.773 -22.578 8.688 1 92.44 20 ALA B C 1
ATOM 2889 O O . ALA B 1 20 ? 13.797 -22.672 9.43 1 92.44 20 ALA B O 1
ATOM 2890 N N . ILE B 1 21 ? 14.703 -22.781 7.418 1 93.31 21 ILE B N 1
ATOM 2891 C CA . ILE B 1 21 ? 13.445 -23.094 6.762 1 93.31 21 ILE B CA 1
ATOM 2892 C C . ILE B 1 21 ? 12.922 -24.438 7.273 1 93.31 21 ILE B C 1
ATOM 2894 O 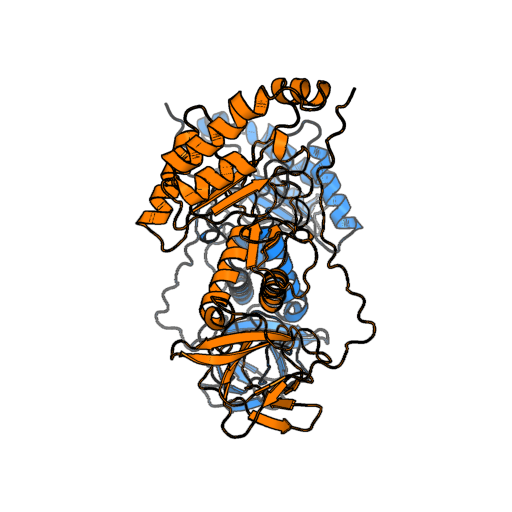O . ILE B 1 21 ? 11.75 -24.547 7.648 1 93.31 21 ILE B O 1
ATOM 2898 N N . ARG B 1 22 ? 13.742 -25.422 7.445 1 94.25 22 ARG B N 1
ATOM 2899 C CA . ARG B 1 22 ? 13.344 -26.766 7.848 1 94.25 22 ARG B CA 1
ATOM 2900 C C . ARG B 1 22 ? 12.969 -26.812 9.328 1 94.25 22 ARG B C 1
ATOM 2902 O O . ARG B 1 22 ? 12.039 -27.531 9.719 1 94.25 22 ARG B O 1
ATOM 2909 N N . SER B 1 23 ? 13.609 -26 10.094 1 95.31 23 SER B N 1
ATOM 2910 C CA . SER B 1 23 ? 13.43 -26.109 11.539 1 95.31 23 SER B CA 1
ATOM 2911 C C . SER B 1 23 ? 12.359 -25.156 12.039 1 95.31 23 SER B C 1
ATOM 2913 O O . SER B 1 23 ? 11.727 -25.406 13.07 1 95.31 23 SER B O 1
ATOM 2915 N N . LYS B 1 24 ? 12.094 -24.109 11.258 1 94.69 24 LYS B N 1
ATOM 2916 C CA . LYS B 1 24 ? 11.273 -23.047 11.844 1 94.69 24 LYS B CA 1
ATOM 2917 C C . LYS B 1 24 ? 9.977 -22.859 11.062 1 94.69 24 LYS B C 1
ATOM 2919 O O . LYS B 1 24 ? 9.086 -22.125 11.492 1 94.69 24 LYS B O 1
ATOM 2924 N N . THR B 1 25 ? 9.945 -23.438 9.898 1 93.75 25 THR B N 1
ATOM 2925 C CA . THR B 1 25 ? 8.781 -23.188 9.062 1 93.75 25 THR B CA 1
ATOM 2926 C C . THR B 1 25 ? 8.234 -24.484 8.484 1 93.75 25 THR B C 1
ATOM 2928 O O . THR B 1 25 ? 8.805 -25.562 8.703 1 93.75 25 THR B O 1
ATOM 2931 N N . ASP B 1 26 ? 7.145 -24.328 7.801 1 91.69 26 ASP B N 1
ATOM 2932 C CA . ASP B 1 26 ? 6.566 -25.438 7.062 1 91.69 26 ASP B CA 1
ATOM 2933 C C . ASP B 1 26 ? 6.805 -25.297 5.559 1 91.69 26 ASP B C 1
ATOM 2935 O O . ASP B 1 26 ? 6.121 -25.922 4.75 1 91.69 26 ASP B O 1
ATOM 2939 N N . LEU B 1 27 ? 7.836 -24.531 5.285 1 92.81 27 LEU B N 1
ATOM 2940 C CA . LEU B 1 27 ? 8.156 -24.281 3.887 1 92.81 27 LEU B CA 1
ATOM 2941 C C . LEU B 1 27 ? 9.117 -25.328 3.342 1 92.81 27 LEU B C 1
ATOM 2943 O O . LEU B 1 27 ? 9.812 -26 4.109 1 92.81 27 LEU B O 1
ATOM 2947 N N . VAL B 1 28 ? 9.07 -25.484 2.045 1 94.06 28 VAL B N 1
ATOM 2948 C CA . VAL B 1 28 ? 10.023 -26.344 1.334 1 94.06 28 VAL B CA 1
ATOM 2949 C C . VAL B 1 28 ? 11.18 -25.5 0.81 1 94.06 28 VAL B C 1
ATOM 2951 O O . VAL B 1 28 ? 10.977 -24.391 0.318 1 94.06 28 VAL B O 1
ATOM 2954 N N . PHE B 1 29 ? 12.32 -26.109 0.972 1 95.44 29 PHE B N 1
ATOM 2955 C CA . PHE B 1 29 ? 13.516 -25.391 0.534 1 95.44 29 PHE B CA 1
ATOM 2956 C C . PHE B 1 29 ? 13.914 -25.828 -0.874 1 95.44 29 PHE B C 1
ATOM 2958 O O . PHE B 1 29 ? 13.922 -27.016 -1.186 1 95.44 29 PHE B O 1
ATOM 2965 N N . GLY B 1 30 ? 14.125 -24.75 -1.79 1 95.62 30 GLY B N 1
ATOM 2966 C CA . GLY B 1 30 ? 14.617 -24.969 -3.141 1 95.62 30 GLY B CA 1
ATOM 2967 C C . GLY B 1 30 ? 15.805 -24.094 -3.492 1 95.62 30 GLY B C 1
ATOM 2968 O O . GLY B 1 30 ? 16.125 -23.141 -2.764 1 95.62 30 GLY B O 1
ATOM 2969 N N . VAL B 1 31 ? 16.516 -24.531 -4.59 1 94.81 31 VAL B N 1
ATOM 2970 C CA . VAL B 1 31 ? 17.672 -23.75 -5.012 1 94.81 31 VAL B CA 1
ATOM 2971 C C . VAL B 1 31 ? 17.547 -23.422 -6.5 1 94.81 31 VAL B C 1
ATOM 2973 O O . VAL B 1 31 ? 17.031 -24.219 -7.281 1 94.81 31 VAL B O 1
ATOM 2976 N N . TYR B 1 32 ? 17.953 -22.219 -6.777 1 93.12 32 TYR B N 1
ATOM 2977 C CA . TYR B 1 32 ? 18.188 -21.797 -8.156 1 93.12 32 TYR B CA 1
ATOM 2978 C C . TYR B 1 32 ? 19.641 -22 -8.555 1 93.12 32 TYR B C 1
ATOM 2980 O O . TYR B 1 32 ? 20.547 -21.703 -7.773 1 93.12 32 TYR B O 1
ATOM 2988 N N . HIS B 1 33 ? 19.859 -22.547 -9.766 1 93.75 33 HIS B N 1
ATOM 2989 C CA . HIS B 1 33 ? 21.203 -22.719 -10.297 1 93.75 33 HIS B CA 1
ATOM 2990 C C . HIS B 1 33 ? 21.266 -22.312 -11.766 1 93.75 33 HIS B C 1
ATOM 2992 O O . HIS B 1 33 ? 20.531 -22.844 -12.594 1 93.75 33 HIS B O 1
ATOM 2998 N N . SER B 1 34 ? 22.125 -21.375 -12 1 92.69 34 SER B N 1
ATOM 2999 C CA . SER B 1 34 ? 22.438 -21.062 -13.391 1 92.69 34 SER B CA 1
ATOM 3000 C C . SER B 1 34 ? 23.484 -22.016 -13.953 1 92.69 34 SER B C 1
ATOM 3002 O O . SER B 1 34 ? 24.609 -22.078 -13.461 1 92.69 34 SER B O 1
ATOM 3004 N N . LEU B 1 35 ? 23.125 -22.703 -15.039 1 92.25 35 LEU B N 1
ATOM 3005 C CA . LEU B 1 35 ? 24.062 -23.672 -15.609 1 92.25 35 LEU B CA 1
ATOM 3006 C C . LEU B 1 35 ? 25.25 -22.953 -16.25 1 92.25 35 LEU B C 1
ATOM 3008 O O . LEU B 1 35 ? 26.344 -23.5 -16.344 1 92.25 35 LEU B O 1
ATOM 3012 N N . PHE B 1 36 ? 25 -21.781 -16.719 1 88.44 36 PHE B N 1
ATOM 3013 C CA . PHE B 1 36 ? 26.078 -21.109 -17.453 1 88.44 36 PHE B CA 1
ATOM 3014 C C . PHE B 1 36 ? 26.562 -19.875 -16.703 1 88.44 36 PHE B C 1
ATOM 3016 O O . PHE B 1 36 ? 25.891 -19.406 -15.789 1 88.44 36 PHE B O 1
ATOM 3023 N N . GLU B 1 37 ? 27.781 -19.531 -16.953 1 88.81 37 GLU B N 1
ATOM 3024 C CA . GLU B 1 37 ? 28.422 -18.266 -16.641 1 88.81 37 GLU B CA 1
ATOM 3025 C C . GLU B 1 37 ? 29 -17.609 -17.906 1 88.81 37 GLU B C 1
ATOM 3027 O O . GLU B 1 37 ? 30.031 -18.047 -18.406 1 88.81 37 GLU B O 1
ATOM 3032 N N . TRP B 1 38 ? 28.344 -16.547 -18.25 1 84.62 38 TRP B N 1
ATOM 3033 C CA . TRP B 1 38 ? 28.5 -15.977 -19.578 1 84.62 38 TRP B CA 1
ATOM 3034 C C . TRP B 1 38 ? 29.969 -15.68 -19.875 1 84.62 38 TRP B C 1
ATOM 3036 O O . TRP B 1 38 ? 30.422 -15.875 -21 1 84.62 38 TRP B O 1
ATOM 3046 N N . PHE B 1 39 ? 30.703 -15.281 -18.906 1 89.69 39 PHE B N 1
ATOM 3047 C CA . PHE B 1 39 ? 32.031 -14.781 -19.219 1 89.69 39 PHE B CA 1
ATOM 3048 C C . PHE B 1 39 ? 33.094 -15.68 -18.594 1 89.69 39 PHE B C 1
ATOM 3050 O O . PHE B 1 39 ? 34.281 -15.305 -18.531 1 89.69 39 PHE B O 1
ATOM 3057 N N . ASN B 1 40 ? 32.719 -16.797 -18.219 1 93.06 40 ASN B N 1
ATOM 3058 C CA . ASN B 1 40 ? 33.688 -17.734 -17.688 1 93.06 40 ASN B CA 1
ATOM 3059 C C . ASN B 1 40 ? 34.594 -18.281 -18.781 1 93.06 40 ASN B C 1
ATOM 3061 O O . ASN B 1 40 ? 34.125 -18.812 -19.781 1 93.06 40 ASN B O 1
ATOM 3065 N N . PRO B 1 41 ? 35.844 -18.219 -18.516 1 95.88 41 PRO B N 1
ATOM 3066 C CA . PRO B 1 41 ? 36.781 -18.609 -19.578 1 95.88 41 PRO B CA 1
ATOM 3067 C C . PRO B 1 41 ? 36.625 -20.078 -19.969 1 95.88 41 PRO B C 1
ATOM 3069 O O . PRO B 1 41 ? 36.781 -20.422 -21.141 1 95.88 41 PRO B O 1
ATOM 3072 N N . LEU B 1 42 ? 36.344 -20.938 -19.094 1 96.25 42 LEU B N 1
ATOM 3073 C CA . LEU B 1 42 ? 36.188 -22.359 -19.406 1 96.25 42 LEU B CA 1
ATOM 3074 C C . LEU B 1 42 ? 34.938 -22.578 -20.25 1 96.25 42 LEU B C 1
ATOM 3076 O O . LEU B 1 42 ? 34.906 -23.438 -21.141 1 96.25 42 LEU B O 1
ATOM 3080 N N . PHE B 1 43 ? 33.938 -21.875 -20 1 94.62 43 PHE B N 1
ATOM 3081 C CA . PHE B 1 43 ? 32.719 -21.969 -20.797 1 94.62 43 PHE B CA 1
ATOM 3082 C C . PHE B 1 43 ? 32.969 -21.484 -22.219 1 94.62 43 PHE B C 1
ATOM 3084 O O . PHE B 1 43 ? 32.562 -22.141 -23.188 1 94.62 43 PHE B O 1
ATOM 3091 N N . LEU B 1 44 ? 33.625 -20.328 -22.25 1 95.38 44 LEU B N 1
ATOM 3092 C CA . LEU B 1 44 ? 33.938 -19.75 -23.562 1 95.38 44 LEU B CA 1
ATOM 3093 C C . LEU B 1 44 ? 34.781 -20.703 -24.391 1 95.38 44 LEU B C 1
ATOM 3095 O O . LEU B 1 44 ? 34.594 -20.828 -25.594 1 95.38 44 LEU B O 1
ATOM 3099 N N . LEU B 1 45 ? 35.688 -21.359 -23.703 1 96.81 45 LEU B N 1
ATOM 3100 C CA . LEU B 1 45 ? 36.531 -22.344 -24.375 1 96.81 45 LEU B CA 1
ATOM 3101 C C . LEU B 1 45 ? 35.688 -23.5 -24.922 1 96.81 45 LEU B C 1
ATOM 3103 O O . LEU B 1 45 ? 35.812 -23.906 -26.078 1 96.81 45 LEU B O 1
ATOM 3107 N N . ASP B 1 46 ? 34.812 -24.047 -24.141 1 96.62 46 ASP B N 1
ATOM 3108 C CA . ASP B 1 46 ? 33.938 -25.125 -24.562 1 96.62 46 ASP B CA 1
ATOM 3109 C C . ASP B 1 46 ? 33.031 -24.688 -25.719 1 96.62 46 ASP B C 1
ATOM 3111 O O . ASP B 1 46 ? 32.812 -25.453 -26.672 1 96.62 46 ASP B O 1
ATOM 3115 N N . GLN B 1 47 ? 32.531 -23.453 -25.641 1 94.81 47 GLN B N 1
ATOM 3116 C CA . GLN B 1 47 ? 31.703 -22.906 -26.688 1 94.81 47 GLN B CA 1
ATOM 3117 C C . GLN B 1 47 ? 32.469 -22.781 -28 1 94.81 47 GLN B C 1
ATOM 3119 O O . GLN B 1 47 ? 31.938 -23.109 -29.062 1 94.81 47 GLN B O 1
ATOM 3124 N N . SER B 1 48 ? 33.688 -22.266 -27.844 1 96.12 48 SER B N 1
ATOM 3125 C CA . SER B 1 48 ? 34.5 -22.109 -29.031 1 96.12 48 SER B CA 1
ATOM 3126 C C . SER B 1 48 ? 34.812 -23.453 -29.672 1 96.12 48 SER B C 1
ATOM 3128 O O . SER B 1 48 ? 35.062 -23.531 -30.875 1 96.12 48 SER B O 1
ATOM 3130 N N . ASN B 1 49 ? 34.688 -24.531 -28.844 1 97.44 49 ASN B N 1
ATOM 3131 C CA . ASN B 1 49 ? 34.906 -25.891 -29.344 1 97.44 49 ASN B CA 1
ATOM 3132 C C . ASN B 1 49 ? 33.594 -26.562 -29.703 1 97.44 49 ASN B C 1
ATOM 3134 O O . ASN B 1 49 ? 33.5 -27.797 -29.719 1 97.44 49 ASN B O 1
ATOM 3138 N N . ASN B 1 50 ? 32.594 -25.766 -29.875 1 96.06 50 ASN B N 1
ATOM 3139 C CA . ASN B 1 50 ? 31.25 -26.234 -30.25 1 96.06 50 ASN B CA 1
ATOM 3140 C C . ASN B 1 50 ? 30.719 -27.266 -29.25 1 96.06 50 ASN B C 1
ATOM 3142 O O . ASN B 1 50 ? 30.078 -28.234 -29.641 1 96.06 50 ASN B O 1
ATOM 3146 N N . PHE B 1 51 ? 31.203 -27.141 -28 1 95.56 51 PHE B N 1
ATOM 3147 C CA . PHE B 1 51 ? 30.734 -27.938 -26.859 1 95.56 51 PHE B CA 1
ATOM 3148 C C . PHE B 1 51 ? 31.125 -29.391 -27.031 1 95.56 51 PHE B C 1
ATOM 3150 O O . PHE B 1 51 ? 30.422 -30.281 -26.547 1 95.56 51 PHE B O 1
ATOM 3157 N N . THR B 1 52 ? 32.188 -29.625 -27.703 1 95.88 52 THR B N 1
ATOM 3158 C CA . THR B 1 52 ? 32.75 -30.969 -27.781 1 95.88 52 THR B CA 1
ATOM 3159 C C . THR B 1 52 ? 33.688 -31.234 -26.594 1 95.88 52 THR B C 1
ATOM 3161 O O . THR B 1 52 ? 34.062 -32.375 -26.344 1 95.88 52 THR B O 1
ATOM 3164 N N . THR B 1 53 ? 34.156 -30.188 -26.016 1 96.81 53 THR B N 1
ATOM 3165 C CA . THR B 1 53 ? 34.844 -30.266 -24.75 1 96.81 53 THR B CA 1
ATOM 3166 C C . THR B 1 53 ? 33.906 -29.891 -23.594 1 96.81 53 THR B C 1
ATOM 3168 O O . THR B 1 53 ? 32.844 -29.328 -23.812 1 96.81 53 THR B O 1
ATOM 3171 N N . ASP B 1 54 ? 34.281 -30.344 -22.422 1 97.12 54 ASP B N 1
ATOM 3172 C CA . ASP B 1 54 ? 33.344 -30.188 -21.312 1 97.12 54 ASP B CA 1
ATOM 3173 C C . ASP B 1 54 ? 34.062 -29.688 -20.062 1 97.12 54 ASP B C 1
ATOM 3175 O O . ASP B 1 54 ? 33.75 -30.109 -18.938 1 97.12 54 ASP B O 1
ATOM 3179 N N . HIS B 1 55 ? 35 -28.812 -20.156 1 97.12 55 HIS B N 1
ATOM 3180 C CA . HIS B 1 55 ? 35.812 -28.312 -19.062 1 97.12 55 HIS B CA 1
ATOM 3181 C C . HIS B 1 55 ? 34.938 -27.578 -18.031 1 97.12 55 HIS B C 1
ATOM 3183 O O . HIS B 1 55 ? 35.062 -27.828 -16.828 1 97.12 55 HIS B O 1
ATOM 3189 N N . PHE B 1 56 ? 34.156 -26.75 -18.484 1 96.25 56 PHE B N 1
ATOM 3190 C CA . PHE B 1 56 ? 33.344 -25.922 -17.609 1 96.25 56 PHE B CA 1
ATOM 3191 C C . PHE B 1 56 ? 32.312 -26.766 -16.875 1 96.25 56 PHE B C 1
ATOM 3193 O O . PHE B 1 56 ? 32.188 -26.672 -15.656 1 96.25 56 PHE B O 1
ATOM 3200 N N . VAL B 1 57 ? 31.562 -27.594 -17.625 1 96 57 VAL B N 1
ATOM 3201 C CA . VAL B 1 57 ? 30.453 -28.344 -17.031 1 96 57 VAL B CA 1
ATOM 3202 C C . VAL B 1 57 ? 31 -29.359 -16.031 1 96 57 VAL B C 1
ATOM 3204 O O . VAL B 1 57 ? 30.438 -29.531 -14.953 1 96 57 VAL B O 1
ATOM 3207 N N . LYS B 1 58 ? 32.094 -30.031 -16.281 1 96.12 58 LYS B N 1
ATOM 3208 C CA . LYS B 1 58 ? 32.656 -31.031 -15.391 1 96.12 58 LYS B CA 1
ATOM 3209 C C . LYS B 1 58 ? 33.406 -30.375 -14.227 1 96.12 58 LYS B C 1
ATOM 3211 O O . LYS B 1 58 ? 33.438 -30.922 -13.125 1 96.12 58 LYS B O 1
ATOM 3216 N N . GLY B 1 59 ? 33.906 -29.234 -14.523 1 95.25 59 GLY B N 1
ATOM 3217 C CA . GLY B 1 59 ? 34.75 -28.609 -13.531 1 95.25 59 GLY B CA 1
ATOM 3218 C C . GLY B 1 59 ? 34 -27.672 -12.609 1 95.25 59 GLY B C 1
ATOM 3219 O O . GLY B 1 59 ? 34.5 -27.328 -11.531 1 95.25 59 GLY B O 1
ATOM 3220 N N . LYS B 1 60 ? 32.906 -27.234 -13 1 94.94 60 LYS B N 1
ATOM 3221 C CA . LYS B 1 60 ? 32.219 -26.219 -12.211 1 94.94 60 LYS B CA 1
ATOM 3222 C C . LYS B 1 60 ? 30.734 -26.562 -12.047 1 94.94 60 LYS B C 1
ATOM 3224 O O . LYS B 1 60 ? 30.266 -26.812 -10.938 1 94.94 60 LYS B O 1
ATOM 3229 N N . THR B 1 61 ? 30.016 -26.609 -13.141 1 95.56 61 THR B N 1
ATOM 3230 C CA . THR B 1 61 ? 28.562 -26.703 -13.094 1 95.56 61 THR B CA 1
ATOM 3231 C C . THR B 1 61 ? 28.125 -27.969 -12.359 1 95.56 61 THR B C 1
ATOM 3233 O O . THR B 1 61 ? 27.375 -27.891 -11.383 1 95.56 61 THR B O 1
ATOM 3236 N N . LEU B 1 62 ? 28.609 -29.141 -12.758 1 96.44 62 LEU B N 1
ATOM 3237 C CA . LEU B 1 62 ? 28.203 -30.406 -12.141 1 96.44 62 LEU B CA 1
ATOM 3238 C C . LEU B 1 62 ? 28.719 -30.5 -10.703 1 96.44 62 LEU B C 1
ATOM 3240 O O . LEU B 1 62 ? 28.016 -31.016 -9.828 1 96.44 62 LEU B O 1
ATOM 3244 N N . VAL B 1 63 ? 29.875 -30.016 -10.477 1 95.81 63 VAL B N 1
ATOM 3245 C CA . VAL B 1 63 ? 30.438 -30.016 -9.125 1 95.81 63 VAL B CA 1
ATOM 3246 C C . VAL B 1 63 ? 29.516 -29.25 -8.18 1 95.81 63 VAL B C 1
ATOM 3248 O O . VAL B 1 63 ? 29.188 -29.734 -7.098 1 95.81 63 VAL B O 1
ATOM 3251 N N . GLU B 1 64 ? 29.094 -28.094 -8.656 1 94.81 64 GLU B N 1
ATOM 3252 C CA . GLU B 1 64 ? 28.219 -27.25 -7.848 1 94.81 64 GLU B CA 1
ATOM 3253 C C . GLU B 1 64 ? 26.859 -27.906 -7.637 1 94.81 64 GLU B C 1
ATOM 3255 O O . GLU B 1 64 ? 26.297 -27.875 -6.535 1 94.81 64 GLU B O 1
ATOM 3260 N N . LEU B 1 65 ? 26.359 -28.469 -8.648 1 96.75 65 LEU B N 1
ATOM 3261 C CA . LEU B 1 65 ? 25.047 -29.109 -8.555 1 96.75 65 LEU B CA 1
ATOM 3262 C C . LEU B 1 65 ? 25.062 -30.266 -7.559 1 96.75 65 LEU B C 1
ATOM 3264 O O . LEU B 1 65 ? 24.188 -30.359 -6.703 1 96.75 65 LEU B O 1
ATOM 3268 N N . TYR B 1 66 ? 26.047 -31.125 -7.664 1 97.12 66 TYR B N 1
ATOM 3269 C CA . TYR B 1 66 ? 26.156 -32.219 -6.719 1 97.12 66 TYR B CA 1
ATOM 3270 C C . TYR B 1 66 ? 26.328 -31.703 -5.293 1 97.12 66 TYR B C 1
ATOM 3272 O O . TYR B 1 66 ? 25.734 -32.25 -4.355 1 97.12 66 TYR B O 1
ATOM 3280 N N . GLU B 1 67 ? 27.125 -30.703 -5.172 1 95.06 67 GLU B N 1
ATOM 3281 C CA . GLU B 1 67 ? 27.344 -30.125 -3.852 1 95.06 67 GLU B CA 1
ATOM 3282 C C . GLU B 1 67 ? 26.047 -29.578 -3.266 1 95.06 67 GLU B C 1
ATOM 3284 O O . GLU B 1 67 ? 25.766 -29.797 -2.086 1 95.06 67 GLU B O 1
ATOM 3289 N N . LEU B 1 68 ? 25.312 -28.828 -4.062 1 95.62 68 LEU B N 1
ATOM 3290 C CA . LEU B 1 68 ? 24.031 -28.281 -3.617 1 95.62 68 LEU B CA 1
ATOM 3291 C C . LEU B 1 68 ? 23.109 -29.375 -3.098 1 95.62 68 LEU B C 1
ATOM 3293 O O . LEU B 1 68 ? 22.484 -29.219 -2.053 1 95.62 68 LEU B O 1
ATOM 3297 N N . VAL B 1 69 ? 23.109 -30.5 -3.812 1 96.81 69 VAL B N 1
ATOM 3298 C CA . VAL B 1 69 ? 22.203 -31.594 -3.463 1 96.81 69 VAL B CA 1
ATOM 3299 C C . VAL B 1 69 ? 22.688 -32.281 -2.188 1 96.81 69 VAL B C 1
ATOM 3301 O O . VAL B 1 69 ? 21.906 -32.5 -1.259 1 96.81 69 VAL B O 1
ATOM 3304 N N . HIS B 1 70 ? 23.953 -32.5 -2.104 1 95.81 70 HIS B N 1
ATOM 3305 C CA . HIS B 1 70 ? 24.484 -33.219 -0.969 1 95.81 70 HIS B CA 1
ATOM 3306 C C . HIS B 1 70 ? 24.484 -32.375 0.297 1 95.81 70 HIS B C 1
ATOM 3308 O O . HIS B 1 70 ? 24.172 -32.875 1.382 1 95.81 70 HIS B O 1
ATOM 3314 N N . ARG B 1 71 ? 24.766 -31.172 0.136 1 93.56 71 ARG B N 1
ATOM 3315 C CA . ARG B 1 71 ? 24.953 -30.328 1.309 1 93.56 71 ARG B CA 1
ATOM 3316 C C . ARG B 1 71 ? 23.609 -29.781 1.808 1 93.56 71 ARG B C 1
ATOM 3318 O O . ARG B 1 71 ? 23.391 -29.703 3.016 1 93.56 71 ARG B O 1
ATOM 3325 N N . TYR B 1 72 ? 22.75 -29.375 0.866 1 94.25 72 TYR B N 1
ATOM 3326 C CA . TYR B 1 72 ? 21.594 -28.609 1.293 1 94.25 72 TYR B CA 1
ATOM 3327 C C . TYR B 1 72 ? 20.297 -29.406 1.086 1 94.25 72 TYR B C 1
ATOM 3329 O O . TYR B 1 72 ? 19.234 -28.984 1.538 1 94.25 72 TYR B O 1
ATOM 3337 N N . LYS B 1 73 ? 20.344 -30.469 0.327 1 95.88 73 LYS B N 1
ATOM 3338 C CA . LYS B 1 73 ? 19.234 -31.391 0.137 1 95.88 73 LYS B CA 1
ATOM 3339 C C . LYS B 1 73 ? 17.969 -30.656 -0.273 1 95.88 73 LYS B C 1
ATOM 3341 O O . LYS B 1 73 ? 16.922 -30.812 0.358 1 95.88 73 LYS B O 1
ATOM 3346 N N . PRO B 1 74 ? 18.047 -29.844 -1.33 1 96.81 74 PRO B N 1
ATOM 3347 C CA . PRO B 1 74 ? 16.859 -29.094 -1.774 1 96.81 74 PRO B CA 1
ATOM 3348 C C . PRO B 1 74 ? 15.75 -30 -2.305 1 96.81 74 PRO B C 1
ATOM 3350 O O . PRO B 1 74 ? 16.031 -31.078 -2.846 1 96.81 74 PRO B O 1
ATOM 3353 N N . GLU B 1 75 ? 14.562 -29.547 -2.148 1 96.44 75 GLU B N 1
ATOM 3354 C CA . GLU B 1 75 ? 13.422 -30.281 -2.689 1 96.44 75 GLU B CA 1
ATOM 3355 C C . GLU B 1 75 ? 13 -29.719 -4.043 1 96.44 75 GLU B C 1
ATOM 3357 O O . GLU B 1 75 ? 12.133 -30.281 -4.711 1 96.44 75 GLU B O 1
ATOM 3362 N N . ILE B 1 76 ? 13.531 -28.625 -4.379 1 96.25 76 ILE B N 1
ATOM 3363 C CA . ILE B 1 76 ? 13.375 -28.031 -5.707 1 96.25 76 ILE B CA 1
ATOM 3364 C C . ILE B 1 76 ? 14.742 -27.641 -6.258 1 96.25 76 ILE B C 1
ATOM 3366 O O . ILE B 1 76 ? 15.523 -26.969 -5.574 1 96.25 76 ILE B O 1
ATOM 3370 N N . ILE B 1 77 ? 15.062 -28.047 -7.41 1 95.88 77 ILE B N 1
ATOM 3371 C CA . ILE B 1 77 ? 16.203 -27.531 -8.156 1 95.88 77 ILE B CA 1
ATOM 3372 C C . ILE B 1 77 ? 15.727 -26.812 -9.414 1 95.88 77 ILE B C 1
ATOM 3374 O O . ILE B 1 77 ? 15.234 -27.453 -10.344 1 95.88 77 ILE B O 1
ATOM 3378 N N . TRP B 1 78 ? 15.812 -25.562 -9.359 1 95.19 78 TRP B N 1
ATOM 3379 C CA . TRP B 1 78 ? 15.406 -24.719 -10.469 1 95.19 78 TRP B CA 1
ATOM 3380 C C . TRP B 1 78 ? 16.594 -24.344 -11.344 1 95.19 78 TRP B C 1
ATOM 3382 O O . TRP B 1 78 ? 17.422 -23.516 -10.961 1 95.19 78 TRP B O 1
ATOM 3392 N N . SER B 1 79 ? 16.672 -24.969 -12.5 1 93.88 79 SER B N 1
ATOM 3393 C CA . SER B 1 79 ? 17.797 -24.781 -13.398 1 93.88 79 SER B CA 1
ATOM 3394 C C . SER B 1 79 ? 17.516 -23.703 -14.43 1 93.88 79 SER B C 1
ATOM 3396 O O . SER B 1 79 ? 16.406 -23.594 -14.938 1 93.88 79 SER B O 1
ATOM 3398 N N . ASP B 1 80 ? 18.516 -22.953 -14.656 1 89.62 80 ASP B N 1
ATOM 3399 C CA . ASP B 1 80 ? 18.5 -22 -15.758 1 89.62 80 ASP B CA 1
ATOM 3400 C C . ASP B 1 80 ? 19.641 -22.281 -16.734 1 89.62 80 ASP B C 1
ATOM 3402 O O . ASP B 1 80 ? 20.766 -21.828 -16.531 1 89.62 80 ASP B O 1
ATOM 3406 N N . GLY B 1 81 ? 19.422 -23.078 -17.828 1 81.19 81 GLY B N 1
ATOM 3407 C CA . GLY B 1 81 ? 20.5 -23.547 -18.672 1 81.19 81 GLY B CA 1
ATOM 3408 C C . GLY B 1 81 ? 20.109 -23.688 -20.125 1 81.19 81 GLY B C 1
ATOM 3409 O O . GLY B 1 81 ? 20.5 -24.656 -20.797 1 81.19 81 GLY B O 1
ATOM 3410 N N . ASP B 1 82 ? 19.422 -22.688 -20.781 1 77.5 82 ASP B N 1
ATOM 3411 C CA . ASP B 1 82 ? 18.875 -22.844 -22.125 1 77.5 82 ASP B CA 1
ATOM 3412 C C . ASP B 1 82 ? 19.938 -22.625 -23.188 1 77.5 82 ASP B C 1
ATOM 3414 O O . ASP B 1 82 ? 19.922 -23.266 -24.25 1 77.5 82 ASP B O 1
ATOM 3418 N N . PRO B 1 83 ? 20.984 -22.016 -22.922 1 81.19 83 PRO B N 1
ATOM 3419 C CA . PRO B 1 83 ? 21.828 -21.531 -24.016 1 81.19 83 PRO B CA 1
ATOM 3420 C C . PRO B 1 83 ? 22.734 -22.625 -24.594 1 81.19 83 PRO B C 1
ATOM 3422 O O . PRO B 1 83 ? 23.375 -22.422 -25.625 1 81.19 83 PRO B O 1
ATOM 3425 N N . ALA B 1 84 ? 22.938 -23.906 -24.109 1 90.75 84 ALA B N 1
ATOM 3426 C CA . ALA B 1 84 ? 23.781 -24.984 -24.609 1 90.75 84 ALA B CA 1
ATOM 3427 C C . ALA B 1 84 ? 23.016 -26.312 -24.625 1 90.75 84 ALA B C 1
ATOM 3429 O O . ALA B 1 84 ? 21.969 -26.453 -24 1 90.75 84 ALA B O 1
ATOM 3430 N N . PRO B 1 85 ? 23.594 -27.281 -25.453 1 93.38 85 PRO B N 1
ATOM 3431 C CA . PRO B 1 85 ? 22.891 -28.562 -25.547 1 93.38 85 PRO B CA 1
ATOM 3432 C C . PRO B 1 85 ? 22.812 -29.297 -24.219 1 93.38 85 PRO B C 1
ATOM 3434 O O . PRO B 1 85 ? 23.734 -29.188 -23.391 1 93.38 85 PRO B O 1
ATOM 3437 N N . ALA B 1 86 ? 21.734 -30.062 -24.047 1 93.69 86 ALA B N 1
ATOM 3438 C CA . ALA B 1 86 ? 21.516 -30.828 -22.812 1 93.69 86 ALA B CA 1
ATOM 3439 C C . ALA B 1 86 ? 22.656 -31.828 -22.594 1 93.69 86 ALA B C 1
ATOM 3441 O O . ALA B 1 86 ? 23.031 -32.125 -21.453 1 93.69 86 ALA B O 1
ATOM 3442 N N . GLU B 1 87 ? 23.188 -32.312 -23.688 1 94.44 87 GLU B N 1
ATOM 3443 C CA . GLU B 1 87 ? 24.281 -33.281 -23.609 1 94.44 87 GLU B CA 1
ATOM 3444 C C . GLU B 1 87 ? 25.531 -32.656 -23.031 1 94.44 87 GLU B C 1
ATOM 3446 O O . GLU B 1 87 ? 26.25 -33.281 -22.25 1 94.44 87 GLU B O 1
ATOM 3451 N N . TYR B 1 88 ? 25.766 -31.469 -23.469 1 95.19 88 TYR B N 1
ATOM 3452 C CA . TYR B 1 88 ? 26.906 -30.719 -22.922 1 95.19 88 TYR B CA 1
ATOM 3453 C C . TYR B 1 88 ? 26.766 -30.547 -21.422 1 95.19 88 TYR B C 1
ATOM 3455 O O . TYR B 1 88 ? 27.719 -30.781 -20.672 1 95.19 88 TYR B O 1
ATOM 3463 N N . TRP B 1 89 ? 25.594 -30.203 -21 1 95.69 89 TRP B N 1
ATOM 3464 C CA . TRP B 1 89 ? 25.344 -29.953 -19.594 1 95.69 89 TRP B CA 1
ATOM 3465 C C . TRP B 1 89 ? 25.328 -31.25 -18.781 1 95.69 89 TRP B C 1
ATOM 3467 O O . TRP B 1 89 ? 25.266 -31.219 -17.562 1 95.69 89 TRP B O 1
ATOM 3477 N N . LYS B 1 90 ? 25.312 -32.406 -19.469 1 95.62 90 LYS B N 1
ATOM 3478 C CA . LYS B 1 90 ? 25.172 -33.719 -18.828 1 95.62 90 LYS B CA 1
ATOM 3479 C C . LYS B 1 90 ? 23.875 -33.781 -18.016 1 95.62 90 LYS B C 1
ATOM 3481 O O . LYS B 1 90 ? 23.859 -34.375 -16.922 1 95.62 90 LYS B O 1
ATOM 3486 N N . SER B 1 91 ? 22.859 -33.156 -18.578 1 95.38 91 SER B N 1
ATOM 3487 C CA . SER B 1 91 ? 21.594 -33 -17.859 1 95.38 91 SER B CA 1
ATOM 3488 C C . SER B 1 91 ? 20.953 -34.375 -17.609 1 95.38 91 SER B C 1
ATOM 3490 O O . SER B 1 91 ? 20.469 -34.625 -16.516 1 95.38 91 SER B O 1
ATOM 3492 N N . ARG B 1 92 ? 20.984 -35.219 -18.594 1 94.62 92 ARG B N 1
ATOM 3493 C CA . ARG B 1 92 ? 20.391 -36.531 -18.453 1 94.62 92 ARG B CA 1
ATOM 3494 C C . ARG B 1 92 ? 21.062 -37.312 -17.344 1 94.62 92 ARG B C 1
ATOM 3496 O O . ARG B 1 92 ? 20.375 -37.938 -16.516 1 94.62 92 ARG B O 1
ATOM 3503 N N . GLU B 1 93 ? 22.344 -37.281 -17.344 1 95.81 93 GLU B N 1
ATOM 3504 C CA . GLU B 1 93 ? 23.109 -38 -16.344 1 95.81 93 GLU B CA 1
ATOM 3505 C C . GLU B 1 93 ? 22.812 -37.469 -14.938 1 95.81 93 GLU B C 1
ATOM 3507 O O . GLU B 1 93 ? 22.594 -38.25 -14.008 1 95.81 93 GLU B O 1
ATOM 3512 N N . PHE B 1 94 ? 22.906 -36.25 -14.844 1 96.62 94 PHE B N 1
ATOM 3513 C CA . PHE B 1 94 ? 22.672 -35.625 -13.539 1 96.62 94 PHE B CA 1
ATOM 3514 C C . PHE B 1 94 ? 21.266 -35.938 -13.047 1 96.62 94 PHE B C 1
ATOM 3516 O O . PHE B 1 94 ? 21.078 -36.312 -11.891 1 96.62 94 PHE B O 1
ATOM 3523 N N . LEU B 1 95 ? 20.188 -35.75 -13.859 1 97.19 95 LEU B N 1
ATOM 3524 C CA . LEU B 1 95 ? 18.797 -35.969 -13.469 1 97.19 95 LEU B CA 1
ATOM 3525 C C . LEU B 1 95 ? 18.547 -37.406 -13.125 1 97.19 95 LEU B C 1
ATOM 3527 O O . LEU B 1 95 ? 17.781 -37.719 -12.211 1 97.19 95 LEU B O 1
ATOM 3531 N N . ALA B 1 96 ? 19.172 -38.312 -13.914 1 97.06 96 ALA B N 1
ATOM 3532 C CA . ALA B 1 96 ? 19.062 -39.719 -13.586 1 97.06 96 ALA B CA 1
ATOM 3533 C C . ALA B 1 96 ? 19.578 -40 -12.188 1 97.06 96 ALA B C 1
ATOM 3535 O O . ALA B 1 96 ? 18.938 -40.719 -11.406 1 97.06 96 ALA B O 1
ATOM 3536 N N . TRP B 1 97 ? 20.719 -39.469 -11.922 1 98 97 TRP B N 1
ATOM 3537 C CA . TRP B 1 97 ? 21.281 -39.625 -10.586 1 98 97 TRP B CA 1
ATOM 3538 C C . TRP B 1 97 ? 20.375 -39 -9.539 1 98 97 TRP B C 1
ATOM 3540 O O . TRP B 1 97 ? 20.125 -39.594 -8.484 1 98 97 TRP B O 1
ATOM 3550 N N . LEU B 1 98 ? 19.906 -37.812 -9.836 1 97.94 98 LEU B N 1
ATOM 3551 C CA . LEU B 1 98 ? 19.078 -37.031 -8.906 1 97.94 98 LEU B CA 1
ATOM 3552 C C . LEU B 1 98 ? 17.859 -37.844 -8.484 1 97.94 98 LEU B C 1
ATOM 3554 O O . LEU B 1 98 ? 17.547 -37.938 -7.293 1 97.94 98 LEU B O 1
ATOM 3558 N N . TYR B 1 99 ? 17.188 -38.5 -9.367 1 97.12 99 TYR B N 1
ATOM 3559 C CA . TYR B 1 99 ? 15.906 -39.156 -9.117 1 97.12 99 TYR B CA 1
ATOM 3560 C C . TYR B 1 99 ? 16.109 -40.594 -8.672 1 97.12 99 TYR B C 1
ATOM 3562 O O . TYR B 1 99 ? 15.18 -41.25 -8.172 1 97.12 99 TYR B O 1
ATOM 3570 N N . ASN B 1 100 ? 17.344 -41.125 -8.875 1 97.88 100 ASN B N 1
ATOM 3571 C CA . ASN B 1 100 ? 17.531 -42.531 -8.57 1 97.88 100 ASN B CA 1
ATOM 3572 C C . ASN B 1 100 ? 18.453 -42.75 -7.371 1 97.88 100 ASN B C 1
ATOM 3574 O O . ASN B 1 100 ? 18.297 -43.719 -6.621 1 97.88 100 ASN B O 1
ATOM 3578 N N . ASP B 1 101 ? 19.406 -41.875 -7.215 1 97.88 101 ASP B N 1
ATOM 3579 C CA . ASP B 1 101 ? 20.484 -42.25 -6.297 1 97.88 101 ASP B CA 1
ATOM 3580 C C . ASP B 1 101 ? 20.719 -41.125 -5.27 1 97.88 101 ASP B C 1
ATOM 3582 O O . ASP B 1 101 ? 21.344 -41.344 -4.238 1 97.88 101 ASP B O 1
ATOM 3586 N N . SER B 1 102 ? 20.203 -39.969 -5.539 1 98 102 SER B N 1
ATOM 3587 C CA . SER B 1 102 ? 20.531 -38.844 -4.68 1 98 102 SER B CA 1
ATOM 3588 C C . SER B 1 102 ? 19.844 -38.969 -3.324 1 98 102 SER B C 1
ATOM 3590 O O . SER B 1 102 ? 18.906 -39.75 -3.168 1 98 102 SER B O 1
ATOM 3592 N N . PRO B 1 103 ? 20.297 -38.156 -2.367 1 97.62 103 PRO B N 1
ATOM 3593 C CA . PRO B 1 103 ? 19.656 -38.188 -1.053 1 97.62 103 PRO B CA 1
ATOM 3594 C C . PRO B 1 103 ? 18.234 -37.594 -1.078 1 97.62 103 PRO B C 1
ATOM 3596 O O . PRO B 1 103 ? 17.484 -37.75 -0.112 1 97.62 103 PRO B O 1
ATOM 3599 N N . VAL B 1 104 ? 17.844 -36.938 -2.127 1 97.5 104 VAL B N 1
ATOM 3600 C CA . VAL B 1 104 ? 16.531 -36.281 -2.176 1 97.5 104 VAL B CA 1
ATOM 3601 C C . VAL B 1 104 ? 15.68 -36.938 -3.254 1 97.5 104 VAL B C 1
ATOM 3603 O O . VAL B 1 104 ? 14.648 -36.375 -3.656 1 97.5 104 VAL B O 1
ATOM 3606 N N . LYS B 1 105 ? 15.992 -38.125 -3.73 1 97.12 105 LYS B N 1
ATOM 3607 C CA . LYS B 1 105 ? 15.414 -38.781 -4.898 1 97.12 105 LYS B CA 1
ATOM 3608 C C . LYS B 1 105 ? 13.906 -38.938 -4.742 1 97.12 105 LYS B C 1
ATOM 3610 O O . LYS B 1 105 ? 13.172 -38.969 -5.734 1 97.12 105 LYS B O 1
ATOM 3615 N N . ASP B 1 106 ? 13.414 -39 -3.537 1 96.44 106 ASP B N 1
ATOM 3616 C CA . ASP B 1 106 ? 12.008 -39.312 -3.316 1 96.44 106 ASP B CA 1
ATOM 3617 C C . ASP B 1 106 ? 11.156 -38.031 -3.219 1 96.44 106 ASP B C 1
ATOM 3619 O O . ASP B 1 106 ? 9.93 -38.125 -3.199 1 96.44 106 ASP B O 1
ATOM 3623 N N . LYS B 1 107 ? 11.797 -36.844 -3.201 1 95.56 107 LYS B N 1
ATOM 3624 C CA . LYS B 1 107 ? 11 -35.625 -2.908 1 95.56 107 LYS B CA 1
ATOM 3625 C C . LYS B 1 107 ? 11.32 -34.5 -3.889 1 95.56 107 LYS B C 1
ATOM 3627 O O . LYS B 1 107 ? 10.547 -33.562 -4.023 1 95.56 107 LYS B O 1
ATOM 3632 N N . VAL B 1 108 ? 12.375 -34.562 -4.594 1 96.69 108 VAL B N 1
ATOM 3633 C CA . VAL B 1 108 ? 12.891 -33.406 -5.363 1 96.69 108 VAL B CA 1
ATOM 3634 C C . VAL B 1 108 ? 12.094 -33.281 -6.66 1 96.69 108 VAL B C 1
ATOM 3636 O O . VAL B 1 108 ? 11.703 -34.281 -7.27 1 96.69 108 VAL B O 1
ATOM 3639 N N . VAL B 1 109 ? 11.812 -32.031 -7.078 1 95.25 109 VAL B N 1
ATOM 3640 C CA . VAL B 1 109 ? 11.25 -31.719 -8.391 1 95.25 109 VAL B CA 1
ATOM 3641 C C . VAL B 1 109 ? 12.141 -30.703 -9.102 1 95.25 109 VAL B C 1
ATOM 3643 O O . VAL B 1 109 ? 12.852 -29.922 -8.461 1 95.25 109 VAL B O 1
ATOM 3646 N N . THR B 1 110 ? 12.148 -30.719 -10.43 1 95.62 110 THR B N 1
ATOM 3647 C CA . THR B 1 110 ? 12.953 -29.797 -11.219 1 95.62 110 THR B CA 1
ATOM 3648 C C . THR B 1 110 ? 12.109 -29.125 -12.297 1 95.62 110 THR B C 1
ATOM 3650 O O . THR B 1 110 ? 11.109 -29.688 -12.742 1 95.62 110 THR B O 1
ATOM 3653 N N . ASN B 1 111 ? 12.508 -27.922 -12.656 1 94 111 ASN B N 1
ATOM 3654 C CA . ASN B 1 111 ? 11.891 -27.281 -13.812 1 94 111 ASN B CA 1
ATOM 3655 C C . ASN B 1 111 ? 12.383 -27.875 -15.125 1 94 111 ASN B C 1
ATOM 3657 O O . ASN B 1 111 ? 12.898 -29 -15.141 1 94 111 ASN B O 1
ATOM 3661 N N . ASP B 1 112 ? 12.211 -27.188 -16.266 1 92.25 112 ASP B N 1
ATOM 3662 C CA . ASP B 1 112 ? 12.445 -27.766 -17.578 1 92.25 112 ASP B CA 1
ATOM 3663 C C . ASP B 1 112 ? 13.555 -27.031 -18.312 1 92.25 112 ASP B C 1
ATOM 3665 O O . ASP B 1 112 ? 13.617 -27.062 -19.547 1 92.25 112 ASP B O 1
ATOM 3669 N N . ARG B 1 113 ? 14.406 -26.375 -17.547 1 92.69 113 ARG B N 1
ATOM 3670 C CA . ARG B 1 113 ? 15.43 -25.578 -18.219 1 92.69 113 ARG B CA 1
ATOM 3671 C C . ARG B 1 113 ? 16.812 -26.203 -18.078 1 92.69 113 ARG B C 1
ATOM 3673 O O . ARG B 1 113 ? 17.734 -25.578 -17.578 1 92.69 113 ARG B O 1
ATOM 3680 N N . TRP B 1 114 ? 16.984 -27.375 -18.656 1 94.25 114 TRP B N 1
ATOM 3681 C CA . TRP B 1 114 ? 18.188 -28.172 -18.469 1 94.25 114 TRP B CA 1
ATOM 3682 C C . TRP B 1 114 ? 18.984 -28.266 -19.766 1 94.25 114 TRP B C 1
ATOM 3684 O O . TRP B 1 114 ? 19.828 -29.141 -19.938 1 94.25 114 TRP B O 1
ATOM 3694 N N . GLY B 1 115 ? 18.688 -27.375 -20.688 1 92.75 115 GLY B N 1
ATOM 3695 C CA . GLY B 1 115 ? 19.406 -27.312 -21.953 1 92.75 115 GLY B CA 1
ATOM 3696 C C . GLY B 1 115 ? 18.516 -26.953 -23.125 1 92.75 115 GLY B C 1
ATOM 3697 O O . GLY B 1 115 ? 17.297 -26.891 -22.984 1 92.75 115 GLY B O 1
ATOM 3698 N N . GLN B 1 116 ? 19.219 -26.75 -24.203 1 90.25 116 GLN B N 1
ATOM 3699 C CA . GLN B 1 116 ? 18.484 -26.438 -25.422 1 90.25 116 GLN B CA 1
ATOM 3700 C C . GLN B 1 116 ? 17.469 -27.516 -25.766 1 90.25 116 GLN B C 1
ATOM 3702 O O . GLN B 1 116 ? 17.781 -28.703 -25.734 1 90.25 116 GLN B O 1
ATOM 3707 N N . GLY B 1 117 ? 16.219 -27 -26.016 1 86.38 117 GLY B N 1
ATOM 3708 C CA . GLY B 1 117 ? 15.18 -27.922 -26.438 1 86.38 117 GLY B CA 1
ATOM 3709 C C . GLY B 1 117 ? 14.445 -28.562 -25.297 1 86.38 117 GLY B C 1
ATOM 3710 O O . GLY B 1 117 ? 13.453 -29.281 -25.5 1 86.38 117 GLY B O 1
ATOM 3711 N N . CYS B 1 118 ? 14.852 -28.344 -24.109 1 88.62 118 CYS B N 1
ATOM 3712 C CA . CYS B 1 118 ? 14.242 -29 -22.953 1 88.62 118 CYS B CA 1
ATOM 3713 C C . CYS B 1 118 ? 13.016 -28.234 -22.484 1 88.62 118 CYS B C 1
ATOM 3715 O O . CYS B 1 118 ? 12.07 -28.828 -21.969 1 88.62 118 CYS B O 1
ATOM 3717 N N . SER B 1 119 ? 12.969 -26.906 -22.656 1 86.12 119 SER B N 1
ATOM 3718 C CA . SER B 1 119 ? 11.891 -26.062 -22.156 1 86.12 119 SER B CA 1
ATOM 3719 C C . SER B 1 119 ? 10.539 -26.516 -22.703 1 86.12 119 SER B C 1
ATOM 3721 O O . SER B 1 119 ? 10.398 -26.781 -23.906 1 86.12 119 SER B O 1
ATOM 3723 N N . CYS B 1 120 ? 9.625 -26.75 -21.844 1 85.81 120 CYS B N 1
ATOM 3724 C CA . CYS B 1 120 ? 8.242 -27.125 -22.125 1 85.81 120 CYS B CA 1
ATOM 3725 C C . CYS B 1 120 ? 8.164 -28.578 -22.594 1 85.81 120 CYS B C 1
ATOM 3727 O O . CYS B 1 120 ? 7.141 -29 -23.141 1 85.81 120 CYS B O 1
ATOM 3729 N N . HIS B 1 121 ? 9.219 -29.312 -22.438 1 84.56 121 HIS B N 1
ATOM 3730 C CA . HIS B 1 121 ? 9.203 -30.703 -22.906 1 84.56 121 HIS B CA 1
ATOM 3731 C C . HIS B 1 121 ? 9.617 -31.656 -21.797 1 84.56 121 HIS B C 1
ATOM 3733 O O . HIS B 1 121 ? 9.031 -32.719 -21.641 1 84.56 121 HIS B O 1
ATOM 3739 N N . HIS B 1 122 ? 10.672 -31.25 -21.078 1 83.5 122 HIS B N 1
ATOM 3740 C CA . HIS B 1 122 ? 11.211 -32.156 -20.078 1 83.5 122 HIS B CA 1
ATOM 3741 C C . HIS B 1 122 ? 11.359 -31.453 -18.734 1 83.5 122 HIS B C 1
ATOM 3743 O O . HIS B 1 122 ? 12.008 -30.422 -18.641 1 83.5 122 HIS B O 1
ATOM 3749 N N . GLY B 1 123 ? 10.734 -32.031 -17.656 1 83.5 123 GLY B N 1
ATOM 3750 C CA . GLY B 1 123 ? 10.789 -31.484 -16.312 1 83.5 123 GLY B CA 1
ATOM 3751 C C . GLY B 1 123 ? 9.656 -31.953 -15.422 1 83.5 123 GLY B C 1
ATOM 3752 O O . GLY B 1 123 ? 8.625 -32.406 -15.914 1 83.5 123 GLY B O 1
ATOM 3753 N N . GLY B 1 124 ? 9.906 -31.922 -14.125 1 85.81 124 GLY B N 1
ATOM 3754 C CA . GLY B 1 124 ? 8.805 -32.125 -13.195 1 85.81 124 GLY B CA 1
ATOM 3755 C C . GLY B 1 124 ? 7.648 -31.188 -13.406 1 85.81 124 GLY B C 1
ATOM 3756 O O . GLY B 1 124 ? 6.484 -31.562 -13.273 1 85.81 124 GLY B O 1
ATOM 3757 N N . TYR B 1 125 ? 7.98 -30 -13.727 1 88.38 125 TYR B N 1
ATOM 3758 C CA . TYR B 1 125 ? 7.02 -28.984 -14.156 1 88.38 125 TYR B CA 1
ATOM 3759 C C . TYR B 1 125 ? 7.617 -28.094 -15.25 1 88.38 125 TYR B C 1
ATOM 3761 O O . TYR B 1 125 ? 8.836 -28.047 -15.422 1 88.38 125 TYR B O 1
ATOM 3769 N N . PHE B 1 126 ? 6.742 -27.406 -15.969 1 86.38 126 PHE B N 1
ATOM 3770 C CA . PHE B 1 126 ? 7.188 -26.609 -17.109 1 86.38 126 PHE B CA 1
ATOM 3771 C C . PHE B 1 126 ? 7.129 -25.125 -16.781 1 86.38 126 PHE B C 1
ATOM 3773 O O . PHE B 1 126 ? 6.312 -24.688 -15.961 1 86.38 126 PHE B O 1
ATOM 3780 N N . THR B 1 127 ? 8 -24.391 -17.391 1 84.62 127 THR B N 1
ATOM 3781 C CA . THR B 1 127 ? 8 -22.953 -17.25 1 84.62 127 THR B CA 1
ATOM 3782 C C . THR B 1 127 ? 7.715 -22.281 -18.594 1 84.62 127 THR B C 1
ATOM 3784 O O . THR B 1 127 ? 8.32 -21.25 -18.922 1 84.62 127 THR B O 1
ATOM 3787 N N . CYS B 1 128 ? 6.66 -22.906 -19.25 1 72.62 128 CYS B N 1
ATOM 3788 C CA . CYS B 1 128 ? 6.301 -22.422 -20.578 1 72.62 128 CYS B CA 1
ATOM 3789 C C . CYS B 1 128 ? 5.652 -21.047 -20.5 1 72.62 128 CYS B C 1
ATOM 3791 O O . CYS B 1 128 ? 5.219 -20.609 -19.438 1 72.62 128 CYS B O 1
ATOM 3793 N N . ASP B 1 129 ? 5.789 -20.266 -21.562 1 64.75 129 ASP B N 1
ATOM 3794 C CA . ASP B 1 129 ? 5.34 -18.875 -21.641 1 64.75 129 ASP B CA 1
ATOM 3795 C C . ASP B 1 129 ? 3.816 -18.781 -21.594 1 64.75 129 ASP B C 1
ATOM 3797 O O . ASP B 1 129 ? 3.264 -17.812 -21.062 1 64.75 129 ASP B O 1
ATOM 3801 N N . ASP B 1 130 ? 3.139 -19.781 -22.109 1 60.59 130 ASP B N 1
ATOM 3802 C CA . ASP B 1 130 ? 1.712 -19.562 -22.328 1 60.59 130 ASP B CA 1
ATOM 3803 C C . ASP B 1 130 ? 0.919 -19.766 -21.047 1 60.59 130 ASP B C 1
ATOM 3805 O O . ASP B 1 130 ? 1.211 -20.688 -20.266 1 60.59 130 ASP B O 1
ATOM 3809 N N . ARG B 1 131 ? 0.23 -18.75 -20.609 1 64.38 131 ARG B N 1
ATOM 3810 C CA . ARG B 1 131 ? -0.598 -18.781 -19.406 1 64.38 131 ARG B CA 1
ATOM 3811 C C . ARG B 1 131 ? -1.971 -19.375 -19.703 1 64.38 131 ARG B C 1
ATOM 3813 O O . ARG B 1 131 ? -2.992 -18.828 -19.266 1 64.38 131 ARG B O 1
ATOM 3820 N N . ILE B 1 132 ? -1.986 -20.328 -20.562 1 69.25 132 ILE B N 1
ATOM 3821 C CA . ILE B 1 132 ? -3.201 -21.062 -20.891 1 69.25 132 ILE B CA 1
ATOM 3822 C C . ILE B 1 132 ? -3.189 -22.422 -20.188 1 69.25 132 ILE B C 1
ATOM 3824 O O . ILE B 1 132 ? -2.166 -22.828 -19.641 1 69.25 132 ILE B O 1
ATOM 3828 N N . LEU B 1 133 ? -4.348 -22.938 -20.203 1 75.75 133 LEU B N 1
ATOM 3829 C CA . LEU B 1 133 ? -4.457 -24.266 -19.594 1 75.75 133 LEU B CA 1
ATOM 3830 C C . LEU B 1 133 ? -3.463 -25.234 -20.219 1 75.75 133 LEU B C 1
ATOM 3832 O O . LEU B 1 133 ? -3.406 -25.375 -21.438 1 75.75 133 LEU B O 1
ATOM 3836 N N . GLN B 1 134 ? -2.629 -25.781 -19.312 1 73.31 134 GLN B N 1
ATOM 3837 C CA . GLN B 1 134 ? -1.626 -26.734 -19.766 1 73.31 134 GLN B CA 1
ATOM 3838 C C . GLN B 1 134 ? -1.904 -28.125 -19.188 1 73.31 134 GLN B C 1
ATOM 3840 O O . GLN B 1 134 ? -2.373 -28.25 -18.047 1 73.31 134 GLN B O 1
ATOM 3845 N N . PRO B 1 135 ? -1.685 -29.141 -20.031 1 78.62 135 PRO B N 1
ATOM 3846 C CA . PRO B 1 135 ? -1.883 -30.5 -19.547 1 78.62 135 PRO B CA 1
ATOM 3847 C C . PRO B 1 135 ? -0.856 -30.906 -18.484 1 78.62 135 PRO B C 1
ATOM 3849 O O . PRO B 1 135 ? -1.093 -31.828 -17.703 1 78.62 135 PRO B O 1
ATOM 3852 N N . HIS B 1 136 ? 0.231 -30.203 -18.531 1 85.12 136 HIS B N 1
ATOM 3853 C CA . HIS B 1 136 ? 1.309 -30.484 -17.578 1 85.12 136 HIS B CA 1
ATOM 3854 C C . HIS B 1 136 ? 1.439 -29.344 -16.562 1 85.12 136 HIS B C 1
ATOM 3856 O O . HIS B 1 136 ? 1.27 -28.172 -16.891 1 85.12 136 HIS B O 1
ATOM 3862 N N . LYS B 1 137 ? 1.757 -29.797 -15.336 1 88.88 137 LYS B N 1
ATOM 3863 C CA . LYS B 1 137 ? 1.977 -28.766 -14.328 1 88.88 137 LYS B CA 1
ATOM 3864 C C . LYS B 1 137 ? 3.012 -27.75 -14.805 1 88.88 137 LYS B C 1
ATOM 3866 O O . LYS B 1 137 ? 4 -28.109 -15.445 1 88.88 137 LYS B O 1
ATOM 3871 N N . TRP B 1 138 ? 2.688 -26.516 -14.5 1 90.56 138 TRP B N 1
ATOM 3872 C CA . TRP B 1 138 ? 3.586 -25.453 -14.945 1 90.56 138 TRP B CA 1
ATOM 3873 C C . TRP B 1 138 ? 3.682 -24.344 -13.906 1 90.56 138 TRP B C 1
ATOM 3875 O O . TRP B 1 138 ? 2.941 -24.344 -12.922 1 90.56 138 TRP B O 1
ATOM 3885 N N . GLU B 1 139 ? 4.719 -23.562 -14.117 1 92.31 139 GLU B N 1
ATOM 3886 C CA . GLU B 1 139 ? 5.016 -22.484 -13.188 1 92.31 139 GLU B CA 1
ATOM 3887 C C . GLU B 1 139 ? 5.152 -21.141 -13.906 1 92.31 139 GLU B C 1
ATOM 3889 O O . GLU B 1 139 ? 5.875 -21.031 -14.898 1 92.31 139 GLU B O 1
ATOM 3894 N N . ASN B 1 140 ? 4.301 -20.219 -13.453 1 91.62 140 ASN B N 1
ATOM 3895 C CA . ASN B 1 140 ? 4.48 -18.844 -13.883 1 91.62 140 ASN B CA 1
ATOM 3896 C C . ASN B 1 140 ? 5.598 -18.141 -13.109 1 91.62 140 ASN B C 1
ATOM 3898 O O . ASN B 1 140 ? 5.445 -17.859 -11.922 1 91.62 140 ASN B O 1
ATOM 3902 N N . CYS B 1 141 ? 6.664 -17.906 -13.828 1 91.38 141 CYS B N 1
ATOM 3903 C CA . CYS B 1 141 ? 7.793 -17.219 -13.219 1 91.38 141 CYS B CA 1
ATOM 3904 C C . CYS B 1 141 ? 7.703 -15.711 -13.453 1 91.38 141 CYS B C 1
ATOM 3906 O O . CYS B 1 141 ? 7.742 -15.25 -14.594 1 91.38 141 CYS B O 1
ATOM 3908 N N . MET B 1 142 ? 7.562 -14.992 -12.359 1 91.19 142 MET B N 1
ATOM 3909 C CA . MET B 1 142 ? 7.414 -13.555 -12.539 1 91.19 142 MET B CA 1
ATOM 3910 C C . MET B 1 142 ? 8.133 -12.797 -11.422 1 91.19 142 MET B C 1
ATOM 3912 O O . MET B 1 142 ? 8.578 -13.398 -10.445 1 91.19 142 MET B O 1
ATOM 3916 N N . THR B 1 143 ? 8.359 -11.531 -11.703 1 94.38 143 THR B N 1
ATOM 3917 C CA . THR B 1 143 ? 9.016 -10.641 -10.742 1 94.38 143 THR B CA 1
ATOM 3918 C C . THR B 1 143 ? 8.062 -9.539 -10.297 1 94.38 143 THR B C 1
ATOM 3920 O O . THR B 1 143 ? 7.219 -9.086 -11.078 1 94.38 143 THR B O 1
ATOM 3923 N N . LEU B 1 144 ? 8.195 -9.141 -9.07 1 96 144 LEU B N 1
ATOM 3924 C CA . LEU B 1 144 ? 7.383 -8.023 -8.594 1 96 144 LEU B CA 1
ATOM 3925 C C . LEU B 1 144 ? 7.73 -6.738 -9.344 1 96 144 LEU B C 1
ATOM 3927 O O . LEU B 1 144 ? 6.844 -5.953 -9.688 1 96 144 LEU B O 1
ATOM 3931 N N . ASP B 1 145 ? 9.078 -6.535 -9.461 1 95.75 145 ASP B N 1
ATOM 3932 C CA . ASP B 1 145 ? 9.516 -5.488 -10.383 1 95.75 145 ASP B CA 1
ATOM 3933 C C . ASP B 1 145 ? 9.336 -5.93 -11.836 1 95.75 145 ASP B C 1
ATOM 3935 O O . ASP B 1 145 ? 10.078 -6.777 -12.328 1 95.75 145 ASP B O 1
ATOM 3939 N N . GLN B 1 146 ? 8.5 -5.332 -12.516 1 95.38 146 GLN B N 1
ATOM 3940 C CA . GLN B 1 146 ? 8.086 -5.785 -13.836 1 95.38 146 GLN B CA 1
ATOM 3941 C C . GLN B 1 146 ? 9.203 -5.598 -14.859 1 95.38 146 GLN B C 1
ATOM 3943 O O . GLN B 1 146 ? 9.117 -6.105 -15.984 1 95.38 146 GLN B O 1
ATOM 3948 N N . ARG B 1 147 ? 10.297 -4.961 -14.461 1 94.25 147 ARG B N 1
ATOM 3949 C CA . ARG B 1 147 ? 11.312 -4.605 -15.445 1 94.25 147 ARG B CA 1
ATOM 3950 C C . ARG B 1 147 ? 12.625 -5.324 -15.156 1 94.25 147 ARG B C 1
ATOM 3952 O O . ARG B 1 147 ? 13.602 -5.176 -15.898 1 94.25 147 ARG B O 1
ATOM 3959 N N . SER B 1 148 ? 12.617 -6.008 -14.031 1 93.06 148 SER B N 1
ATOM 3960 C CA . SER B 1 148 ? 13.914 -6.586 -13.703 1 93.06 148 SER B CA 1
ATOM 3961 C C . SER B 1 148 ? 13.766 -7.77 -12.75 1 93.06 148 SER B C 1
ATOM 3963 O O . SER B 1 148 ? 12.906 -7.766 -11.867 1 93.06 148 SER B O 1
ATOM 3965 N N . TRP B 1 149 ? 14.672 -8.703 -12.898 1 91 149 TRP B N 1
ATOM 3966 C CA . TRP B 1 149 ? 14.773 -9.836 -11.984 1 91 149 TRP B CA 1
ATOM 3967 C C . TRP B 1 149 ? 15.633 -9.484 -10.773 1 91 149 TRP B C 1
ATOM 3969 O O . TRP B 1 149 ? 15.625 -10.195 -9.766 1 91 149 TRP B O 1
ATOM 3979 N N . GLY B 1 150 ? 16.422 -8.461 -10.914 1 91.88 150 GLY B N 1
ATOM 3980 C CA . GLY B 1 150 ? 17.266 -7.977 -9.836 1 91.88 150 GLY B CA 1
ATOM 3981 C C . GLY B 1 150 ? 16.844 -6.621 -9.305 1 91.88 150 GLY B C 1
ATOM 3982 O O . GLY B 1 150 ? 15.922 -6 -9.836 1 91.88 150 GLY B O 1
ATOM 3983 N N . TYR B 1 151 ? 17.562 -6.207 -8.305 1 91.44 151 TYR B N 1
ATOM 3984 C CA . TYR B 1 151 ? 17.266 -4.938 -7.652 1 91.44 151 TYR B CA 1
ATOM 3985 C C . TYR B 1 151 ? 17.594 -3.764 -8.57 1 91.44 151 TYR B C 1
ATOM 3987 O O . TYR B 1 151 ? 18.672 -3.719 -9.164 1 91.44 151 TYR B O 1
ATOM 3995 N N . ARG B 1 152 ? 16.656 -2.811 -8.641 1 90.12 152 ARG B N 1
ATOM 3996 C CA . ARG B 1 152 ? 16.859 -1.546 -9.336 1 90.12 152 ARG B CA 1
ATOM 3997 C C . ARG B 1 152 ? 16.656 -0.363 -8.398 1 90.12 152 ARG B C 1
ATOM 3999 O O . ARG B 1 152 ? 15.562 -0.14 -7.895 1 90.12 152 ARG B O 1
ATOM 4006 N N . ARG B 1 153 ? 17.656 0.385 -8.328 1 87.5 153 ARG B N 1
ATOM 4007 C CA . ARG B 1 153 ? 17.578 1.566 -7.473 1 87.5 153 ARG B CA 1
ATOM 4008 C C . ARG B 1 153 ? 16.703 2.641 -8.117 1 87.5 153 ARG B C 1
ATOM 4010 O O . ARG B 1 153 ? 16.156 3.504 -7.422 1 87.5 153 ARG B O 1
ATOM 4017 N N . ASP B 1 154 ? 16.641 2.586 -9.398 1 91.12 154 ASP B N 1
ATOM 4018 C CA . ASP B 1 154 ? 15.93 3.639 -10.117 1 91.12 154 ASP B CA 1
ATOM 4019 C C . ASP B 1 154 ? 14.508 3.209 -10.453 1 91.12 154 ASP B C 1
ATOM 4021 O O . ASP B 1 154 ? 13.828 3.854 -11.258 1 91.12 154 ASP B O 1
ATOM 4025 N N . ALA B 1 155 ? 14.086 2.078 -9.867 1 92.69 155 ALA B N 1
ATOM 4026 C CA . ALA B 1 155 ? 12.711 1.635 -10.094 1 92.69 155 ALA B CA 1
ATOM 4027 C C . ALA B 1 155 ? 11.711 2.693 -9.641 1 92.69 155 ALA B C 1
ATOM 4029 O O . ALA B 1 155 ? 11.961 3.42 -8.672 1 92.69 155 ALA B O 1
ATOM 4030 N N . SER B 1 156 ? 10.625 2.822 -10.359 1 94.06 156 SER B N 1
ATOM 4031 C CA . SER B 1 156 ? 9.5 3.652 -9.961 1 94.06 156 SER B CA 1
ATOM 4032 C C . SER B 1 156 ? 8.336 2.801 -9.445 1 94.06 156 SER B C 1
ATOM 4034 O O . SER B 1 156 ? 8.305 1.59 -9.68 1 94.06 156 SER B O 1
ATOM 4036 N N . LEU B 1 157 ? 7.434 3.385 -8.758 1 95 157 LEU B N 1
ATOM 4037 C CA . LEU B 1 157 ? 6.289 2.664 -8.219 1 95 157 LEU B CA 1
ATOM 4038 C C . LEU B 1 157 ? 5.504 1.973 -9.328 1 95 157 LEU B C 1
ATOM 4040 O O . LEU B 1 157 ? 4.98 0.873 -9.133 1 95 157 LEU B O 1
ATOM 4044 N N . ALA B 1 158 ? 5.484 2.598 -10.477 1 95.12 158 ALA B N 1
ATOM 4045 C CA . ALA B 1 158 ? 4.734 2.072 -11.609 1 95.12 158 ALA B CA 1
ATOM 4046 C C . ALA B 1 158 ? 5.352 0.774 -12.125 1 95.12 158 ALA B C 1
ATOM 4048 O O . ALA B 1 158 ? 4.707 0.02 -12.859 1 95.12 158 ALA B O 1
ATOM 4049 N N . ASP B 1 159 ? 6.574 0.544 -11.742 1 96.25 159 ASP B N 1
ATOM 4050 C CA . ASP B 1 159 ? 7.277 -0.653 -12.188 1 96.25 159 ASP B CA 1
ATOM 4051 C C . ASP B 1 159 ? 6.945 -1.85 -11.297 1 96.25 159 ASP B C 1
ATOM 4053 O O . ASP B 1 159 ? 7.242 -2.992 -11.648 1 96.25 159 ASP B O 1
ATOM 4057 N N . VAL B 1 160 ? 6.391 -1.595 -10.18 1 97.25 160 VAL B N 1
ATOM 4058 C CA . VAL B 1 160 ? 6.137 -2.654 -9.203 1 97.25 160 VAL B CA 1
ATOM 4059 C C . VAL B 1 160 ? 4.66 -3.043 -9.242 1 97.25 160 VAL B C 1
ATOM 4061 O O . VAL B 1 160 ? 3.781 -2.18 -9.188 1 97.25 160 VAL B O 1
ATOM 4064 N N . LEU B 1 161 ? 4.355 -4.285 -9.289 1 97.75 161 LEU B N 1
ATOM 4065 C CA . LEU B 1 161 ? 2.979 -4.766 -9.297 1 97.75 161 LEU B CA 1
ATOM 4066 C C . LEU B 1 161 ? 2.238 -4.309 -8.039 1 97.75 161 LEU B C 1
ATOM 4068 O O . LEU B 1 161 ? 2.777 -4.379 -6.938 1 97.75 161 LEU B O 1
ATOM 4072 N N . SER B 1 162 ? 1.047 -3.805 -8.227 1 97.56 162 SER B N 1
ATOM 4073 C CA . SER B 1 162 ? 0.154 -3.576 -7.098 1 97.56 162 SER B CA 1
ATOM 4074 C C . SER B 1 162 ? -0.346 -4.891 -6.512 1 97.56 162 SER B C 1
ATOM 4076 O O . SER B 1 162 ? -0.164 -5.953 -7.113 1 97.56 162 SER B O 1
ATOM 4078 N N . ILE B 1 163 ? -0.896 -4.871 -5.359 1 98.12 163 ILE B N 1
ATOM 4079 C CA . ILE B 1 163 ? -1.424 -6.078 -4.73 1 98.12 163 ILE B CA 1
ATOM 4080 C C . ILE B 1 163 ? -2.555 -6.652 -5.582 1 98.12 163 ILE B C 1
ATOM 4082 O O . ILE B 1 163 ? -2.691 -7.871 -5.703 1 98.12 163 ILE B O 1
ATOM 4086 N N . GLU B 1 164 ? -3.367 -5.816 -6.254 1 98 164 GLU B N 1
ATOM 4087 C CA . GLU B 1 164 ? -4.441 -6.285 -7.125 1 98 164 GLU B CA 1
ATOM 4088 C C . GLU B 1 164 ? -3.885 -7.023 -8.344 1 98 164 GLU B C 1
ATOM 4090 O O . GLU B 1 164 ? -4.391 -8.086 -8.711 1 98 164 GLU B O 1
ATOM 4095 N N . GLU B 1 165 ? -2.836 -6.453 -8.883 1 97.88 165 GLU B N 1
ATOM 4096 C CA . GLU B 1 165 ? -2.191 -7.086 -10.031 1 97.88 165 GLU B CA 1
ATOM 4097 C C . GLU B 1 165 ? -1.539 -8.406 -9.641 1 97.88 165 GLU B C 1
ATOM 4099 O O . GLU B 1 165 ? -1.585 -9.375 -10.398 1 97.88 165 GLU B O 1
ATOM 4104 N N . LEU B 1 166 ? -0.895 -8.391 -8.508 1 98.12 166 LEU B N 1
ATOM 4105 C CA . LEU B 1 166 ? -0.227 -9.594 -8.016 1 98.12 166 LEU B CA 1
ATOM 4106 C C . LEU B 1 166 ? -1.231 -10.719 -7.789 1 98.12 166 LEU B C 1
ATOM 4108 O O . LEU B 1 166 ? -1.01 -11.852 -8.219 1 98.12 166 LEU B O 1
ATOM 4112 N N . ILE B 1 167 ? -2.395 -10.414 -7.152 1 98.62 167 ILE B N 1
ATOM 4113 C CA . ILE B 1 167 ? -3.432 -11.414 -6.906 1 98.62 167 ILE B CA 1
ATOM 4114 C C . ILE B 1 167 ? -4.012 -11.891 -8.234 1 98.62 167 ILE B C 1
ATOM 4116 O O . ILE B 1 167 ? -4.242 -13.094 -8.422 1 98.62 167 ILE B O 1
ATOM 4120 N N . THR B 1 168 ? -4.188 -10.977 -9.141 1 97.62 168 THR B N 1
ATOM 4121 C CA . THR B 1 168 ? -4.699 -11.336 -10.461 1 97.62 168 THR B CA 1
ATOM 4122 C C . THR B 1 168 ? -3.76 -12.32 -11.156 1 97.62 168 THR B C 1
ATOM 4124 O O . THR B 1 168 ? -4.207 -13.297 -11.75 1 97.62 168 THR B O 1
ATOM 4127 N N . THR B 1 169 ? -2.502 -12.055 -11.039 1 96.06 169 THR B N 1
ATOM 4128 C CA . THR B 1 169 ? -1.5 -12.93 -11.648 1 96.06 169 THR B CA 1
ATOM 4129 C C . THR B 1 169 ? -1.531 -14.312 -11.016 1 96.06 169 THR B C 1
ATOM 4131 O O . THR B 1 169 ? -1.503 -15.328 -11.719 1 96.06 169 THR B O 1
ATOM 4134 N N . LEU B 1 170 ? -1.597 -14.344 -9.742 1 97.06 170 LEU B N 1
ATOM 4135 C CA . LEU B 1 170 ? -1.67 -15.617 -9.039 1 97.06 170 LEU B CA 1
ATOM 4136 C C . LEU B 1 170 ? -2.91 -16.406 -9.453 1 97.06 170 LEU B C 1
ATOM 4138 O O . LEU B 1 170 ? -2.812 -17.562 -9.844 1 97.06 170 LEU B O 1
ATOM 4142 N N . VAL B 1 171 ? -4.062 -15.727 -9.453 1 97.19 171 VAL B N 1
ATOM 4143 C CA . VAL B 1 171 ? -5.348 -16.375 -9.688 1 97.19 171 VAL B CA 1
ATOM 4144 C C . VAL B 1 171 ? -5.41 -16.891 -11.125 1 97.19 171 VAL B C 1
ATOM 4146 O O . VAL B 1 171 ? -5.832 -18.031 -11.359 1 97.19 171 VAL B O 1
ATOM 4149 N N . SER B 1 172 ? -4.973 -16.078 -12.039 1 95.06 172 SER B N 1
ATOM 4150 C CA . SER B 1 172 ? -4.984 -16.531 -13.438 1 95.06 172 SER B CA 1
ATOM 4151 C C . SER B 1 172 ? -4.047 -17.703 -13.648 1 95.06 172 SER B C 1
ATOM 4153 O O . SER B 1 172 ? -4.348 -18.609 -14.438 1 95.06 172 SER B O 1
ATOM 4155 N N . SER B 1 173 ? -2.939 -17.719 -12.93 1 93.94 173 SER B N 1
ATOM 4156 C CA . SER B 1 173 ? -1.979 -18.812 -13.062 1 93.94 173 SER B CA 1
ATOM 4157 C C . SER B 1 173 ? -2.549 -20.109 -12.523 1 93.94 173 SER B C 1
ATOM 4159 O O . SER B 1 173 ? -2.502 -21.141 -13.195 1 93.94 173 SER B O 1
ATOM 4161 N N . VAL B 1 174 ? -3.152 -20.094 -11.391 1 95.19 174 VAL B N 1
ATOM 4162 C CA . VAL B 1 174 ? -3.625 -21.328 -10.773 1 95.19 174 VAL B CA 1
ATOM 4163 C C . VAL B 1 174 ? -4.895 -21.812 -11.477 1 95.19 174 VAL B C 1
ATOM 4165 O O . VAL B 1 174 ? -5.148 -23.016 -11.555 1 95.19 174 VAL B O 1
ATOM 4168 N N . SER B 1 175 ? -5.66 -20.859 -11.984 1 95.25 175 SER B N 1
ATOM 4169 C CA . SER B 1 175 ? -6.859 -21.234 -12.734 1 95.25 175 SER B CA 1
ATOM 4170 C C . SER B 1 175 ? -6.504 -21.984 -14.008 1 95.25 175 SER B C 1
ATOM 4172 O O . SER B 1 175 ? -7.328 -22.734 -14.547 1 95.25 175 SER B O 1
ATOM 4174 N N . CYS B 1 176 ? -5.309 -21.797 -14.43 1 92 176 CYS B N 1
ATOM 4175 C CA . CYS B 1 176 ? -4.848 -22.469 -15.641 1 92 176 CYS B CA 1
ATOM 4176 C C . CYS B 1 176 ? -3.943 -23.641 -15.297 1 92 176 CYS B C 1
ATOM 4178 O O . CYS B 1 176 ? -3.178 -24.109 -16.141 1 92 176 CYS B O 1
ATOM 4180 N N . GLY B 1 177 ? -3.99 -24.047 -14.047 1 91.12 177 GLY B N 1
ATOM 4181 C CA . GLY B 1 177 ? -3.299 -25.266 -13.648 1 91.12 177 GLY B CA 1
ATOM 4182 C C . GLY B 1 177 ? -1.846 -25.031 -13.281 1 91.12 177 GLY B C 1
ATOM 4183 O O . GLY B 1 177 ? -1.065 -25.984 -13.172 1 91.12 177 GLY B O 1
ATOM 4184 N N . GLY B 1 178 ? -1.478 -23.797 -13.125 1 91.88 178 GLY B N 1
ATOM 4185 C CA . GLY B 1 178 ? -0.096 -23.453 -12.82 1 91.88 178 GLY B CA 1
ATOM 4186 C C . GLY B 1 178 ? 0.11 -23.047 -11.367 1 91.88 178 GLY B C 1
ATOM 4187 O O . GLY B 1 178 ? -0.842 -23.016 -10.586 1 91.88 178 GLY B O 1
ATOM 4188 N N . ASN B 1 179 ? 1.36 -22.906 -10.977 1 93 179 ASN B N 1
ATOM 4189 C CA . ASN B 1 179 ? 1.799 -22.266 -9.742 1 93 179 ASN B CA 1
ATOM 4190 C C . ASN B 1 179 ? 2.512 -20.953 -10.023 1 93 179 ASN B C 1
ATOM 4192 O O . ASN B 1 179 ? 2.824 -20.641 -11.172 1 93 179 ASN B O 1
ATOM 4196 N N . LEU B 1 180 ? 2.639 -20.203 -9 1 94.06 180 LEU B N 1
ATOM 4197 C CA . LEU B 1 180 ? 3.293 -18.906 -9.18 1 94.06 180 LEU B CA 1
ATOM 4198 C C . LEU B 1 180 ? 4.633 -18.875 -8.445 1 94.06 180 LEU B C 1
ATOM 4200 O O . LEU B 1 180 ? 4.715 -19.25 -7.277 1 94.06 180 LEU B O 1
ATOM 4204 N N . LEU B 1 181 ? 5.629 -18.547 -9.172 1 94.62 181 LEU B N 1
ATOM 4205 C CA . LEU B 1 181 ? 6.922 -18.203 -8.586 1 94.62 181 LEU B CA 1
ATOM 4206 C C . LEU B 1 181 ? 7.148 -16.688 -8.609 1 94.62 181 LEU B C 1
ATOM 4208 O O . LEU B 1 181 ? 7.164 -16.078 -9.68 1 94.62 181 LEU B O 1
ATOM 4212 N N . ILE B 1 182 ? 7.312 -16.109 -7.426 1 95.25 182 ILE B N 1
ATOM 4213 C CA . ILE B 1 182 ? 7.5 -14.656 -7.32 1 95.25 182 ILE B CA 1
ATOM 4214 C C . ILE B 1 182 ? 8.953 -14.352 -6.973 1 95.25 182 ILE B C 1
ATOM 4216 O O . ILE B 1 182 ? 9.422 -14.688 -5.883 1 95.25 182 ILE B O 1
ATOM 4220 N N . ASN B 1 183 ? 9.578 -13.68 -7.898 1 94.31 183 ASN B N 1
ATOM 4221 C CA . ASN B 1 183 ? 10.938 -13.219 -7.648 1 94.31 183 ASN B CA 1
ATOM 4222 C C . ASN B 1 183 ? 10.945 -11.82 -7.031 1 94.31 183 ASN B C 1
ATOM 4224 O O . ASN B 1 183 ? 10.195 -10.945 -7.457 1 94.31 183 ASN B O 1
ATOM 4228 N N . VAL B 1 184 ? 11.789 -11.656 -6.043 1 93.31 184 VAL B N 1
ATOM 4229 C CA . VAL B 1 184 ? 12.078 -10.359 -5.445 1 93.31 184 VAL B CA 1
ATOM 4230 C C . VAL B 1 184 ? 13.594 -10.141 -5.391 1 93.31 184 VAL B C 1
ATOM 4232 O O . VAL B 1 184 ? 14.312 -10.914 -4.758 1 93.31 184 VAL B O 1
ATOM 4235 N N . GLY B 1 185 ? 14.062 -9.117 -6.012 1 91.75 185 GLY B N 1
ATOM 4236 C CA . GLY B 1 185 ? 15.492 -8.836 -5.988 1 91.75 185 GLY B CA 1
ATOM 4237 C C . GLY B 1 185 ? 15.93 -8.078 -4.75 1 91.75 185 GLY B C 1
ATOM 4238 O O . GLY B 1 185 ? 15.461 -6.965 -4.496 1 91.75 185 GLY B O 1
ATOM 4239 N N . PRO B 1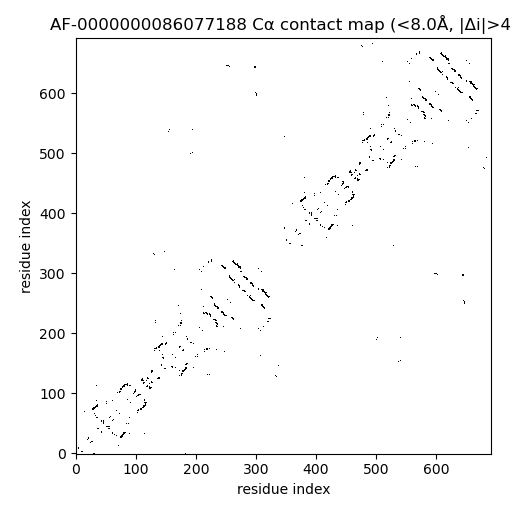 186 ? 16.766 -8.664 -3.955 1 90.75 186 PRO B N 1
ATOM 4240 C CA . PRO B 1 186 ? 17.234 -7.961 -2.76 1 90.75 186 PRO B CA 1
ATOM 4241 C C . PRO B 1 186 ? 18.234 -6.848 -3.084 1 90.75 186 PRO B C 1
ATOM 4243 O O . PRO B 1 186 ? 18.766 -6.797 -4.191 1 90.75 186 PRO B O 1
ATOM 4246 N N . THR B 1 187 ? 18.406 -5.953 -2.102 1 88.5 187 THR B N 1
ATOM 4247 C CA . THR B 1 187 ? 19.453 -4.949 -2.197 1 88.5 187 THR B CA 1
ATOM 4248 C C . THR B 1 187 ? 20.844 -5.59 -2.068 1 88.5 187 THR B C 1
ATOM 4250 O O . THR B 1 187 ? 20.953 -6.793 -1.806 1 88.5 187 THR B O 1
ATOM 4253 N N . ARG B 1 188 ? 21.844 -4.75 -2.24 1 83.75 188 ARG B N 1
ATOM 4254 C CA . ARG B 1 188 ? 23.219 -5.242 -2.217 1 83.75 188 ARG B CA 1
ATOM 4255 C C . ARG B 1 188 ? 23.547 -5.859 -0.862 1 83.75 188 ARG B C 1
ATOM 4257 O O . ARG B 1 188 ? 24.375 -6.766 -0.775 1 83.75 188 ARG B O 1
ATOM 4264 N N . ASP B 1 189 ? 22.859 -5.395 0.172 1 84.75 189 ASP B N 1
ATOM 4265 C CA . ASP B 1 189 ? 23.125 -5.914 1.507 1 84.75 189 ASP B CA 1
ATOM 4266 C C . ASP B 1 189 ? 22.125 -6.988 1.899 1 84.75 189 ASP B C 1
ATOM 4268 O O . ASP B 1 189 ? 22.031 -7.363 3.07 1 84.75 189 ASP B O 1
ATOM 4272 N N . GLY B 1 190 ? 21.328 -7.449 0.932 1 86.31 190 GLY B N 1
ATOM 4273 C CA . GLY B 1 190 ? 20.484 -8.625 1.138 1 86.31 190 GLY B CA 1
ATOM 4274 C C . GLY B 1 190 ? 19.109 -8.281 1.663 1 86.31 190 GLY B C 1
ATOM 4275 O O . GLY B 1 190 ? 18.312 -9.18 1.964 1 86.31 190 GLY B O 1
ATOM 4276 N N . ARG B 1 191 ? 18.766 -7.043 1.741 1 89 191 ARG B N 1
ATOM 4277 C CA . ARG B 1 191 ? 17.453 -6.668 2.262 1 89 191 ARG B CA 1
ATOM 4278 C C . ARG B 1 191 ? 16.422 -6.578 1.141 1 89 191 ARG B C 1
ATOM 4280 O O . ARG B 1 191 ? 16.781 -6.375 -0.022 1 89 191 ARG B O 1
ATOM 4287 N N . LEU B 1 192 ? 15.219 -6.801 1.562 1 92.44 192 LEU B N 1
ATOM 4288 C CA . LEU B 1 192 ? 14.125 -6.566 0.633 1 92.44 192 LEU B CA 1
ATOM 4289 C C . LEU B 1 192 ? 13.586 -5.145 0.768 1 92.44 192 LEU B C 1
ATOM 4291 O O . LEU B 1 192 ? 13.422 -4.641 1.881 1 92.44 192 LEU B O 1
ATOM 4295 N N . ALA B 1 193 ? 13.406 -4.5 -0.402 1 93.44 193 ALA B N 1
ATOM 4296 C CA . ALA B 1 193 ? 12.766 -3.188 -0.365 1 93.44 193 ALA B CA 1
ATOM 4297 C C . ALA B 1 193 ? 11.438 -3.248 0.376 1 93.44 193 ALA B C 1
ATOM 4299 O O . ALA B 1 193 ? 10.727 -4.254 0.311 1 93.44 193 ALA B O 1
ATOM 4300 N N . LEU B 1 194 ? 11.062 -2.201 1.035 1 95.5 194 LEU B N 1
ATOM 4301 C CA . LEU B 1 194 ? 9.883 -2.184 1.894 1 95.5 194 LEU B CA 1
ATOM 4302 C C . LEU B 1 194 ? 8.609 -2.436 1.082 1 95.5 194 LEU B C 1
ATOM 4304 O O . LEU B 1 194 ? 7.68 -3.08 1.565 1 95.5 194 LEU B O 1
ATOM 4308 N N . VAL B 1 195 ? 8.594 -1.975 -0.121 1 96.62 195 VAL B N 1
ATOM 4309 C CA . VAL B 1 195 ? 7.41 -2.15 -0.961 1 96.62 195 VAL B CA 1
ATOM 4310 C C . VAL B 1 195 ? 7.207 -3.635 -1.265 1 96.62 195 VAL B C 1
ATOM 4312 O O . VAL B 1 195 ? 6.074 -4.109 -1.349 1 96.62 195 VAL B O 1
ATOM 4315 N N . TYR B 1 196 ? 8.258 -4.352 -1.41 1 96.81 196 TYR B N 1
ATOM 4316 C CA . TYR B 1 196 ? 8.148 -5.789 -1.64 1 96.81 196 TYR B CA 1
ATOM 4317 C C . TYR B 1 196 ? 7.641 -6.504 -0.395 1 96.81 196 TYR B C 1
ATOM 4319 O O . TYR B 1 196 ? 6.789 -7.391 -0.488 1 96.81 196 TYR B O 1
ATOM 4327 N N . GLN B 1 197 ? 8.227 -6.059 0.719 1 96.38 197 GLN B N 1
ATOM 4328 C CA . GLN B 1 197 ? 7.73 -6.617 1.976 1 96.38 197 GLN B CA 1
ATOM 4329 C C . GLN B 1 197 ? 6.223 -6.426 2.109 1 96.38 197 GLN B C 1
ATOM 4331 O O . GLN B 1 197 ? 5.504 -7.359 2.463 1 96.38 197 GLN B O 1
ATOM 4336 N N . GLU B 1 198 ? 5.832 -5.305 1.791 1 97.81 198 GLU B N 1
ATOM 4337 C CA . GLU B 1 198 ? 4.414 -4.98 1.923 1 97.81 198 GLU B CA 1
ATOM 4338 C C . GLU B 1 198 ? 3.566 -5.82 0.968 1 97.81 198 GLU B C 1
ATOM 4340 O O . GLU B 1 198 ? 2.514 -6.332 1.351 1 97.81 198 GLU B O 1
ATOM 4345 N N . ARG B 1 199 ? 4.012 -5.965 -0.254 1 98.38 199 ARG B N 1
ATOM 4346 C CA . ARG B 1 199 ? 3.266 -6.75 -1.233 1 98.38 199 ARG B CA 1
ATOM 4347 C C . ARG B 1 199 ? 3.148 -8.203 -0.795 1 98.38 199 ARG B C 1
ATOM 4349 O O . ARG B 1 199 ? 2.076 -8.805 -0.895 1 98.38 199 ARG B O 1
ATOM 4356 N N . LEU B 1 200 ? 4.199 -8.75 -0.311 1 97.56 200 LEU B N 1
ATOM 4357 C CA . LEU B 1 200 ? 4.203 -10.148 0.107 1 97.56 200 LEU B CA 1
ATOM 4358 C C . LEU B 1 200 ? 3.328 -10.352 1.341 1 97.56 200 LEU B C 1
ATOM 4360 O O . LEU B 1 200 ? 2.623 -11.352 1.452 1 97.56 200 LEU B O 1
ATOM 4364 N N . GLN B 1 201 ? 3.35 -9.383 2.234 1 97.5 201 GLN B N 1
ATOM 4365 C CA . GLN B 1 201 ? 2.49 -9.461 3.412 1 97.5 201 GLN B CA 1
ATOM 4366 C C . GLN B 1 201 ? 1.019 -9.344 3.027 1 97.5 201 GLN B C 1
ATOM 4368 O O . GLN B 1 201 ? 0.17 -10.047 3.578 1 97.5 201 GLN B O 1
ATOM 4373 N N . GLN B 1 202 ? 0.746 -8.453 2.131 1 98.25 202 GLN B N 1
ATOM 4374 C CA . GLN B 1 202 ? -0.619 -8.305 1.634 1 98.25 202 GLN B CA 1
ATOM 4375 C C . GLN B 1 202 ? -1.112 -9.602 0.991 1 98.25 202 GLN B C 1
ATOM 4377 O O . GLN B 1 202 ? -2.236 -10.039 1.246 1 98.25 202 GLN B O 1
ATOM 4382 N N . LEU B 1 203 ? -0.272 -10.18 0.218 1 98.56 203 LEU B N 1
ATOM 4383 C CA . LEU B 1 203 ? -0.626 -11.453 -0.404 1 98.56 203 LEU B CA 1
ATOM 4384 C C . LEU B 1 203 ? -0.879 -12.523 0.653 1 98.56 203 LEU B C 1
ATOM 4386 O O . LEU B 1 203 ? -1.835 -13.289 0.545 1 98.56 203 LEU B O 1
ATOM 4390 N N . GLY B 1 204 ? -0.012 -12.578 1.657 1 98.19 204 GLY B N 1
ATOM 4391 C CA . GLY B 1 204 ? -0.204 -13.516 2.748 1 98.19 204 GLY B CA 1
ATOM 4392 C C . GLY B 1 204 ? -1.531 -13.344 3.463 1 98.19 204 GLY B C 1
ATOM 4393 O O . GLY B 1 204 ? -2.209 -14.32 3.773 1 98.19 204 GLY B O 1
ATOM 4394 N N . ARG B 1 205 ? -1.875 -12.125 3.652 1 98 205 ARG B N 1
ATOM 4395 C CA . ARG B 1 205 ? -3.152 -11.82 4.293 1 98 205 ARG B CA 1
ATOM 4396 C C . ARG B 1 205 ? -4.32 -12.32 3.445 1 98 205 ARG B C 1
ATOM 4398 O O . ARG B 1 205 ? -5.285 -12.875 3.973 1 98 205 ARG B O 1
ATOM 4405 N N . TRP B 1 206 ? -4.242 -12.117 2.221 1 98.69 206 TRP B N 1
ATOM 4406 C CA . TRP B 1 206 ? -5.293 -12.57 1.313 1 98.69 206 TRP B CA 1
ATOM 4407 C C . TRP B 1 206 ? -5.371 -14.094 1.292 1 98.69 206 TRP B C 1
ATOM 4409 O O . TRP B 1 206 ? -6.465 -14.664 1.342 1 98.69 206 TRP B O 1
ATOM 4419 N N . LEU B 1 207 ? -4.234 -14.75 1.312 1 98.56 207 LEU B N 1
ATOM 4420 C CA . LEU B 1 207 ? -4.172 -16.203 1.226 1 98.56 207 LEU B CA 1
ATOM 4421 C C . LEU B 1 207 ? -4.648 -16.844 2.523 1 98.56 207 LEU B C 1
ATOM 4423 O O . LEU B 1 207 ? -5.137 -17.984 2.518 1 98.56 207 LEU B O 1
ATOM 4427 N N . LYS B 1 208 ? -4.512 -16.172 3.592 1 98.19 208 LYS B N 1
ATOM 4428 C CA . LYS B 1 208 ? -5.016 -16.688 4.859 1 98.19 208 LYS B CA 1
ATOM 4429 C C . LYS B 1 208 ? -6.52 -16.938 4.793 1 98.19 208 LYS B C 1
ATOM 4431 O O . LYS B 1 208 ? -7.023 -17.891 5.391 1 98.19 208 LYS B O 1
ATOM 4436 N N . VAL B 1 209 ? -7.188 -16.141 4.008 1 98.56 209 VAL B N 1
ATOM 4437 C CA . VAL B 1 209 ? -8.641 -16.234 3.895 1 98.56 209 VAL B CA 1
ATOM 4438 C C . VAL B 1 209 ? -9.008 -17.109 2.697 1 98.56 209 VAL B C 1
ATOM 4440 O O . VAL B 1 209 ? -9.891 -17.953 2.793 1 98.56 209 VAL B O 1
ATOM 4443 N N . ASN B 1 210 ? -8.266 -16.953 1.617 1 98.62 210 ASN B N 1
ATOM 4444 C CA . ASN B 1 210 ? -8.711 -17.516 0.344 1 98.62 210 ASN B CA 1
ATOM 4445 C C . ASN B 1 210 ? -7.832 -18.688 -0.092 1 98.62 210 ASN B C 1
ATOM 4447 O O . ASN B 1 210 ? -8 -19.219 -1.189 1 98.62 210 ASN B O 1
ATOM 4451 N N . GLY B 1 211 ? -6.906 -19.094 0.77 1 98 211 GLY B N 1
ATOM 4452 C CA . GLY B 1 211 ? -5.938 -20.125 0.434 1 98 211 GLY B CA 1
ATOM 4453 C C . GLY B 1 211 ? -6.582 -21.438 0.049 1 98 211 GLY B C 1
ATOM 4454 O O . GLY B 1 211 ? -6.027 -22.203 -0.746 1 98 211 GLY B O 1
ATOM 4455 N N . GLU B 1 212 ? -7.789 -21.688 0.568 1 97.69 212 GLU B N 1
ATOM 4456 C CA . GLU B 1 212 ? -8.523 -22.906 0.263 1 97.69 212 GLU B CA 1
ATOM 4457 C C . GLU B 1 212 ? -8.742 -23.062 -1.239 1 97.69 212 GLU B C 1
ATOM 4459 O O . GLU B 1 212 ? -8.742 -24.172 -1.766 1 97.69 212 GLU B O 1
ATOM 4464 N N . ALA B 1 213 ? -8.867 -21.969 -1.895 1 98.56 213 ALA B N 1
ATOM 4465 C CA . ALA B 1 213 ? -9.156 -21.984 -3.326 1 98.56 213 ALA B CA 1
ATOM 4466 C C . ALA B 1 213 ? -7.875 -22.016 -4.148 1 98.56 213 ALA B C 1
ATOM 4468 O O . ALA B 1 213 ? -7.922 -22.172 -5.375 1 98.56 213 ALA B O 1
ATOM 4469 N N . VAL B 1 214 ? -6.742 -21.859 -3.477 1 98.12 214 VAL B N 1
ATOM 4470 C CA . VAL B 1 214 ? -5.465 -21.734 -4.172 1 98.12 214 VAL B CA 1
ATOM 4471 C C . VAL B 1 214 ? -4.613 -22.984 -3.916 1 98.12 214 VAL B C 1
ATOM 4473 O O . VAL B 1 214 ? -4.207 -23.672 -4.855 1 98.12 214 VAL B O 1
ATOM 4476 N N . TYR B 1 215 ? -4.391 -23.328 -2.695 1 96.25 215 TYR B N 1
ATOM 4477 C CA . TYR B 1 215 ? -3.535 -24.453 -2.338 1 96.25 215 TYR B CA 1
ATOM 4478 C C . TYR B 1 215 ? -4.184 -25.781 -2.725 1 96.25 215 TYR B C 1
ATOM 4480 O O . TYR B 1 215 ? -5.332 -26.047 -2.357 1 96.25 215 TYR B O 1
ATOM 4488 N N . GLY B 1 216 ? -3.432 -26.562 -3.482 1 94.25 216 GLY B N 1
ATOM 4489 C CA . GLY B 1 216 ? -3.916 -27.875 -3.881 1 94.25 216 GLY B CA 1
ATOM 4490 C C . GLY B 1 216 ? -5.039 -27.812 -4.902 1 94.25 216 GLY B C 1
ATOM 4491 O O . GLY B 1 216 ? -5.723 -28.812 -5.141 1 94.25 216 GLY B O 1
ATOM 4492 N N . SER B 1 217 ? -5.27 -26.656 -5.457 1 94.94 217 SER B N 1
ATOM 4493 C CA . SER B 1 217 ? -6.344 -26.5 -6.434 1 94.94 217 SER B CA 1
ATOM 4494 C C . SER B 1 217 ? -5.938 -27.047 -7.801 1 94.94 217 SER B C 1
ATOM 4496 O O . SER B 1 217 ? -4.762 -27.312 -8.039 1 94.94 217 SER B O 1
ATOM 4498 N N . ALA B 1 218 ? -6.926 -27.312 -8.648 1 94.94 218 ALA B N 1
ATOM 4499 C CA . ALA B 1 218 ? -6.766 -27.734 -10.039 1 94.94 218 ALA B CA 1
ATOM 4500 C C . ALA B 1 218 ? -7.617 -26.859 -10.969 1 94.94 218 ALA B C 1
ATOM 4502 O O . ALA B 1 218 ? -8.547 -26.188 -10.516 1 94.94 218 ALA B O 1
ATOM 4503 N N . ALA B 1 219 ? -7.254 -26.844 -12.172 1 94.56 219 ALA B N 1
ATOM 4504 C CA . ALA B 1 219 ? -8.07 -26.141 -13.164 1 94.56 219 ALA B CA 1
ATOM 4505 C C . ALA B 1 219 ? -9.477 -26.734 -13.234 1 94.56 219 ALA B C 1
ATOM 4507 O O . ALA B 1 219 ? -9.648 -27.953 -13.18 1 94.56 219 ALA B O 1
ATOM 4508 N N . TRP B 1 220 ? -10.461 -25.922 -13.297 1 95.5 220 TRP B N 1
ATOM 4509 C CA . TRP B 1 220 ? -11.844 -26.344 -13.508 1 95.5 220 TRP B CA 1
ATOM 4510 C C . TRP B 1 220 ? -12.156 -26.453 -15 1 95.5 220 TRP B C 1
ATOM 4512 O O . TRP B 1 220 ? -11.273 -26.281 -15.836 1 95.5 220 TRP B O 1
ATOM 4522 N N . THR B 1 221 ? -13.383 -26.781 -15.273 1 92.69 221 THR B N 1
ATOM 4523 C CA . THR B 1 221 ? -13.805 -26.922 -16.656 1 92.69 221 THR B CA 1
ATOM 4524 C C . THR B 1 221 ? -13.508 -25.656 -17.453 1 92.69 221 THR B C 1
ATOM 4526 O O . THR B 1 221 ? -12.953 -25.719 -18.547 1 92.69 221 THR B O 1
ATOM 4529 N N . CYS B 1 222 ? -13.875 -24.516 -16.875 1 92.94 222 CYS B N 1
ATOM 4530 C CA . CYS B 1 222 ? -13.57 -23.188 -17.406 1 92.94 222 CYS B CA 1
ATOM 4531 C C . CYS B 1 222 ? -12.562 -22.469 -16.531 1 92.94 222 CYS B C 1
ATOM 4533 O O . CYS B 1 222 ? -12.664 -22.5 -15.297 1 92.94 222 CYS B O 1
ATOM 4535 N N . GLN B 1 223 ? -11.586 -21.844 -17.125 1 93.19 223 GLN B N 1
ATOM 4536 C CA . GLN B 1 223 ? -10.57 -21.156 -16.344 1 93.19 223 GLN B CA 1
ATOM 4537 C C . GLN B 1 223 ? -11.039 -19.766 -15.93 1 93.19 223 GLN B C 1
ATOM 4539 O O . GLN B 1 223 ? -10.742 -19.297 -14.828 1 93.19 223 GLN B O 1
ATOM 4544 N N . ASN B 1 224 ? -11.719 -19.062 -16.781 1 94 224 ASN B N 1
ATOM 4545 C CA . ASN B 1 224 ? -12.352 -17.781 -16.516 1 94 224 ASN B CA 1
ATOM 4546 C C . ASN B 1 224 ? -13.773 -17.719 -17.062 1 94 224 ASN B C 1
ATOM 4548 O O . ASN B 1 224 ? -14.203 -18.625 -17.781 1 94 224 ASN B O 1
A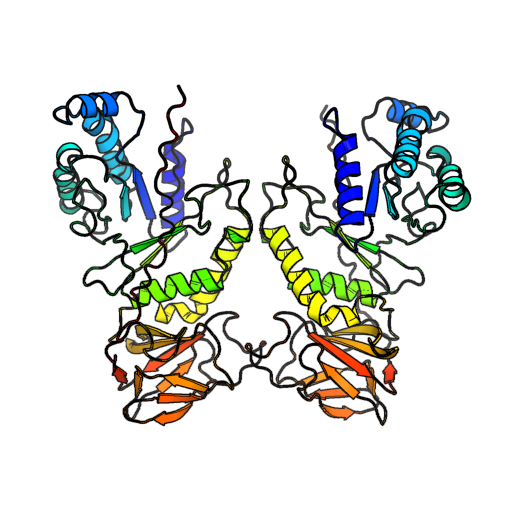TOM 4552 N N . ASP B 1 225 ? -14.445 -16.766 -16.594 1 92.81 225 ASP B N 1
ATOM 4553 C CA . ASP B 1 225 ? -15.828 -16.672 -17.062 1 92.81 225 ASP B CA 1
ATOM 4554 C C . ASP B 1 225 ? -15.906 -16.094 -18.469 1 92.81 225 ASP B C 1
ATOM 4556 O O . ASP B 1 225 ? -15.266 -15.086 -18.766 1 92.81 225 ASP B O 1
ATOM 4560 N N . THR B 1 226 ? -16.609 -16.625 -19.281 1 81.06 226 THR B N 1
ATOM 4561 C CA . THR B 1 226 ? -16.656 -16.359 -20.703 1 81.06 226 THR B CA 1
ATOM 4562 C C . THR B 1 226 ? -17.234 -14.977 -20.984 1 81.06 226 THR B C 1
ATOM 4564 O O . THR B 1 226 ? -16.906 -14.344 -21.984 1 81.06 226 THR B O 1
ATOM 4567 N N . LYS B 1 227 ? -18.016 -14.484 -20.156 1 87 227 LYS B N 1
ATOM 4568 C CA . LYS B 1 227 ? -18.719 -13.234 -20.438 1 87 227 LYS B CA 1
ATOM 4569 C C . LYS B 1 227 ? -18.391 -12.172 -19.391 1 87 227 LYS B C 1
ATOM 4571 O O . LYS B 1 227 ? -18.422 -10.977 -19.688 1 87 227 LYS B O 1
ATOM 4576 N N . THR B 1 228 ? -18.125 -12.672 -18.203 1 91.56 228 THR B N 1
ATOM 4577 C CA . THR B 1 228 ? -17.891 -11.727 -17.125 1 91.56 228 THR B CA 1
ATOM 4578 C C . THR B 1 228 ? -16.406 -11.547 -16.875 1 91.56 228 THR B C 1
ATOM 4580 O O . THR B 1 228 ? -15.719 -12.477 -16.438 1 91.56 228 THR B O 1
ATOM 4583 N N . PRO B 1 229 ? -15.93 -10.367 -17.125 1 93.62 229 PRO B N 1
ATOM 4584 C CA . PRO B 1 229 ? -14.5 -10.125 -16.891 1 93.62 229 PRO B CA 1
ATOM 4585 C C . PRO B 1 229 ? -14.125 -10.203 -15.414 1 93.62 229 PRO B C 1
ATOM 4587 O O . PRO B 1 229 ? -14.992 -10.078 -14.547 1 93.62 229 PRO B O 1
ATOM 4590 N N . HIS B 1 230 ? -12.898 -10.508 -15.078 1 96.12 230 HIS B N 1
ATOM 4591 C CA . HIS B 1 230 ? -12.32 -10.484 -13.742 1 96.12 230 HIS B CA 1
ATOM 4592 C C . HIS B 1 230 ? -12.875 -11.602 -12.875 1 96.12 230 HIS B C 1
ATOM 4594 O O . HIS B 1 230 ? -13 -11.453 -11.656 1 96.12 230 HIS B O 1
ATOM 4600 N N . VAL B 1 231 ? -13.359 -12.641 -13.539 1 97.94 231 VAL B N 1
ATOM 4601 C CA . VAL B 1 231 ? -13.828 -13.828 -12.828 1 97.94 231 VAL B CA 1
ATOM 4602 C C . VAL B 1 231 ? -13.039 -15.055 -13.281 1 97.94 231 VAL B C 1
ATOM 4604 O O . VAL B 1 231 ? -12.914 -15.305 -14.484 1 97.94 231 VAL B O 1
ATOM 4607 N N . TRP B 1 232 ? -12.5 -15.766 -12.359 1 97.5 232 TRP B N 1
ATOM 4608 C CA . TRP B 1 232 ? -11.711 -16.969 -12.625 1 97.5 232 TRP B CA 1
ATOM 4609 C C . TRP B 1 232 ? -12.203 -18.141 -11.781 1 97.5 232 TRP B C 1
ATOM 4611 O O . TRP B 1 232 ? -12.961 -17.953 -10.828 1 97.5 232 TRP B O 1
ATOM 4621 N N . TYR B 1 233 ? -11.781 -19.359 -12.195 1 97.56 233 TYR B N 1
ATOM 4622 C CA . TYR B 1 233 ? -12.289 -20.547 -11.523 1 97.56 233 TYR B CA 1
ATOM 4623 C C . TYR B 1 233 ? -11.164 -21.516 -11.188 1 97.56 233 TYR B C 1
ATOM 4625 O O . TYR B 1 233 ? -10.219 -21.672 -11.969 1 97.56 233 TYR B O 1
ATOM 4633 N N . THR B 1 234 ? -11.273 -22.125 -10.094 1 97.81 234 THR B N 1
ATOM 4634 C CA . THR B 1 234 ? -10.516 -23.344 -9.766 1 97.81 234 THR B CA 1
ATOM 4635 C C . THR B 1 234 ? -11.438 -24.406 -9.172 1 97.81 234 THR B C 1
ATOM 4637 O O . THR B 1 234 ? -12.625 -24.156 -8.953 1 97.81 234 THR B O 1
ATOM 4640 N N . GLN B 1 235 ? -10.922 -25.594 -9.039 1 98.06 235 GLN B N 1
ATOM 4641 C CA . GLN B 1 235 ? -11.609 -26.656 -8.297 1 98.06 235 GLN B CA 1
ATOM 4642 C C . GLN B 1 235 ? -10.68 -27.297 -7.273 1 98.06 235 GLN B C 1
ATOM 4644 O O . GLN B 1 235 ? -9.453 -27.234 -7.41 1 98.06 235 GLN B O 1
ATOM 4649 N N . GLY B 1 236 ? -11.297 -27.812 -6.273 1 97.38 236 GLY B N 1
ATOM 4650 C CA . GLY B 1 236 ? -10.555 -28.484 -5.215 1 97.38 236 GLY B CA 1
ATOM 4651 C C . GLY B 1 236 ? -11.461 -29.094 -4.16 1 97.38 236 GLY B C 1
ATOM 4652 O O . GLY B 1 236 ? -12.586 -29.5 -4.453 1 97.38 236 GLY B O 1
ATOM 4653 N N . ARG B 1 237 ? -10.812 -29.297 -3.002 1 96.06 237 ARG B N 1
ATOM 4654 C CA . ARG B 1 237 ? -11.547 -29.875 -1.882 1 96.06 237 ARG B CA 1
ATOM 4655 C C . ARG B 1 237 ? -11.539 -28.938 -0.677 1 96.06 237 ARG B C 1
ATOM 4657 O O . ARG B 1 237 ? -10.531 -28.281 -0.4 1 96.06 237 ARG B O 1
ATOM 4664 N N . THR B 1 238 ? -12.656 -28.906 -0.043 1 96.56 238 THR B N 1
ATOM 4665 C CA . THR B 1 238 ? -12.75 -28.141 1.197 1 96.56 238 THR B CA 1
ATOM 4666 C C . THR B 1 238 ? -11.961 -28.828 2.311 1 96.56 238 THR B C 1
ATOM 4668 O O . THR B 1 238 ? -11.477 -29.938 2.141 1 96.56 238 THR B O 1
ATOM 4671 N N . GLU B 1 239 ? -11.789 -28.109 3.385 1 88.62 239 GLU B N 1
ATOM 4672 C CA . GLU B 1 239 ? -11.133 -28.703 4.547 1 88.62 239 GLU B CA 1
ATOM 4673 C C . GLU B 1 239 ? -11.859 -29.969 4.992 1 88.62 239 GLU B C 1
ATOM 4675 O O . GLU B 1 239 ? -11.227 -30.922 5.477 1 88.62 239 GLU B O 1
ATOM 4680 N N . ALA B 1 240 ? -13.156 -29.969 4.75 1 91.56 240 ALA B N 1
ATOM 4681 C CA . ALA B 1 240 ? -13.977 -31.109 5.152 1 91.56 240 ALA B CA 1
ATOM 4682 C C . ALA B 1 240 ? -13.922 -32.219 4.105 1 91.56 240 ALA B C 1
ATOM 4684 O O . ALA B 1 240 ? -14.516 -33.281 4.289 1 91.56 240 ALA B O 1
ATOM 4685 N N . GLY B 1 241 ? -13.281 -32 2.988 1 92.69 241 GLY B N 1
ATOM 4686 C CA . GLY B 1 241 ? -13.055 -33.062 2.004 1 92.69 241 GLY B CA 1
ATOM 4687 C C . GLY B 1 241 ? -14.055 -33.031 0.863 1 92.69 241 GLY B C 1
ATOM 4688 O O . GLY B 1 241 ? -13.969 -33.844 -0.063 1 92.69 241 GLY B O 1
ATOM 4689 N N . SER B 1 242 ? -14.953 -32.125 0.91 1 95.19 242 SER B N 1
ATOM 4690 C CA . SER B 1 242 ? -15.953 -32.031 -0.15 1 95.19 242 SER B CA 1
ATOM 4691 C C . SER B 1 242 ? -15.375 -31.359 -1.393 1 95.19 242 SER B C 1
ATOM 4693 O O . SER B 1 242 ? -14.609 -30.391 -1.289 1 95.19 242 SER B O 1
ATOM 4695 N N . GLU B 1 243 ? -15.812 -31.906 -2.521 1 96.94 243 GLU B N 1
ATOM 4696 C CA . GLU B 1 243 ? -15.438 -31.25 -3.768 1 96.94 243 GLU B CA 1
ATOM 4697 C C . GLU B 1 243 ? -16.062 -29.859 -3.875 1 96.94 243 GLU B C 1
ATOM 4699 O O . GLU B 1 243 ? -17.203 -29.656 -3.449 1 96.94 243 GLU B O 1
ATOM 4704 N N . ALA B 1 244 ? -15.305 -28.984 -4.438 1 98.38 244 ALA B N 1
ATOM 4705 C CA . ALA B 1 244 ? -15.805 -27.625 -4.551 1 98.38 244 ALA B CA 1
ATOM 4706 C C . ALA B 1 244 ? -15.266 -26.953 -5.812 1 98.38 244 ALA B C 1
ATOM 4708 O O . ALA B 1 244 ? -14.156 -27.25 -6.262 1 98.38 244 ALA B O 1
ATOM 4709 N N . VAL B 1 245 ? -16.109 -26.109 -6.398 1 98.62 245 VAL B N 1
ATOM 4710 C CA . VAL B 1 245 ? -15.68 -25.125 -7.395 1 98.62 245 VAL B CA 1
ATOM 4711 C C . VAL B 1 245 ? -15.523 -23.75 -6.738 1 98.62 245 VAL B C 1
ATOM 4713 O O . VAL B 1 245 ? -16.375 -23.344 -5.949 1 98.62 245 VAL B O 1
ATOM 4716 N N . TYR B 1 246 ? -14.438 -23.141 -7.023 1 98.81 246 TYR B N 1
ATOM 4717 C CA . TYR B 1 246 ? -14.18 -21.812 -6.457 1 98.81 246 TYR B CA 1
ATOM 4718 C C . TYR B 1 246 ? -14.281 -20.734 -7.527 1 98.81 246 TYR B C 1
ATOM 4720 O O . TYR B 1 246 ? -13.75 -20.891 -8.625 1 98.81 246 TYR B O 1
ATOM 4728 N N . VAL B 1 247 ? -14.953 -19.672 -7.207 1 98.88 247 VAL B N 1
ATOM 4729 C CA . VAL B 1 247 ? -15.148 -18.516 -8.094 1 98.88 247 VAL B CA 1
ATOM 4730 C C . VAL B 1 247 ? -14.398 -17.312 -7.547 1 98.88 247 VAL B C 1
ATOM 4732 O O . VAL B 1 247 ? -14.742 -16.781 -6.492 1 98.88 247 VAL B O 1
ATOM 4735 N N . PHE B 1 248 ? -13.344 -16.938 -8.242 1 98.88 248 PHE B N 1
ATOM 4736 C CA . PHE B 1 248 ? -12.594 -15.734 -7.867 1 98.88 248 PHE B CA 1
ATOM 4737 C C . PHE B 1 248 ? -13.234 -14.484 -8.461 1 98.88 248 PHE B C 1
ATOM 4739 O O . PHE B 1 248 ? -13.414 -14.391 -9.672 1 98.88 248 PHE B O 1
ATOM 4746 N N . VAL B 1 249 ? -13.586 -13.555 -7.617 1 98.69 249 VAL B N 1
ATO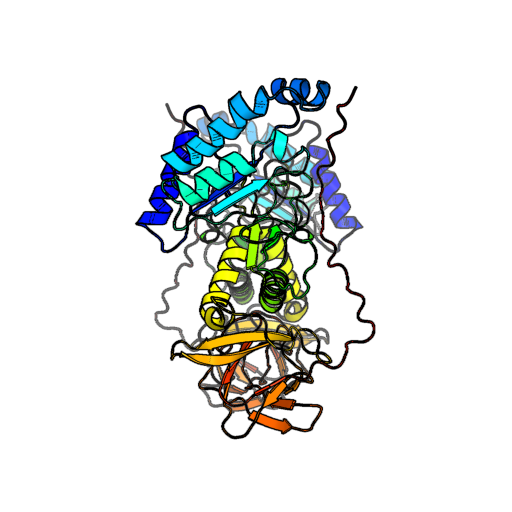M 4747 C CA . VAL B 1 249 ? -14.148 -12.266 -8.008 1 98.69 249 VAL B CA 1
ATOM 4748 C C . VAL B 1 249 ? -13.117 -11.164 -7.766 1 98.69 249 VAL B C 1
ATOM 4750 O O . VAL B 1 249 ? -12.938 -10.719 -6.633 1 98.69 249 VAL B O 1
ATOM 4753 N N . LEU B 1 250 ? -12.5 -10.695 -8.859 1 98.44 250 LEU B N 1
ATOM 4754 C CA . LEU B 1 250 ? -11.359 -9.797 -8.711 1 98.44 250 LEU B CA 1
ATOM 4755 C C . LEU B 1 250 ? -11.82 -8.344 -8.68 1 98.44 250 LEU B C 1
ATOM 4757 O O . LEU B 1 250 ? -11.047 -7.457 -8.289 1 98.44 250 LEU B O 1
ATOM 4761 N N . LYS B 1 251 ? -13.016 -8.078 -9.109 1 97.38 251 LYS B N 1
ATOM 4762 C CA . LYS B 1 251 ? -13.695 -6.793 -9 1 97.38 251 LYS B CA 1
ATOM 4763 C C . LYS B 1 251 ? -15.125 -6.969 -8.484 1 97.38 251 LYS B C 1
ATOM 4765 O O . LYS B 1 251 ? -15.867 -7.812 -8.984 1 97.38 251 LYS B O 1
ATOM 4770 N N . TRP B 1 252 ? -15.438 -6.242 -7.453 1 97.19 252 TRP B N 1
ATOM 4771 C CA . TRP B 1 252 ? -16.781 -6.375 -6.898 1 97.19 252 TRP B CA 1
ATOM 4772 C C . TRP B 1 252 ? -17.828 -5.977 -7.926 1 97.19 252 TRP B C 1
ATOM 4774 O O . TRP B 1 252 ? -17.719 -4.926 -8.562 1 97.19 252 TRP B O 1
ATOM 4784 N N . PRO B 1 253 ? -18.797 -6.754 -8.156 1 96.88 253 PRO B N 1
ATOM 4785 C CA . PRO B 1 253 ? -19.781 -6.461 -9.203 1 96.88 253 PRO B CA 1
ATOM 4786 C C . PRO B 1 253 ? -20.766 -5.355 -8.812 1 96.88 253 PRO B C 1
ATOM 4788 O O . PRO B 1 253 ? -21.094 -5.215 -7.633 1 96.88 253 PRO B O 1
ATOM 4791 N N . ALA B 1 254 ? -21.25 -4.691 -9.773 1 94.75 254 ALA B N 1
ATOM 4792 C CA . ALA B 1 254 ? -22.234 -3.639 -9.555 1 94.75 254 ALA B CA 1
ATOM 4793 C C . ALA B 1 254 ? -23.5 -4.191 -8.883 1 94.75 254 ALA B C 1
ATOM 4795 O O . ALA B 1 254 ? -23.969 -5.273 -9.234 1 94.75 254 ALA B O 1
ATOM 4796 N N . GLN B 1 255 ? -23.953 -3.453 -7.859 1 94.75 255 GLN B N 1
ATOM 4797 C CA . GLN B 1 255 ? -25.188 -3.781 -7.137 1 94.75 255 GLN B CA 1
ATOM 4798 C C . GLN B 1 255 ? -25.047 -5.117 -6.414 1 94.75 255 GLN B C 1
ATOM 4800 O O . GLN B 1 255 ? -26.062 -5.719 -6.027 1 94.75 255 GLN B O 1
ATOM 4805 N N . SER B 1 256 ? -23.844 -5.695 -6.398 1 96.88 256 SER B N 1
ATOM 4806 C CA . SER B 1 256 ? -23.547 -6.961 -5.742 1 96.88 256 SER B CA 1
ATOM 4807 C C . SER B 1 256 ? -24.219 -8.125 -6.449 1 96.88 256 SER B C 1
ATOM 4809 O O . SER B 1 256 ? -24.609 -9.109 -5.809 1 96.88 256 SER B O 1
ATOM 4811 N N . LEU B 1 257 ? -24.438 -7.949 -7.742 1 97.75 257 LEU B N 1
ATOM 4812 C CA . LEU B 1 257 ? -24.984 -9.008 -8.586 1 97.75 257 LEU B CA 1
ATOM 4813 C C . LEU B 1 257 ? -23.922 -9.562 -9.523 1 97.75 257 LEU B C 1
ATOM 4815 O O . LEU B 1 257 ? -23.422 -8.844 -10.391 1 97.75 257 LEU B O 1
ATOM 4819 N N . LEU B 1 258 ? -23.594 -10.797 -9.312 1 98.19 258 LEU B N 1
ATOM 4820 C CA . LEU B 1 258 ? -22.562 -11.453 -10.109 1 98.19 258 LEU B CA 1
ATOM 4821 C C . LEU B 1 258 ? -23.203 -12.336 -11.188 1 98.19 258 LEU B C 1
ATOM 4823 O O . LEU B 1 258 ? -23.875 -13.32 -10.867 1 98.19 258 LEU B O 1
ATOM 4827 N N . GLN B 1 259 ? -22.969 -11.953 -12.391 1 97.44 259 GLN B N 1
ATOM 4828 C CA . GLN B 1 259 ? -23.469 -12.734 -13.516 1 97.44 259 GLN B CA 1
ATOM 4829 C C . GLN B 1 259 ? -22.391 -13.68 -14.047 1 97.44 259 GLN B C 1
ATOM 4831 O O . GLN B 1 259 ? -21.297 -13.25 -14.398 1 97.44 259 GLN B O 1
ATOM 4836 N N . LEU B 1 260 ? -22.734 -14.914 -14.094 1 97.56 260 LEU B N 1
ATOM 4837 C CA . LEU B 1 260 ? -21.781 -15.922 -14.562 1 97.56 260 LEU B CA 1
ATOM 4838 C C . LEU B 1 260 ? -22.328 -16.656 -15.781 1 97.56 260 LEU B C 1
ATOM 4840 O O . LEU B 1 260 ? -23.469 -17.125 -15.781 1 97.56 260 LEU B O 1
ATOM 4844 N N . ALA B 1 261 ? -21.484 -16.781 -16.766 1 96.12 261 ALA B N 1
ATOM 4845 C CA . ALA B 1 261 ? -21.875 -17.5 -17.984 1 96.12 261 ALA B CA 1
ATOM 4846 C C . ALA B 1 261 ? -21.312 -18.922 -17.984 1 96.12 261 ALA B C 1
ATOM 4848 O O . ALA B 1 261 ? -21.828 -19.797 -18.688 1 96.12 261 ALA B O 1
ATOM 4849 N N . SER B 1 262 ? -20.359 -19.156 -17.172 1 96.56 262 SER B N 1
ATOM 4850 C CA . SER B 1 262 ? -19.625 -20.406 -17.297 1 96.56 262 SER B CA 1
ATOM 4851 C C . SER B 1 262 ? -20.062 -21.406 -16.234 1 96.56 262 SER B C 1
ATOM 4853 O O . SER B 1 262 ? -19.797 -22.609 -16.359 1 96.56 262 SER B O 1
ATOM 4855 N N . LEU B 1 263 ? -20.75 -21 -15.148 1 97.5 263 LEU B N 1
ATOM 4856 C CA . LEU B 1 263 ? -21.078 -21.859 -14.023 1 97.5 263 LEU B CA 1
ATOM 4857 C C . LEU B 1 263 ? -22.578 -22.031 -13.883 1 97.5 263 LEU B C 1
ATOM 4859 O O . LEU B 1 263 ? -23.344 -21.062 -14 1 97.5 263 LEU B O 1
ATOM 4863 N N . ARG B 1 264 ? -23.062 -23.266 -13.727 1 97.5 264 ARG B N 1
ATOM 4864 C CA . ARG B 1 264 ? -24.422 -23.594 -13.297 1 97.5 264 ARG B CA 1
ATOM 4865 C C . ARG B 1 264 ? -24.406 -24.422 -12.016 1 97.5 264 ARG B C 1
ATOM 4867 O O . ARG B 1 264 ? -23.469 -25.172 -11.766 1 97.5 264 ARG B O 1
ATOM 4874 N N . VAL B 1 265 ? -25.406 -24.203 -11.273 1 97.94 265 VAL B N 1
ATOM 4875 C CA . VAL B 1 265 ? -25.5 -24.938 -10.016 1 97.94 265 VAL B CA 1
ATOM 4876 C C . VAL B 1 265 ? -26.766 -25.781 -10.008 1 97.94 265 VAL B C 1
ATOM 4878 O O . VAL B 1 265 ? -27.797 -25.359 -10.523 1 97.94 265 VAL B O 1
ATOM 4881 N N . GLY B 1 266 ? -26.672 -26.938 -9.5 1 96.31 266 GLY B N 1
ATOM 4882 C CA . GLY B 1 266 ? -27.812 -27.828 -9.406 1 96.31 266 GLY B CA 1
ATOM 4883 C C . GLY B 1 266 ? -28.469 -27.812 -8.039 1 96.31 266 GLY B C 1
ATOM 4884 O O . GLY B 1 266 ? -28.031 -27.078 -7.145 1 96.31 266 GLY B O 1
ATOM 4885 N N . PRO B 1 267 ? -29.562 -28.625 -7.93 1 94.94 267 PRO B N 1
ATOM 4886 C CA . PRO B 1 267 ? -30.234 -28.719 -6.633 1 94.94 267 PRO B CA 1
ATOM 4887 C C . PRO B 1 267 ? -29.312 -29.219 -5.523 1 94.94 267 PRO B C 1
ATOM 4889 O O . PRO B 1 267 ? -28.562 -30.172 -5.723 1 94.94 267 PRO B O 1
ATOM 4892 N N . GLY B 1 268 ? -29.312 -28.516 -4.379 1 94.62 268 GLY B N 1
ATOM 4893 C CA . GLY B 1 268 ? -28.516 -28.922 -3.242 1 94.62 268 GLY B CA 1
ATOM 4894 C C . GLY B 1 268 ? -27.172 -28.219 -3.178 1 94.62 268 GLY B C 1
ATOM 4895 O O . GLY B 1 268 ? -26.422 -28.391 -2.211 1 94.62 268 GLY B O 1
ATOM 4896 N N . SER B 1 269 ? -26.844 -27.484 -4.234 1 96.75 269 SER B N 1
ATOM 4897 C CA . SER B 1 269 ? -25.594 -26.734 -4.219 1 96.75 269 SER B CA 1
ATOM 4898 C C . SER B 1 269 ? -25.641 -25.609 -3.201 1 96.75 269 SER B C 1
ATOM 4900 O O . SER B 1 269 ? -26.703 -25.078 -2.908 1 96.75 269 SER B O 1
ATOM 4902 N N . ARG B 1 270 ? -24.469 -25.328 -2.635 1 96.81 270 ARG B N 1
ATOM 4903 C CA . ARG B 1 270 ? -24.312 -24.234 -1.685 1 96.81 270 ARG B CA 1
ATOM 4904 C C . ARG B 1 270 ? -23.203 -23.281 -2.113 1 96.81 270 ARG B C 1
ATOM 4906 O O . ARG B 1 270 ? -22.109 -23.719 -2.457 1 96.81 270 ARG B O 1
ATOM 4913 N N . VAL B 1 271 ? -23.516 -22 -2.113 1 98.38 271 VAL B N 1
ATOM 4914 C CA . VAL B 1 271 ? -22.547 -20.969 -2.441 1 98.38 271 VAL B CA 1
ATOM 4915 C C . VAL B 1 271 ? -22.266 -20.125 -1.202 1 98.38 271 VAL B C 1
ATOM 4917 O O . VAL B 1 271 ? -23.188 -19.609 -0.555 1 98.38 271 VAL B O 1
ATOM 4920 N N . ALA B 1 272 ? -20.953 -20 -0.869 1 98.06 272 ALA B N 1
ATOM 4921 C CA . ALA B 1 272 ? -20.531 -19.203 0.278 1 98.06 272 ALA B CA 1
ATOM 4922 C C . ALA B 1 272 ? -19.266 -18.406 -0.04 1 98.06 272 ALA B C 1
ATOM 4924 O O . ALA B 1 272 ? -18.422 -18.859 -0.813 1 98.06 272 ALA B O 1
ATOM 4925 N N . MET B 1 273 ? -19.203 -17.266 0.54 1 98.5 273 MET B N 1
ATOM 4926 C CA . MET B 1 273 ? -17.984 -16.469 0.374 1 98.5 273 MET B CA 1
ATOM 4927 C C . MET B 1 273 ? -16.953 -16.828 1.437 1 98.5 273 MET B C 1
ATOM 4929 O O . MET B 1 273 ? -17.25 -16.812 2.633 1 98.5 273 MET B O 1
ATOM 4933 N N . LEU B 1 274 ? -15.727 -17.109 1.006 1 98.56 274 LEU B N 1
ATOM 4934 C CA . LEU B 1 274 ? -14.672 -17.422 1.96 1 98.56 274 LEU B CA 1
ATOM 4935 C C . LEU B 1 274 ? -14.391 -16.234 2.877 1 98.56 274 LEU B C 1
ATOM 4937 O O . LEU B 1 274 ? -14.219 -15.109 2.404 1 98.56 274 LEU B O 1
ATOM 4941 N N . GLY B 1 275 ? -14.367 -16.469 4.215 1 98.12 275 GLY B N 1
ATOM 4942 C CA . GLY B 1 275 ? -14.141 -15.43 5.207 1 98.12 275 GLY B CA 1
ATOM 4943 C C . GLY B 1 275 ? -15.414 -14.734 5.641 1 98.12 275 GLY B C 1
ATOM 4944 O O . GLY B 1 275 ? -15.398 -13.945 6.59 1 98.12 275 GLY B O 1
ATOM 4945 N N . ALA B 1 276 ? -16.516 -14.961 4.949 1 97.94 276 ALA B N 1
ATOM 4946 C CA . ALA B 1 276 ? -17.828 -14.422 5.277 1 97.94 276 ALA B CA 1
ATOM 4947 C C . ALA B 1 276 ? -18.922 -15.461 5.043 1 97.94 276 ALA B C 1
ATOM 4949 O O . ALA B 1 276 ? -19.953 -15.156 4.434 1 97.94 276 ALA B O 1
ATOM 4950 N N . GLU B 1 277 ? -18.719 -16.609 5.5 1 96.44 277 GLU B N 1
ATOM 4951 C CA . GLU B 1 277 ? -19.578 -17.75 5.195 1 96.44 277 GLU B CA 1
ATOM 4952 C C . GLU B 1 277 ? -20.953 -17.578 5.836 1 96.44 277 GLU B C 1
ATOM 4954 O O . GLU B 1 277 ? -21.938 -18.188 5.391 1 96.44 277 GLU B O 1
ATOM 4959 N N . GLU B 1 278 ? -21.031 -16.797 6.875 1 95.75 278 GLU B N 1
ATOM 4960 C CA . GLU B 1 278 ? -22.312 -16.562 7.551 1 95.75 278 GLU B CA 1
ATOM 4961 C C . GLU B 1 278 ? -23.203 -15.641 6.746 1 95.75 278 GLU B C 1
ATOM 4963 O O . GLU B 1 278 ? -24.406 -15.555 7 1 95.75 278 GLU B O 1
ATOM 4968 N N . GLU B 1 279 ? -22.656 -14.922 5.84 1 95.75 279 GLU B N 1
ATOM 4969 C CA . GLU B 1 279 ? -23.406 -14.016 4.988 1 95.75 279 GLU B CA 1
ATOM 4970 C C . GLU B 1 279 ? -24 -14.75 3.785 1 95.75 279 GLU B C 1
ATOM 4972 O O . GLU B 1 279 ? -23.297 -15.477 3.09 1 95.75 279 GLU B O 1
ATOM 4977 N N . PRO B 1 280 ? -25.172 -14.586 3.525 1 94.81 280 PRO B N 1
ATOM 4978 C CA . PRO B 1 280 ? -25.828 -15.383 2.484 1 94.81 280 PRO B CA 1
ATOM 4979 C C . PRO B 1 280 ? -25.438 -14.938 1.074 1 94.81 280 PRO B C 1
ATOM 4981 O O . PRO B 1 280 ? -25.328 -13.742 0.81 1 94.81 280 PRO B O 1
ATOM 4984 N N . VAL B 1 281 ? -25.172 -15.836 0.22 1 98.19 281 VAL B N 1
ATOM 4985 C CA . VAL B 1 281 ? -25.125 -15.68 -1.229 1 98.19 281 VAL B CA 1
ATOM 4986 C C . VAL B 1 281 ? -26.312 -16.391 -1.872 1 98.19 281 VAL B C 1
ATOM 4988 O O . VAL B 1 281 ? -26.5 -17.594 -1.665 1 98.19 281 VAL B O 1
ATOM 4991 N N . ALA B 1 282 ? -27.094 -15.688 -2.67 1 97.25 282 ALA B N 1
ATOM 4992 C CA . ALA B 1 282 ? -28.328 -16.281 -3.176 1 97.25 282 ALA B CA 1
ATOM 4993 C C . ALA B 1 282 ? -28.281 -16.438 -4.691 1 97.25 282 ALA B C 1
ATOM 4995 O O . ALA B 1 282 ? -27.75 -15.578 -5.398 1 97.25 282 ALA B O 1
ATOM 4996 N N . VAL B 1 283 ? -28.844 -17.531 -5.102 1 97.62 283 VAL B N 1
ATOM 4997 C CA . VAL B 1 283 ? -29.109 -17.688 -6.527 1 97.62 283 VAL B CA 1
ATOM 4998 C C . VAL B 1 283 ? -30.391 -16.922 -6.887 1 97.62 283 VAL B C 1
ATOM 5000 O O . VAL B 1 283 ? -31.484 -17.312 -6.484 1 97.62 283 VAL B O 1
ATOM 5003 N N . VAL B 1 284 ? -30.25 -15.93 -7.629 1 97.62 284 VAL B N 1
ATOM 5004 C CA . VAL B 1 284 ? -31.359 -15.062 -8 1 97.62 284 VAL B CA 1
ATOM 5005 C C . VAL B 1 284 ? -32.094 -15.641 -9.219 1 97.62 284 VAL B C 1
ATOM 5007 O O . VAL B 1 284 ? -33.312 -15.617 -9.289 1 97.62 284 VAL B O 1
ATOM 5010 N N . ALA B 1 285 ? -31.266 -16.016 -10.172 1 97.5 285 ALA B N 1
ATOM 5011 C CA . ALA B 1 285 ? -31.797 -16.594 -11.406 1 97.5 285 ALA B CA 1
ATOM 5012 C C . ALA B 1 285 ? -30.766 -17.5 -12.07 1 97.5 285 ALA B C 1
ATOM 5014 O O . ALA B 1 285 ? -29.562 -17.266 -11.945 1 97.5 285 ALA B O 1
ATOM 5015 N N . GLN B 1 286 ? -31.344 -18.5 -12.688 1 97 286 GLN B N 1
ATOM 5016 C CA . GLN B 1 286 ? -30.484 -19.391 -13.469 1 97 286 GLN B CA 1
ATOM 5017 C C . GLN B 1 286 ? -31.188 -19.844 -14.742 1 97 286 GLN B C 1
ATOM 5019 O O . GLN B 1 286 ? -32.344 -20.25 -14.703 1 97 286 GLN B O 1
ATOM 5024 N N . THR B 1 287 ? -30.547 -19.609 -15.812 1 94.81 287 THR B N 1
ATOM 5025 C CA . THR B 1 287 ? -30.953 -20.156 -17.109 1 94.81 287 THR B CA 1
ATOM 5026 C C . THR B 1 287 ? -29.875 -21.078 -17.672 1 94.81 287 THR B C 1
ATOM 5028 O O . THR B 1 287 ? -28.922 -21.438 -16.969 1 94.81 287 THR B O 1
ATOM 5031 N N . ARG B 1 288 ? -30.141 -21.516 -18.859 1 90.19 288 ARG B N 1
ATOM 5032 C CA . ARG B 1 288 ? -29.172 -22.391 -19.516 1 90.19 288 ARG B CA 1
ATOM 5033 C C . ARG B 1 288 ? -27.844 -21.672 -19.734 1 90.19 288 ARG B C 1
ATOM 5035 O O . ARG B 1 288 ? -26.781 -22.297 -19.703 1 90.19 288 ARG B O 1
ATOM 5042 N N . ASP B 1 289 ? -27.922 -20.391 -19.828 1 89.5 289 ASP B N 1
ATOM 5043 C CA . ASP B 1 289 ? -26.719 -19.688 -20.297 1 89.5 289 ASP B CA 1
ATOM 5044 C C . ASP B 1 289 ? -26.203 -18.719 -19.219 1 89.5 289 ASP B C 1
ATOM 5046 O O . ASP B 1 289 ? -25.188 -18.062 -19.422 1 89.5 289 ASP B O 1
ATOM 5050 N N . LYS B 1 290 ? -26.922 -18.703 -18.141 1 94.31 290 LYS B N 1
ATOM 5051 C CA . LYS B 1 290 ? -26.5 -17.672 -17.188 1 94.31 290 LYS B CA 1
ATOM 5052 C C . LYS B 1 290 ? -26.891 -18.062 -15.766 1 94.31 290 LYS B C 1
ATOM 5054 O O . LYS B 1 290 ? -27.953 -18.625 -15.539 1 94.31 290 LYS B O 1
ATOM 5059 N N . LEU B 1 291 ? -26.031 -17.766 -14.844 1 97.44 291 LEU B N 1
ATOM 5060 C CA . LEU B 1 291 ? -26.281 -17.844 -13.414 1 97.44 291 LEU B CA 1
ATOM 5061 C C . LEU B 1 291 ? -26.109 -16.469 -12.758 1 97.44 291 LEU B C 1
ATOM 5063 O O . LEU B 1 291 ? -25.094 -15.812 -12.938 1 97.44 291 LEU B O 1
ATOM 5067 N N . LEU B 1 292 ? -27.109 -16 -12.164 1 98.38 292 LEU B N 1
ATOM 5068 C CA . LEU B 1 292 ? -27.078 -14.727 -11.461 1 98.38 292 LEU B CA 1
ATOM 5069 C C . LEU B 1 292 ? -27.047 -14.938 -9.953 1 98.38 292 LEU B C 1
ATOM 5071 O O . LEU B 1 292 ? -27.969 -15.516 -9.391 1 98.38 292 LEU B O 1
ATOM 5075 N N . LEU B 1 293 ? -25.953 -14.508 -9.305 1 98.69 293 LEU B N 1
ATOM 5076 C CA . LEU B 1 293 ? -25.797 -14.617 -7.855 1 98.69 293 LEU B CA 1
ATOM 5077 C C . LEU B 1 293 ? -25.906 -13.242 -7.195 1 98.69 293 LEU B C 1
ATOM 5079 O O . LEU B 1 293 ? -25.344 -12.266 -7.684 1 98.69 293 LEU B O 1
ATOM 5083 N N . ALA B 1 294 ? -26.672 -13.164 -6.152 1 98.56 294 ALA B N 1
ATOM 5084 C CA . ALA B 1 294 ? -26.656 -11.992 -5.281 1 98.56 294 ALA B CA 1
ATOM 5085 C C . ALA B 1 294 ? -25.625 -12.148 -4.172 1 98.56 294 ALA B C 1
ATOM 5087 O O . ALA B 1 294 ? -25.781 -12.977 -3.277 1 98.56 294 ALA B O 1
ATOM 5088 N N . LEU B 1 295 ? -24.562 -11.352 -4.219 1 98.06 295 LEU B N 1
ATOM 5089 C CA . LEU B 1 295 ? -23.547 -11.359 -3.162 1 98.06 295 LEU B CA 1
ATOM 5090 C C . LEU B 1 295 ? -24.047 -10.602 -1.935 1 98.06 295 LEU B C 1
ATOM 5092 O O . LEU B 1 295 ? -24.922 -9.742 -2.043 1 98.06 295 LEU B O 1
ATOM 5096 N N . PRO B 1 296 ? -23.516 -10.992 -0.766 1 95.25 296 PRO B N 1
ATOM 5097 C CA . PRO B 1 296 ? -23.891 -10.203 0.41 1 95.25 296 PRO B CA 1
ATOM 5098 C C . PRO B 1 296 ? -23.453 -8.75 0.315 1 95.25 296 PRO B C 1
ATOM 5100 O O . PRO B 1 296 ? -22.391 -8.453 -0.214 1 95.25 296 PRO B O 1
ATOM 5103 N N . VAL B 1 297 ? -24.344 -7.906 0.748 1 91.62 297 VAL B N 1
ATOM 5104 C CA . VAL B 1 297 ? -24 -6.488 0.777 1 91.62 297 VAL B CA 1
ATOM 5105 C C . VAL B 1 297 ? -23.062 -6.207 1.954 1 91.62 297 VAL B C 1
ATOM 5107 O O . VAL B 1 297 ? -23.531 -5.988 3.078 1 91.62 297 VAL B O 1
ATOM 5110 N N . LEU B 1 298 ? -21.859 -6.23 1.718 1 94.31 298 LEU B N 1
ATOM 5111 C CA . LEU B 1 298 ? -20.844 -6.078 2.758 1 94.31 298 LEU B CA 1
ATOM 5112 C C . LEU B 1 298 ? -20.219 -4.691 2.703 1 94.31 298 LEU B C 1
ATOM 5114 O O . LEU B 1 298 ? -19.656 -4.301 1.677 1 94.31 298 LEU B O 1
ATOM 5118 N N . THR B 1 299 ? -20.375 -4.004 3.818 1 93.69 299 THR B N 1
ATOM 5119 C CA . THR B 1 299 ? -19.641 -2.758 3.959 1 93.69 299 THR B CA 1
ATOM 5120 C C . THR B 1 299 ? -18.172 -3.035 4.258 1 93.69 299 THR B C 1
ATOM 5122 O O . THR B 1 299 ? -17.781 -4.18 4.52 1 93.69 299 THR B O 1
ATOM 5125 N N . VAL B 1 300 ? -17.375 -2 4.152 1 94.06 300 VAL B N 1
ATOM 5126 C CA . VAL B 1 300 ? -15.922 -2.133 4.18 1 94.06 300 VAL B CA 1
ATOM 5127 C C . VAL B 1 300 ? -15.492 -2.816 5.473 1 94.06 300 VAL B C 1
ATOM 5129 O O . VAL B 1 300 ? -14.523 -3.578 5.488 1 94.06 300 VAL B O 1
ATOM 5132 N N . ASP B 1 301 ? -16.188 -2.627 6.578 1 93.44 301 ASP B N 1
ATOM 5133 C CA . ASP B 1 301 ? -15.828 -3.191 7.879 1 93.44 301 ASP B CA 1
ATOM 5134 C C . ASP B 1 301 ? -16.141 -4.688 7.93 1 93.44 301 ASP B C 1
ATOM 5136 O O . ASP B 1 301 ? -15.625 -5.398 8.797 1 93.44 301 ASP B O 1
ATOM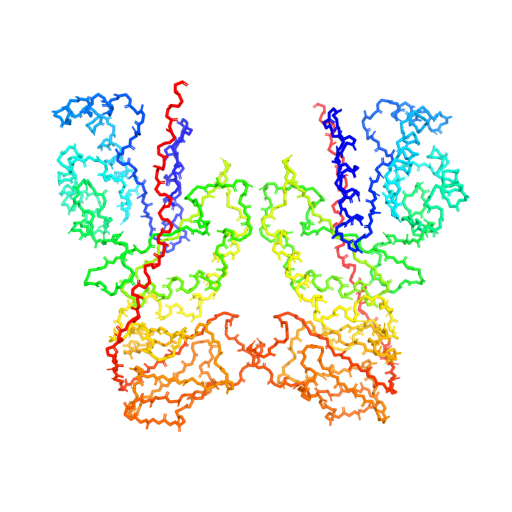 5140 N N . ARG B 1 302 ? -16.859 -5.152 6.965 1 94.56 302 ARG B N 1
ATOM 5141 C CA . ARG B 1 302 ? -17.312 -6.539 7.004 1 94.56 302 ARG B CA 1
ATOM 5142 C C . ARG B 1 302 ? -16.641 -7.367 5.914 1 94.56 302 ARG B C 1
ATOM 5144 O O . ARG B 1 302 ? -16.844 -8.578 5.84 1 94.56 302 ARG B O 1
ATOM 5151 N N . LEU B 1 303 ? -15.852 -6.797 5.102 1 96.19 303 LEU B N 1
ATOM 5152 C CA . LEU B 1 303 ? -15.172 -7.527 4.039 1 96.19 303 LEU B CA 1
ATOM 5153 C C . LEU B 1 303 ? -14.148 -8.5 4.617 1 96.19 303 LEU B C 1
ATOM 5155 O O . LEU B 1 303 ? -13.367 -8.133 5.5 1 96.19 303 LEU B O 1
ATOM 5159 N N . PRO B 1 304 ? -14.148 -9.672 4.137 1 97.5 304 PRO B N 1
ATOM 5160 C CA . PRO B 1 304 ? -13.141 -10.602 4.633 1 97.5 304 PRO B CA 1
ATOM 5161 C C . PRO B 1 304 ? -11.719 -10.211 4.223 1 97.5 304 PRO B C 1
ATOM 5163 O O . PRO B 1 304 ? -10.766 -10.492 4.949 1 97.5 304 PRO B O 1
ATOM 5166 N N . THR B 1 305 ? -11.562 -9.68 3.037 1 97.69 305 THR B N 1
ATOM 5167 C CA . THR B 1 305 ? -10.312 -9.141 2.516 1 97.69 305 THR B CA 1
ATOM 5168 C C . THR B 1 305 ? -10.547 -7.832 1.771 1 97.69 305 THR B C 1
ATOM 5170 O O . THR B 1 305 ? -11.633 -7.613 1.223 1 97.69 305 THR B O 1
ATOM 5173 N N . PRO B 1 306 ? -9.477 -7.016 1.706 1 95.75 306 PRO B N 1
ATOM 5174 C CA . PRO B 1 306 ? -9.664 -5.73 1.027 1 95.75 306 PRO B CA 1
ATOM 5175 C C . PRO B 1 306 ? -9.68 -5.863 -0.493 1 95.75 306 PRO B C 1
ATOM 5177 O O . PRO B 1 306 ? -10.141 -4.953 -1.19 1 95.75 306 PRO B O 1
ATOM 5180 N N . TRP B 1 307 ? -9.133 -7 -0.958 1 96.44 307 TRP B N 1
ATOM 5181 C CA . TRP B 1 307 ? -9.016 -7.184 -2.4 1 96.44 307 TRP B CA 1
ATOM 5182 C C . TRP B 1 307 ? -9.5 -8.562 -2.818 1 96.44 307 TRP B C 1
ATOM 5184 O O . TRP B 1 307 ? -9.266 -9.547 -2.111 1 96.44 307 TRP B O 1
ATOM 5194 N N . ALA B 1 308 ? -10.109 -8.602 -3.949 1 98.38 308 ALA B N 1
ATOM 5195 C CA . ALA B 1 308 ? -10.508 -9.867 -4.547 1 98.38 308 ALA B CA 1
ATOM 5196 C C . ALA B 1 308 ? -11.203 -10.758 -3.52 1 98.38 308 ALA B C 1
ATOM 5198 O O . ALA B 1 308 ? -10.859 -10.734 -2.336 1 98.38 308 ALA B O 1
ATOM 5199 N N . TRP B 1 309 ? -12.188 -11.523 -3.912 1 98.69 309 TRP B N 1
ATOM 5200 C CA . TRP B 1 309 ? -13 -12.391 -3.061 1 98.69 309 TRP B CA 1
ATOM 5201 C C . TRP B 1 309 ? -13.266 -13.734 -3.738 1 98.69 309 TRP B C 1
ATOM 5203 O O . TRP B 1 309 ? -13.195 -13.836 -4.965 1 98.69 309 TRP B O 1
ATOM 5213 N N . VAL B 1 310 ? -13.5 -14.703 -2.932 1 98.88 310 VAL B N 1
ATOM 5214 C CA . VAL B 1 310 ? -13.664 -16.047 -3.488 1 98.88 310 VAL B CA 1
ATOM 5215 C C . VAL B 1 310 ? -14.961 -16.656 -2.982 1 98.88 310 VAL B C 1
ATOM 5217 O O . VAL B 1 310 ? -15.258 -16.609 -1.785 1 98.88 310 VAL B O 1
ATOM 5220 N N . LEU B 1 311 ? -15.742 -17.172 -3.879 1 98.81 311 LEU B N 1
ATOM 5221 C CA . LEU B 1 311 ? -16.906 -17.969 -3.541 1 98.81 311 LEU B CA 1
ATOM 5222 C C . LEU B 1 311 ? -16.594 -19.453 -3.605 1 98.81 311 LEU B C 1
ATOM 5224 O O . LEU B 1 311 ? -15.953 -19.922 -4.551 1 98.81 311 LEU B O 1
ATOM 5228 N N . ARG B 1 312 ? -17 -20.156 -2.643 1 98.62 312 ARG B N 1
ATOM 5229 C CA . ARG B 1 312 ? -16.953 -21.609 -2.613 1 98.62 312 ARG B CA 1
ATOM 5230 C C . ARG B 1 312 ? -18.297 -22.219 -3.012 1 98.62 312 ARG B C 1
ATOM 5232 O O . ARG B 1 312 ? -19.328 -21.906 -2.404 1 98.62 312 ARG B O 1
ATOM 5239 N N . VAL B 1 313 ? -18.328 -23.047 -4.016 1 98.56 313 VAL B N 1
ATOM 5240 C CA . VAL B 1 313 ? -19.531 -23.719 -4.461 1 98.56 313 VAL B CA 1
ATOM 5241 C C . VAL B 1 313 ? -19.406 -25.219 -4.207 1 98.56 313 VAL B C 1
ATOM 5243 O O . VAL B 1 313 ? -18.547 -25.891 -4.789 1 98.56 313 VAL B O 1
ATOM 5246 N N . THR B 1 314 ? -20.203 -25.75 -3.375 1 98.12 314 THR B N 1
ATOM 5247 C CA . THR B 1 314 ? -20.266 -27.188 -3.113 1 98.12 314 THR B CA 1
ATOM 5248 C C . THR B 1 314 ? -21.578 -27.781 -3.625 1 98.12 314 THR B C 1
ATOM 5250 O O . THR B 1 314 ? -22.547 -27.062 -3.816 1 98.12 314 THR B O 1
ATOM 5253 N N . GLY B 1 315 ? -21.578 -29.125 -3.904 1 97.12 315 GLY B N 1
ATOM 5254 C CA . GLY B 1 315 ? -22.734 -29.766 -4.504 1 97.12 315 GLY B CA 1
ATOM 5255 C C . GLY B 1 315 ? -22.656 -29.859 -6.016 1 97.12 315 GLY B C 1
ATOM 5256 O O . GLY B 1 315 ? -21.594 -29.641 -6.598 1 97.12 315 GLY B O 1
ATOM 5257 N N . PRO B 1 316 ? -23.797 -30.188 -6.684 1 96.81 316 PRO B N 1
ATOM 5258 C CA . PRO B 1 316 ? -23.766 -30.391 -8.133 1 96.81 316 PRO B CA 1
ATOM 5259 C C . PRO B 1 316 ? -23.5 -29.094 -8.898 1 96.81 316 PRO B C 1
ATOM 5261 O O . PRO B 1 316 ? -24.203 -28.094 -8.68 1 96.81 316 PRO B O 1
ATOM 5264 N N . THR B 1 317 ? -22.531 -29.062 -9.695 1 96.5 317 THR B N 1
ATOM 5265 C CA . THR B 1 317 ? -22.156 -27.938 -10.539 1 96.5 317 THR B CA 1
ATOM 5266 C C . THR B 1 317 ? -21.828 -28.406 -11.953 1 96.5 317 THR B C 1
ATOM 5268 O O . THR B 1 317 ? -21.469 -29.578 -12.156 1 96.5 317 THR B O 1
ATOM 5271 N N . SER B 1 318 ? -22.047 -27.547 -12.883 1 95.31 318 SER B N 1
ATOM 5272 C CA . SER B 1 318 ? -21.625 -27.812 -14.258 1 95.31 318 SER B CA 1
ATOM 5273 C C . SER B 1 318 ? -21.016 -26.562 -14.891 1 95.31 318 SER B C 1
ATOM 5275 O O . SER B 1 318 ? -21.359 -25.438 -14.539 1 95.31 318 SER B O 1
ATOM 5277 N N . GLY B 1 319 ? -20.047 -26.844 -15.695 1 94.31 319 GLY B N 1
ATOM 5278 C CA . GLY B 1 319 ? -19.359 -25.766 -16.391 1 94.31 319 GLY B CA 1
ATOM 5279 C C . GLY B 1 319 ? -19.656 -25.703 -17.875 1 94.31 319 GLY B C 1
ATOM 5280 O O . GLY B 1 319 ? -19.766 -26.75 -18.531 1 94.31 319 GLY B O 1
ATOM 5281 N N . TYR B 1 320 ? -19.953 -24.578 -18.391 1 90.12 320 TYR B N 1
ATOM 5282 C CA . TYR B 1 320 ? -20.141 -24.297 -19.812 1 90.12 320 TYR B CA 1
ATOM 5283 C C . TYR B 1 320 ? -19.156 -23.219 -20.281 1 90.12 320 TYR B C 1
ATOM 5285 O O . TYR B 1 320 ? -19.25 -22.062 -19.875 1 90.12 320 TYR B O 1
ATOM 5293 N N . CYS B 1 321 ? -18.266 -23.641 -21.094 1 85.44 321 CYS B N 1
ATOM 5294 C CA . CYS B 1 321 ? -17.25 -22.719 -21.594 1 85.44 321 CYS B CA 1
ATOM 5295 C C . CYS B 1 321 ? -17.516 -22.344 -23.047 1 85.44 321 CYS B C 1
ATOM 5297 O O . CYS B 1 321 ? -17 -22.984 -23.969 1 85.44 321 CYS B O 1
ATOM 5299 N N . PRO B 1 322 ? -18.5 -21.484 -23.359 1 68.31 322 PRO B N 1
ATOM 5300 C CA . PRO B 1 322 ? -18.734 -21.188 -24.781 1 68.31 322 PRO B CA 1
ATOM 5301 C C . PRO B 1 322 ? -17.469 -20.75 -25.516 1 68.31 322 PRO B C 1
ATOM 5303 O O . PRO B 1 322 ? -16.562 -20.188 -24.891 1 68.31 322 PRO B O 1
ATOM 5306 N N . GLU B 1 323 ? -17.156 -21.438 -26.516 1 57.53 323 GLU B N 1
ATOM 5307 C CA . GLU B 1 323 ? -15.977 -21.156 -27.344 1 57.53 323 GLU B CA 1
ATOM 5308 C C . GLU B 1 323 ? -15.695 -19.672 -27.422 1 57.53 323 GLU B C 1
ATOM 5310 O O . GLU B 1 323 ? -16.609 -18.859 -27.625 1 57.53 323 GLU B O 1
ATOM 5315 N N . GLN B 1 324 ? -14.992 -19.219 -26.531 1 48.75 324 GLN B N 1
ATOM 5316 C CA . GLN B 1 324 ? -14.555 -17.844 -26.703 1 48.75 324 GLN B CA 1
ATOM 5317 C C . GLN B 1 324 ? -14.211 -17.562 -28.172 1 48.75 324 GLN B C 1
ATOM 5319 O O . GLN B 1 324 ? -13.359 -18.25 -28.75 1 48.75 324 GLN B O 1
ATOM 5324 N N . ALA B 1 325 ? -15.07 -17.141 -29.078 1 39.44 325 ALA B N 1
ATOM 5325 C CA . ALA B 1 325 ? -14.422 -16.688 -30.312 1 39.44 325 ALA B CA 1
ATOM 5326 C C . ALA B 1 325 ? -13.016 -16.172 -30.031 1 39.44 325 ALA B C 1
ATOM 5328 O O . ALA B 1 325 ? -12.031 -16.859 -30.312 1 39.44 325 ALA B O 1
ATOM 5329 N N . GLY B 1 326 ? -12.812 -14.797 -30.422 1 36.03 326 GLY B N 1
ATOM 5330 C CA . GLY B 1 326 ? -11.672 -13.93 -30.688 1 36.03 326 GLY B CA 1
ATOM 5331 C C . GLY B 1 326 ? -10.883 -13.578 -29.438 1 36.03 326 GLY B C 1
ATOM 5332 O O . GLY B 1 326 ? -10.211 -12.547 -29.391 1 36.03 326 GLY B O 1
ATOM 5333 N N . LEU B 1 327 ? -11.25 -14.07 -28.391 1 37.56 327 LEU B N 1
ATOM 5334 C CA . LEU B 1 327 ? -10.375 -13.32 -27.5 1 37.56 327 LEU B CA 1
ATOM 5335 C C . LEU B 1 327 ? -8.906 -13.57 -27.844 1 37.56 327 LEU B C 1
ATOM 5337 O O . LEU B 1 327 ? -8.477 -14.719 -27.922 1 37.56 327 LEU B O 1
ATOM 5341 N N . PRO B 1 328 ? -8.398 -12.617 -28.562 1 33.88 328 PRO B N 1
ATOM 5342 C CA . PRO B 1 328 ? -6.957 -12.781 -28.781 1 33.88 328 PRO B CA 1
ATOM 5343 C C . PRO B 1 328 ? -6.227 -13.273 -27.531 1 33.88 328 PRO B C 1
ATOM 5345 O O . PRO B 1 328 ? -6.617 -12.938 -26.406 1 33.88 328 PRO B O 1
ATOM 5348 N N . ARG B 1 329 ? -5.805 -14.555 -27.578 1 32.78 329 ARG B N 1
ATOM 5349 C CA . ARG B 1 329 ? -4.75 -14.93 -26.641 1 32.78 329 ARG B CA 1
ATOM 5350 C C . ARG B 1 329 ? -3.9 -13.719 -26.266 1 32.78 329 ARG B C 1
ATOM 5352 O O . ARG B 1 329 ? -3.09 -13.242 -27.062 1 32.78 329 ARG B O 1
ATOM 5359 N N . ARG B 1 330 ? -4.59 -12.734 -25.719 1 35.03 330 ARG B N 1
ATOM 5360 C CA . ARG B 1 330 ? -3.631 -11.703 -25.344 1 35.03 330 ARG B CA 1
ATOM 5361 C C . ARG B 1 330 ? -2.43 -12.305 -24.625 1 35.03 330 ARG B C 1
ATOM 5363 O O . ARG B 1 330 ? -2.586 -12.969 -23.594 1 35.03 330 ARG B O 1
ATOM 5370 N N . GLN B 1 331 ? -1.491 -12.523 -25.438 1 28.64 331 GLN B N 1
ATOM 5371 C CA . GLN B 1 331 ? -0.174 -12.766 -24.859 1 28.64 331 GLN B CA 1
ATOM 5372 C C . GLN B 1 331 ? 0.083 -11.844 -23.672 1 28.64 331 GLN B C 1
ATOM 5374 O O . GLN B 1 331 ? 0.029 -10.617 -23.812 1 28.64 331 GLN B O 1
ATOM 5379 N N . LEU B 1 332 ? -0.517 -12.18 -22.547 1 32.59 332 LEU B N 1
ATOM 5380 C CA . LEU B 1 332 ? 0.082 -11.406 -21.469 1 32.59 332 LEU B CA 1
ATOM 5381 C C . LEU B 1 332 ? 1.541 -11.078 -21.766 1 32.59 332 LEU B C 1
ATOM 5383 O O . LEU B 1 332 ? 2.314 -11.969 -22.141 1 32.59 332 LEU B O 1
ATOM 5387 N N . ARG B 1 333 ? 1.757 -9.875 -22.188 1 34.5 333 ARG B N 1
ATOM 5388 C CA . ARG B 1 333 ? 3.113 -9.398 -22.422 1 34.5 333 ARG B CA 1
ATOM 5389 C C . ARG B 1 333 ? 4.074 -9.922 -21.359 1 34.5 333 ARG B C 1
ATOM 5391 O O . ARG B 1 333 ? 3.891 -9.672 -20.172 1 34.5 333 ARG B O 1
ATOM 5398 N N . GLN B 1 334 ? 4.586 -11.109 -21.531 1 30.52 334 GLN B N 1
ATOM 5399 C CA . GLN B 1 334 ? 5.777 -11.484 -20.781 1 30.52 334 GLN B CA 1
ATOM 5400 C C . GLN B 1 334 ? 6.809 -10.359 -20.797 1 30.52 334 GLN B C 1
ATOM 5402 O O . GLN B 1 334 ? 7.238 -9.914 -21.859 1 30.52 334 GLN B O 1
ATOM 5407 N N . GLY B 1 335 ? 6.598 -9.305 -19.984 1 32.69 335 GLY B N 1
ATOM 5408 C CA . GLY B 1 335 ? 7.836 -8.547 -19.984 1 32.69 335 GLY B CA 1
ATOM 5409 C C . GLY B 1 335 ? 9.07 -9.422 -20 1 32.69 335 GLY B C 1
ATOM 5410 O O . GLY B 1 335 ? 9.438 -10.016 -18.969 1 32.69 335 GLY B O 1
ATOM 5411 N N . ASN B 1 336 ? 9.164 -10.148 -21 1 31.62 336 ASN B N 1
ATOM 5412 C CA . ASN B 1 336 ? 10.453 -10.789 -21.219 1 31.62 336 ASN B CA 1
ATOM 5413 C C . ASN B 1 336 ? 11.609 -9.805 -21.078 1 31.62 336 ASN B C 1
ATOM 5415 O O . ASN B 1 336 ? 11.922 -9.07 -22.016 1 31.62 336 ASN B O 1
ATOM 5419 N N . ALA B 1 337 ? 11.781 -9.188 -20.078 1 32.53 337 ALA B N 1
ATOM 5420 C CA . ALA B 1 337 ? 13.109 -8.586 -19.984 1 32.53 337 ALA B CA 1
ATOM 5421 C C . ALA B 1 337 ? 14.195 -9.617 -20.25 1 32.53 337 ALA B C 1
ATOM 5423 O O . ALA B 1 337 ? 14.586 -10.367 -19.359 1 32.53 337 ALA B O 1
ATOM 5424 N N . ALA B 1 338 ? 14.156 -10.367 -21.25 1 31.52 338 ALA B N 1
ATOM 5425 C CA . ALA B 1 338 ? 15.359 -11.086 -21.672 1 31.52 338 ALA B CA 1
ATOM 5426 C C . ALA B 1 338 ? 16.609 -10.242 -21.438 1 31.52 338 ALA B C 1
ATOM 5428 O O . ALA B 1 338 ? 16.547 -9.016 -21.391 1 31.52 338 ALA B O 1
ATOM 5429 N N . ASP B 1 339 ? 17.719 -11.047 -21.312 1 33.03 339 ASP B N 1
ATOM 5430 C CA . ASP B 1 339 ? 19.141 -10.836 -21.109 1 33.03 339 ASP B CA 1
ATOM 5431 C C . ASP B 1 339 ? 19.703 -9.852 -22.125 1 33.03 339 ASP B C 1
ATOM 5433 O O . ASP B 1 339 ? 19.969 -10.227 -23.281 1 33.03 339 ASP B O 1
ATOM 5437 N N . GLU B 1 340 ? 19.141 -8.703 -22.266 1 31.11 340 GLU B N 1
ATOM 5438 C CA . GLU B 1 340 ? 20.078 -7.906 -23.047 1 31.11 340 GLU B CA 1
ATOM 5439 C C . GLU B 1 340 ? 21.516 -8.148 -22.594 1 31.11 340 GLU B C 1
ATOM 5441 O O . GLU B 1 340 ? 21.844 -7.984 -21.406 1 31.11 340 GLU B O 1
ATOM 5446 N N . ILE B 1 341 ? 22.234 -9.086 -23.188 1 30.7 341 ILE B N 1
ATOM 5447 C CA . ILE B 1 341 ? 23.688 -9.141 -23.109 1 30.7 341 ILE B CA 1
ATOM 5448 C C . ILE B 1 341 ? 24.25 -7.727 -23.078 1 30.7 341 ILE B C 1
ATOM 5450 O O . ILE B 1 341 ? 23.953 -6.91 -23.953 1 30.7 341 ILE B O 1
ATOM 5454 N N . PRO B 1 342 ? 24.562 -7.215 -21.875 1 33.19 342 PRO B N 1
ATOM 5455 C CA . PRO B 1 342 ? 25.266 -5.941 -22.047 1 33.19 342 PRO B CA 1
ATOM 5456 C C . PRO B 1 342 ? 26.312 -5.988 -23.156 1 33.19 342 PRO B C 1
ATOM 5458 O O . PRO B 1 342 ? 26.969 -7.016 -23.344 1 33.19 342 PRO B O 1
ATOM 5461 N N . ASP B 1 343 ? 26.047 -5.348 -24.25 1 27.66 343 ASP B N 1
ATOM 5462 C CA . ASP B 1 343 ? 27.078 -5.191 -25.25 1 27.66 343 ASP B CA 1
ATOM 5463 C C . ASP B 1 343 ? 28.453 -5.016 -24.609 1 27.66 343 ASP B C 1
ATOM 5465 O O . ASP B 1 343 ? 28.609 -4.242 -23.656 1 27.66 343 ASP B O 1
ATOM 5469 N N . ALA B 1 344 ? 29.359 -6.023 -24.656 1 28.14 344 ALA B N 1
ATOM 5470 C CA . ALA B 1 344 ? 30.781 -5.801 -24.391 1 28.14 344 ALA B CA 1
ATOM 5471 C C . ALA B 1 344 ? 31.266 -4.488 -25 1 28.14 344 ALA B C 1
ATOM 5473 O O . ALA B 1 344 ? 31.141 -4.285 -26.219 1 28.14 344 ALA B O 1
ATOM 5474 N N . GLY B 1 345 ? 30.938 -3.299 -24.484 1 22.02 345 GLY B N 1
ATOM 5475 C CA . GLY B 1 345 ? 31.656 -2.137 -24.969 1 22.02 345 GLY B CA 1
ATOM 5476 C C . GLY B 1 345 ? 33.094 -2.451 -25.375 1 22.02 345 GLY B C 1
ATOM 5477 O O . GLY B 1 345 ? 33.812 -3.1 -24.609 1 22.02 345 GLY B O 1
ATOM 5478 N N . GLN B 1 346 ? 33.406 -2.432 -26.672 1 20.39 346 GLN B N 1
ATOM 5479 C CA . GLN B 1 346 ? 34.719 -2.041 -27.156 1 20.39 346 GLN B CA 1
ATOM 5480 C C . GLN B 1 346 ? 35.188 -0.75 -26.5 1 20.39 346 GLN B C 1
ATOM 5482 O O . GLN B 1 346 ? 34.406 0.187 -26.328 1 20.39 346 GLN B O 1
#

Foldseek 3Di:
DDPQDDDPVSVVVLQVVLVCCVPPHPDFFEDEDEQDDPPDPQVVVCVVVVLPDQCCLVPPRLVVVLCCCQRRVGQEYEYAEAPAALVSNVVVVSVVCCLPPTPNNVRHWYEQRRYHPRAPPDTQEHADLQLAQDPGEYEPEAEQQNQDLADDPPDDPVRGDDLLRVVLVQLSNVLSRYHYDYGFHADPVRHGDVVVVVSVVLVVLVCVQVVQQRPPWGHDPFQAFLPDPQWGWIWDADPVGFTKIKIKRQDQDPVQKDKGQWKDADPPKAKAKGQGRVFHKDFPDDDPGITIIRHGPDDPVRDSHPGIIMMIIGDDMGTDNPPNPDPPSPSPPSPPPDPPPPPPDD/DDPQQDDPVSVVVLQVVLVCCVPPHPDFFEDEDEQDDPPDPQVVVCVVVVLPDQCCLVPPRLVVVLCCCQRRVGQEYEYAAEPAALVSNVVVVSVCCCLPPTPNNVRHWYEQRRYHPRAPPDTQEHADLQLAQDPGEYEPEAEQQLQDLADDPPDDPVRGDDLLRVVLVQLSNVLSRYHYDYGFHADPVRHGDVVVVVSVVLVVLVCVQVVQQRPPWGHDPFQAFLPDPQWGWIWDADPVGFTKIKIKRQDQDPVQKDKGQWKDADPPKAKAKGQGRVFHKDFPDDDPGITIIRHGPDDPVRDSHPGIIMMIIGDDMGTDNPPNPDPPSPSPPSSCSPDPPPPPDD

Nearest PDB structures (foldseek):
  7pls-assembly1_A  TM=9.506E-01  e=2.361E-37  Homo sapiens
  2wsp-assembly1_A  TM=8.201E-01  e=2.554E-17  Thermotoga maritima MSB8
  2zwy-assembly1_A  TM=7.972E-01  e=2.715E-17  Thermotoga maritima
  2wsp-assembly2_B  TM=7.852E-01  e=5.014E-17  Thermotoga maritima MSB8
  2wvs-assembly1_B  TM=7.524E-01  e=5.486E-16  Bacteroides thetaiotaomicron VPI-5482

Sequence (692 aa):
MAAAFRNNQPLSFAGELADAIRSKTDLVFGVYHSLFEWFNPLFLLDQSNNFTTDHFVKGKTLVELYELVHRYKPEIIWSDGDPAPAEYWKSREFLAWLYNDSPVKDKVVTNDRWGQGCSCHHGGYFTCDDRILQPHKWENCMTLDQRSWGYRRDASLADVLSIEELITTLVSSVSCGGNLLINVGPTRDGRLALVYQERLQQLGRWLKVNGEAVYGSAAWTCQNDTKTPHVWYTQGRTEAGSEAVYVFVLKWPAQSLLQLASLRVGPGSRVAMLGAEEEPVAVVAQTRDKLLLALPVLTVDRLPTPWAWVLRVTGPTSGYCPEQAGLPRRQLRQGNAADEIPDAGQMAAAFRNNQPLSFAGELADAIRSKTDLVFGVYHSLFEWFNPLFLLDQSNNFTTDHFVKGKTLVELYELVHRYKPEIIWSDGDPAPAEYWKSREFLAWLYNDSPVKDKVVTNDRWGQGCSCHHGGYFTCDDRILQPHKWENCMTLDQRSWGYRRDASLADVLSIEELITTLVSSVSCGGNLLINVGPTRDGRLALVYQERLQQLGRWLKVNGEAVYGSAAWTCQNDTKTPHVWYTQGRTEAGSEAVYVFVLKWPAQSLLQLASLRVGPGSRVAMLGAEEEPVAVVAQTRDKLLLALPVLTVDRLPTPWAWVLRVTGPTSGYCPEQAGLPRRQLRQGNAADEIPDAGQ